Protein AF-0000000074036587 (afdb_homodimer)

Secondary structure (DSSP, 8-state):
-EEEEETTTSHHHHHHHHHHHT-TT--EEEEE-STTTTSBHHHH-TTS-HHHHTSTTB-SBPBPHHHHHHS--SEEEE-PPTTTHHHHHGGGBTTBEEEE-SSTT--S-HHHHHHHHSSPPTTHHHHTTEEE--TTT-HHHHTT-SEEEPPPHHHHHHHHHHGGGTTTB-TTS-EEEEEEE-GGGG-S---GGGSHHHHTT--EE-STBTTSTHHHHHHHHHT-S-EEEEEEE-S-SS-EEEEEEEEBS-HHHHHHHHHHHHTT-TTEEEEETSPPBGGGTTTSS-EEEEEEEETTEEEEEEEE-TTIIIIIHHHHHHHHHHHT--TTTT-------/-EEEEETTTSHHHHHHHHHHHT-TT--EEEEE-STTTTSBHHHH-TTS-HHHHTSTTB-SBPBPHHHHHHS--SEEEE-PPTTTHHHHHGGGBTTBEEEE-SSTT--S-HHHHHHHHSSPPTTHHHHTTEEE--TTT-HHHHTT-SEEEPPPHHHHHHHHHHGGGTTTB-TTS-EEEEEEE-GGGG-S---GGGSHHHHTT--EE-STBTTSTHHHHHHHHHT-S-EEEEEEE-S-SS-EEEEEEEEBS-HHHHHHHHHHHHTT-TTEEEEETSPPBGGGTTTSS-EEEEEEEETTEEEEEEEE-TTIIIIIHHHHHHHHHHHT--TTTT--PPPP-

Organism: NCBI:txid159291

Radius of gyration: 27.46 Å; Cα contacts (8 Å, |Δi|>4): 1660; chains: 2; bounding box: 55×77×59 Å

Foldseek 3Di:
DEAEEAPLLKPLNVLLLVLLLQFPVQQAYAAAYAVQAFHFPCVSPVPDDPCSCPRNHYDRGHHYLVVCQVDRDQEYEYPDEPPVRCVSNVVCQPPHAYEYQYCQQLDCDQVLLCVLPVDGRPPNVCSNQEDAQLPLPCLPVLQAGRYYYDAALQLSQVCLLCVLQLVFFDQVAAKEKEKEWALSSVMDDDDPCSDCVNAPPDKDKPLWFCRHSSLSSNCRSSVHNRYTHIYMYHHHHKKMKMKIKTFTNDPVVSVVSSCVSCVPPPQEAEDEQDADDQQFAAPALHKYKYWDDDPRMIIIMMMHIRSAVRGSVSSVLSVCSNNVHDSCRSGPDGGDD/DEAEEAPLLKPLNVLLLVLLLPFPVQQAYAAAYAVQAFHFPCVSPVPDDPVSCPRNHYDRGHHYLVVCQVDRDQEYEYPDEPPVRCVSNVVCQPPHAYEYQYCQQLDCDQVLLCVLPVDGRPPNVCSNQEDAQLPLPCLPVLQAGRYYYDAALQLSQVCLLCVLQLVFFDQVAAKEKEKEWALSSVMDDDDPCSDCVNAPPDKDKPLWFCRHSSLSSNCRSSVHNRYTHIYMYHHHHKKMKMKIKTFTNDPVVSVVSSCVSCVPPPQEAEDEQDADDQQFAASALHKYKYWDDDPRMIIIMMMHIRSAVRGSVSSVLSVCSNVVHDSCRSGPDGGDD

Solvent-accessible surface area (backbone atoms only — not comparable to full-atom values): 33532 Å² total; per-residue (Å²): 79,32,36,23,31,36,27,27,73,34,61,49,20,43,50,33,49,56,38,47,74,64,18,88,64,49,58,33,37,44,38,13,22,79,91,49,42,76,34,51,42,57,74,70,38,72,82,61,50,68,72,60,60,66,33,88,29,45,51,57,47,20,29,33,58,71,63,43,62,75,63,34,56,60,30,32,37,31,48,35,59,64,85,46,38,50,67,71,44,52,89,42,63,84,74,36,36,34,42,31,58,27,61,49,36,55,44,77,48,54,70,55,37,23,71,43,68,75,43,74,52,55,66,56,82,51,21,72,53,33,34,57,38,49,53,94,79,32,51,79,61,37,45,73,44,44,25,32,12,28,50,51,33,67,38,46,52,54,42,67,70,42,60,60,26,56,89,33,48,40,80,89,49,58,34,39,36,42,32,40,32,16,51,55,80,73,48,80,64,97,44,76,78,67,33,65,79,60,30,56,55,22,43,32,54,47,52,52,40,74,62,35,54,58,47,45,58,43,23,61,78,69,69,44,84,47,56,37,35,34,40,27,46,37,60,23,62,60,14,21,40,32,40,34,40,36,41,32,76,42,50,67,60,32,52,50,35,41,48,65,72,38,70,80,41,91,44,46,42,78,45,46,77,49,61,41,41,14,40,71,14,26,77,10,46,31,33,31,38,13,42,44,79,56,78,44,34,39,36,39,34,23,17,26,5,44,50,21,38,16,38,28,36,34,46,50,31,39,49,21,45,34,74,69,44,62,56,56,69,56,52,79,55,67,40,60,125,79,33,35,24,31,38,27,27,72,34,62,48,19,41,50,35,51,57,39,48,75,65,20,88,65,48,56,31,38,44,38,13,24,78,92,48,42,77,35,52,41,58,74,71,38,70,81,63,49,68,72,60,60,66,34,88,29,45,51,57,49,20,28,34,56,71,63,43,63,76,65,34,56,60,33,31,36,32,47,34,59,65,84,46,38,50,67,70,44,52,89,44,63,85,74,34,36,34,41,31,58,27,60,49,35,57,44,75,46,55,70,54,37,23,73,44,67,75,42,74,52,54,65,55,83,52,22,74,55,31,34,59,38,49,53,94,78,33,51,78,58,37,46,73,43,45,27,31,11,28,48,50,33,68,39,45,51,54,43,67,71,43,60,58,25,56,90,31,49,40,80,89,49,58,34,40,35,43,31,40,32,17,52,55,79,73,47,81,63,96,45,76,77,69,32,65,80,59,28,56,54,22,44,33,53,47,53,52,41,75,61,35,52,57,46,45,59,44,22,60,78,69,70,43,84,48,55,36,35,34,40,28,46,37,59,24,63,59,15,24,42,32,40,35,39,36,44,32,77,43,49,68,59,32,51,50,35,42,49,65,72,38,68,80,42,92,44,47,44,78,45,46,77,50,59,40,42,14,39,72,16,26,77,11,46,31,33,31,36,14,42,43,78,55,79,45,34,39,36,38,33,22,17,27,6,42,49,21,38,16,37,28,37,35,46,50,32,39,48,22,44,35,74,70,46,62,55,55,68,55,52,77,54,66,39,61,125

pLDDT: mean 96.22, std 2.89, range [82.88, 98.94]

Structure (mmCIF, N/CA/C/O backbone):
data_AF-0000000074036587-model_v1
#
loop_
_entity.id
_entity.type
_entity.pdbx_description
1 polymer 'N-acetyl-gamma-glutamyl-phosphate reductase'
#
loop_
_atom_site.group_PDB
_atom_site.id
_atom_site.type_symbol
_atom_site.label_atom_id
_atom_site.label_alt_id
_atom_site.label_comp_id
_atom_site.label_asym_id
_atom_site.label_entity_id
_atom_site.label_seq_id
_atom_site.pdbx_PDB_ins_code
_atom_site.Cartn_x
_atom_site.Cartn_y
_atom_site.Cartn_z
_atom_site.occupancy
_atom_site.B_iso_or_equiv
_atom_site.auth_seq_id
_atom_site.auth_comp_id
_atom_site.auth_asym_id
_atom_site.auth_atom_id
_atom_site.pdbx_PDB_model_num
ATOM 1 N N . MET A 1 1 ? 6.379 39.562 8.406 1 96.06 1 MET A N 1
ATOM 2 C CA . MET A 1 1 ? 5.895 38.844 9.586 1 96.06 1 MET A CA 1
ATOM 3 C C . MET A 1 1 ? 6.984 37.938 10.164 1 96.06 1 MET A C 1
ATOM 5 O O . MET A 1 1 ? 7.836 37.438 9.43 1 96.06 1 MET A O 1
ATOM 9 N N . LYS A 1 2 ? 6.984 37.812 11.492 1 97.94 2 LYS A N 1
ATOM 10 C CA . LYS A 1 2 ? 7.961 36.969 12.172 1 97.94 2 LYS A CA 1
ATOM 11 C C . LYS A 1 2 ? 7.332 35.656 12.609 1 97.94 2 LYS A C 1
ATOM 13 O O . LYS A 1 2 ? 6.223 35.625 13.148 1 97.94 2 LYS A O 1
ATOM 18 N N . ALA A 1 3 ? 8.109 34.562 12.352 1 98.44 3 ALA A N 1
ATOM 19 C CA . ALA A 1 3 ? 7.602 33.219 12.664 1 98.44 3 ALA A CA 1
ATOM 20 C C . ALA A 1 3 ? 8.586 32.469 13.555 1 98.44 3 ALA A C 1
ATOM 22 O O . ALA A 1 3 ? 9.797 32.625 13.414 1 98.44 3 ALA A O 1
ATOM 23 N N . THR A 1 4 ? 8.047 31.672 14.43 1 98.69 4 THR A N 1
ATOM 24 C CA . THR A 1 4 ? 8.812 30.734 15.242 1 98.69 4 THR A CA 1
ATOM 25 C C . THR A 1 4 ? 8.367 29.297 14.969 1 98.69 4 THR A C 1
ATOM 27 O O . THR A 1 4 ? 7.172 29.031 14.828 1 98.69 4 THR A O 1
ATOM 30 N N . ILE A 1 5 ? 9.344 28.375 14.914 1 98.75 5 ILE A N 1
ATOM 31 C CA . ILE A 1 5 ? 9.055 26.953 14.734 1 98.75 5 ILE A CA 1
ATOM 32 C C . ILE A 1 5 ? 9.602 26.172 15.922 1 98.75 5 ILE A C 1
ATOM 34 O O . ILE A 1 5 ? 10.82 26.109 16.125 1 98.75 5 ILE A O 1
ATOM 38 N N . LEU A 1 6 ? 8.695 25.609 16.719 1 98.69 6 LEU A N 1
ATOM 39 C CA . LEU A 1 6 ? 9.109 24.609 17.688 1 98.69 6 LEU A CA 1
ATOM 40 C C . LEU A 1 6 ? 9.234 23.234 17.047 1 98.69 6 LEU A C 1
ATOM 42 O O . LEU A 1 6 ? 8.336 22.812 16.312 1 98.69 6 LEU A O 1
ATOM 46 N N . GLY A 1 7 ? 10.328 22.5 17.359 1 97.88 7 GLY A N 1
ATOM 47 C CA . GLY A 1 7 ? 10.57 21.219 16.688 1 97.88 7 GLY A CA 1
ATOM 48 C C . GLY A 1 7 ? 11.07 21.375 15.266 1 97.88 7 GLY A C 1
ATOM 49 O O . GLY A 1 7 ? 10.672 20.625 14.375 1 97.88 7 GLY A O 1
ATOM 50 N N . ALA A 1 8 ? 11.961 22.297 15.023 1 97.75 8 ALA A N 1
ATOM 51 C CA . ALA A 1 8 ? 12.398 22.688 13.688 1 97.75 8 ALA A CA 1
ATOM 52 C C . ALA A 1 8 ? 13.344 21.656 13.086 1 97.75 8 ALA A C 1
ATOM 54 O O . ALA A 1 8 ? 13.602 21.672 11.875 1 97.75 8 ALA A O 1
ATOM 55 N N . THR A 1 9 ? 13.805 20.703 13.875 1 96.06 9 THR A N 1
ATOM 56 C CA . THR A 1 9 ? 14.836 19.797 13.391 1 96.06 9 THR A CA 1
ATOM 57 C C . THR A 1 9 ? 14.25 18.438 13.062 1 96.06 9 THR A C 1
ATOM 59 O O . THR A 1 9 ? 14.961 17.547 12.578 1 96.06 9 THR A O 1
ATOM 62 N N . GLY A 1 10 ? 12.969 18.234 13.344 1 96.38 10 GLY A N 1
ATOM 63 C CA . GLY A 1 10 ? 12.273 17.078 12.805 1 96.38 10 GLY A CA 1
ATOM 64 C C . GLY A 1 10 ? 11.922 17.219 11.336 1 96.38 10 GLY A C 1
ATOM 65 O O . GLY A 1 10 ? 12.086 18.281 10.75 1 96.38 10 GLY A O 1
ATOM 66 N N . TYR A 1 11 ? 11.43 16.172 10.719 1 97.38 11 TYR A N 1
ATOM 67 C CA . TYR A 1 11 ? 11.148 16.188 9.289 1 97.38 11 TYR A CA 1
ATOM 68 C C . TYR A 1 11 ? 10.133 17.266 8.945 1 97.38 11 TYR A C 1
ATOM 70 O O . TYR A 1 11 ? 10.344 18.062 8.023 1 97.38 11 TYR A O 1
ATOM 78 N N . THR A 1 12 ? 9 17.297 9.672 1 97.75 12 THR A N 1
ATOM 79 C CA . THR A 1 12 ? 7.973 18.297 9.414 1 97.75 12 THR A CA 1
ATOM 80 C C . THR A 1 12 ? 8.523 19.703 9.641 1 97.75 12 THR A C 1
ATOM 82 O O . THR A 1 12 ? 8.281 20.609 8.836 1 97.75 12 THR A O 1
ATOM 85 N N . GLY A 1 13 ? 9.242 19.891 10.742 1 97.81 13 GLY A N 1
ATOM 86 C CA . GLY A 1 13 ? 9.844 21.188 11.031 1 97.81 13 GLY A CA 1
ATOM 87 C C . GLY A 1 13 ? 10.805 21.656 9.953 1 97.81 13 GLY A C 1
ATOM 88 O O . GLY A 1 13 ? 10.82 22.828 9.594 1 97.81 13 GLY A O 1
ATOM 89 N N . MET A 1 14 ? 11.57 20.766 9.43 1 97.06 14 MET A N 1
ATOM 90 C CA . MET A 1 14 ? 12.547 21.109 8.391 1 97.06 14 MET A CA 1
ATOM 91 C C . MET A 1 14 ? 11.844 21.547 7.113 1 97.06 14 MET A C 1
ATOM 93 O O . MET A 1 14 ? 12.25 22.531 6.488 1 97.06 14 MET A O 1
ATOM 97 N N . VAL A 1 15 ? 10.812 20.828 6.719 1 97.81 15 VAL A N 1
ATOM 98 C CA . VAL A 1 15 ? 10.055 21.219 5.531 1 97.81 15 VAL A CA 1
ATOM 99 C C . VAL A 1 15 ? 9.383 22.562 5.75 1 97.81 15 VAL A C 1
ATOM 101 O O . VAL A 1 15 ? 9.43 23.438 4.879 1 97.81 15 VAL A O 1
ATOM 104 N N . LEU A 1 16 ? 8.844 22.75 6.918 1 98.31 16 LEU A N 1
ATOM 105 C CA . LEU A 1 16 ? 8.195 24 7.273 1 98.31 16 LEU A CA 1
ATOM 106 C C . LEU A 1 16 ? 9.188 25.156 7.203 1 98.31 16 LEU A C 1
ATOM 108 O O . LEU A 1 16 ? 8.875 26.203 6.633 1 98.31 16 LEU A O 1
ATOM 112 N N . LEU A 1 17 ? 10.344 24.953 7.773 1 97.69 17 LEU A N 1
ATOM 113 C CA . LEU A 1 17 ? 11.383 25.984 7.758 1 97.69 17 LEU A CA 1
ATOM 114 C C . LEU A 1 17 ? 11.734 26.375 6.328 1 97.69 17 LEU A C 1
ATOM 116 O O . LEU A 1 17 ? 11.836 27.562 6.02 1 97.69 17 LEU A O 1
ATOM 120 N N . ARG A 1 18 ? 11.836 25.453 5.492 1 96.5 18 ARG A N 1
ATOM 121 C CA . ARG A 1 18 ? 12.219 25.703 4.109 1 96.5 18 ARG A CA 1
ATOM 122 C C . ARG A 1 18 ? 11.125 26.453 3.361 1 96.5 18 ARG A C 1
ATOM 124 O O . ARG A 1 18 ? 11.406 27.344 2.557 1 96.5 18 ARG A O 1
ATOM 131 N N . ILE A 1 19 ? 9.859 26.109 3.596 1 97.88 19 ILE A N 1
ATOM 132 C CA . ILE A 1 19 ? 8.75 26.812 2.967 1 97.88 19 ILE A CA 1
ATOM 133 C C . ILE A 1 19 ? 8.734 28.266 3.434 1 97.88 19 ILE A C 1
ATOM 135 O O . ILE A 1 19 ? 8.664 29.188 2.617 1 97.88 19 ILE A O 1
ATOM 139 N N . LEU A 1 20 ? 8.875 28.484 4.707 1 98 20 LEU A N 1
ATOM 140 C CA . LEU A 1 20 ? 8.797 29.828 5.285 1 98 20 LEU A CA 1
ATOM 141 C C . LEU A 1 20 ? 9.977 30.688 4.836 1 98 20 LEU A C 1
ATOM 143 O O . LEU A 1 20 ? 9.82 31.891 4.602 1 98 20 LEU A O 1
ATOM 147 N N . ALA A 1 21 ? 11.125 30.062 4.762 1 96.5 21 ALA A N 1
ATOM 148 C CA . ALA A 1 21 ? 12.328 30.797 4.363 1 96.5 21 ALA A CA 1
ATOM 149 C C . ALA A 1 21 ? 12.172 31.406 2.969 1 96.5 21 ALA A C 1
ATOM 151 O O . ALA A 1 21 ? 12.797 32.406 2.646 1 96.5 21 ALA A O 1
ATOM 152 N N . GLN A 1 22 ? 11.273 30.828 2.209 1 95.12 22 GLN A N 1
ATOM 153 C CA . GLN A 1 22 ? 11.07 31.297 0.842 1 95.12 22 GLN A CA 1
ATOM 154 C C . GLN A 1 22 ? 9.773 32.094 0.718 1 95.12 22 GLN A C 1
ATOM 156 O O . GLN A 1 22 ? 9.445 32.594 -0.359 1 95.12 22 GLN A O 1
ATOM 161 N N . HIS A 1 23 ? 9.031 32.219 1.727 1 97.31 23 HIS A N 1
ATOM 162 C CA . HIS A 1 23 ? 7.742 32.906 1.703 1 97.31 23 HIS A CA 1
ATOM 163 C C . HIS A 1 23 ? 7.918 34.438 1.657 1 97.31 23 HIS A C 1
ATOM 165 O O . HIS A 1 23 ? 8.648 35 2.469 1 97.31 23 HIS A O 1
ATOM 171 N N . PRO A 1 24 ? 7.199 35.094 0.827 1 96.69 24 PRO A N 1
ATOM 172 C CA . PRO A 1 24 ? 7.445 36.531 0.606 1 96.69 24 PRO A CA 1
ATOM 173 C C . PRO A 1 24 ? 7.004 37.406 1.785 1 96.69 24 PRO A C 1
ATOM 175 O O . PRO A 1 24 ? 7.449 38.531 1.916 1 96.69 24 PRO A O 1
ATOM 178 N N . ARG A 1 25 ? 6.18 36.844 2.648 1 97.38 25 ARG A N 1
ATOM 179 C CA . ARG A 1 25 ? 5.629 37.656 3.734 1 97.38 25 ARG A CA 1
ATOM 180 C C . ARG A 1 25 ? 6.434 37.469 5.016 1 97.38 25 ARG A C 1
ATOM 182 O O . ARG A 1 25 ? 6.234 38.188 5.996 1 97.38 25 ARG A O 1
ATOM 189 N N . ILE A 1 26 ? 7.398 36.531 5.023 1 97.62 26 ILE A N 1
ATOM 190 C CA . ILE A 1 26 ? 8.141 36.219 6.234 1 97.62 26 ILE A CA 1
ATOM 191 C C . ILE A 1 26 ? 9.453 37 6.266 1 97.62 26 ILE A C 1
ATOM 193 O O . ILE A 1 26 ? 10.25 36.938 5.328 1 97.62 26 ILE A O 1
ATOM 197 N N . THR A 1 27 ? 9.664 37.719 7.367 1 97 27 THR A N 1
ATOM 198 C CA . THR A 1 27 ? 10.844 38.594 7.473 1 97 27 THR A CA 1
ATOM 199 C C . THR A 1 27 ? 11.766 38.094 8.586 1 97 27 THR A C 1
ATOM 201 O O . THR A 1 27 ? 12.875 38.594 8.734 1 97 27 THR A O 1
ATOM 204 N N . GLY A 1 28 ? 11.352 37.156 9.359 1 97.56 28 GLY A N 1
ATOM 205 C CA . GLY A 1 28 ? 12.141 36.594 10.438 1 97.56 28 GLY A CA 1
ATOM 206 C C . GLY A 1 28 ? 11.672 35.188 10.844 1 97.56 28 GLY A C 1
ATOM 207 O O . GLY A 1 28 ? 10.469 34.938 10.938 1 97.56 28 GLY A O 1
ATOM 208 N N . ILE A 1 29 ? 12.641 34.312 11.031 1 98.12 29 ILE A N 1
ATOM 209 C CA . ILE A 1 29 ? 12.328 32.938 11.445 1 98.12 29 ILE A CA 1
ATOM 210 C C . ILE A 1 29 ? 13.227 32.531 12.609 1 98.12 29 ILE A C 1
ATOM 212 O O . ILE A 1 29 ? 14.453 32.656 12.523 1 98.12 29 ILE A O 1
ATOM 216 N N . THR A 1 30 ? 12.633 32.125 13.656 1 97.94 30 THR A N 1
ATOM 217 C CA . THR A 1 30 ? 13.344 31.5 14.766 1 97.94 30 THR A CA 1
ATOM 218 C C . THR A 1 30 ? 13.102 30 14.773 1 97.94 30 THR A C 1
ATOM 220 O O . THR A 1 30 ? 11.953 29.547 14.891 1 97.94 30 THR A O 1
ATOM 223 N N . ALA A 1 31 ? 14.156 29.219 14.625 1 98.06 31 ALA A N 1
ATOM 224 C CA . ALA A 1 31 ? 14.094 27.766 14.719 1 98.06 31 ALA A CA 1
ATOM 225 C C . ALA A 1 31 ? 14.453 27.297 16.125 1 98.06 31 ALA A C 1
ATOM 227 O O . ALA A 1 31 ? 15.43 27.766 16.719 1 98.06 31 ALA A O 1
ATOM 228 N N . SER A 1 32 ? 13.633 26.375 16.594 1 98.25 32 SER A N 1
ATOM 229 C CA . SER A 1 32 ? 13.883 25.891 17.953 1 98.25 32 SER A CA 1
ATOM 230 C C . SER A 1 32 ? 13.883 24.375 18 1 98.25 32 SER A C 1
ATOM 232 O O . SER A 1 32 ? 13.188 23.719 17.234 1 98.25 32 SER A O 1
ATOM 234 N N . SER A 1 33 ? 14.633 23.828 18.844 1 96.94 33 SER A N 1
ATOM 235 C CA . SER A 1 33 ? 14.758 22.406 19.156 1 96.94 33 SER A CA 1
ATOM 236 C C . SER A 1 33 ? 15.352 22.188 20.547 1 96.94 33 SER A C 1
ATOM 238 O O . SER A 1 33 ? 16.219 22.953 20.984 1 96.94 33 SER A O 1
ATOM 240 N N . ARG A 1 34 ? 14.883 21.172 21.203 1 95 34 ARG A N 1
ATOM 241 C CA . ARG A 1 34 ? 15.445 20.859 22.516 1 95 34 ARG A CA 1
ATOM 242 C C . ARG A 1 34 ? 16.844 20.25 22.391 1 95 34 ARG A C 1
ATOM 244 O O . ARG A 1 34 ? 17.766 20.656 23.094 1 95 34 ARG A O 1
ATOM 251 N N . THR A 1 35 ? 17 19.359 21.469 1 93.62 35 THR A N 1
ATOM 252 C CA . THR A 1 35 ? 18.203 18.531 21.406 1 93.62 35 THR A CA 1
ATOM 253 C C . THR A 1 35 ? 19.328 19.297 20.703 1 93.62 35 THR A C 1
ATOM 255 O O . THR A 1 35 ? 20.5 19.016 20.938 1 93.62 35 THR A O 1
ATOM 258 N N . MET A 1 36 ? 19 20.344 19.922 1 96.06 36 MET A N 1
ATOM 259 C CA . MET A 1 36 ? 20.047 21 19.125 1 96.06 36 MET A CA 1
ATOM 260 C C . MET A 1 36 ? 20.203 22.453 19.531 1 96.06 36 MET A C 1
ATOM 262 O O . MET A 1 36 ? 20.828 23.234 18.812 1 96.06 36 MET A O 1
ATOM 266 N N . ALA A 1 37 ? 19.625 22.812 20.641 1 97.31 37 ALA A N 1
ATOM 267 C CA . ALA A 1 37 ? 19.703 24.203 21.109 1 97.31 37 ALA A CA 1
ATOM 268 C C . ALA A 1 37 ? 21.156 24.672 21.188 1 97.31 37 ALA A C 1
ATOM 270 O O . ALA A 1 37 ? 22.016 23.953 21.688 1 97.31 37 ALA A O 1
ATOM 271 N N . GLY A 1 38 ? 21.328 25.828 20.672 1 97.62 38 GLY A N 1
ATOM 272 C CA . GLY A 1 38 ? 22.641 26.453 20.75 1 97.62 38 GLY A CA 1
ATOM 273 C C . GLY A 1 38 ? 23.531 26.078 19.578 1 97.62 38 GLY A C 1
ATOM 274 O O . GLY A 1 38 ? 24.594 26.672 19.391 1 97.62 38 GLY A O 1
ATOM 275 N N . ARG A 1 39 ? 23.141 25.156 18.719 1 97.56 39 ARG A N 1
ATOM 276 C CA . ARG A 1 39 ? 23.953 24.719 17.594 1 97.56 39 ARG A CA 1
ATOM 277 C C . ARG A 1 39 ? 23.547 25.438 16.312 1 97.56 39 ARG A C 1
ATOM 279 O O . ARG A 1 39 ? 22.422 25.922 16.188 1 97.56 39 ARG A O 1
ATOM 286 N N . PRO A 1 40 ? 24.5 25.484 15.359 1 96.5 40 PRO A N 1
ATOM 287 C CA . PRO A 1 40 ? 24.141 26.109 14.078 1 96.5 40 PRO A CA 1
ATOM 288 C C . PRO A 1 40 ? 23.047 25.344 13.336 1 96.5 40 PRO A C 1
ATOM 290 O O . PRO A 1 40 ? 23.047 24.109 13.312 1 96.5 40 PRO A O 1
ATOM 293 N N . LEU A 1 41 ? 22.156 26.125 12.758 1 95.69 41 LEU A N 1
ATOM 294 C CA . LEU A 1 41 ? 21.078 25.547 11.961 1 95.69 41 LEU A CA 1
ATOM 295 C C . LEU A 1 41 ? 21.641 24.703 10.82 1 95.69 41 LEU A C 1
ATOM 297 O O . LEU A 1 41 ? 21.062 23.688 10.453 1 95.69 41 LEU A O 1
ATOM 301 N N . ALA A 1 42 ? 22.734 25.031 10.227 1 94.75 42 ALA A N 1
ATOM 302 C CA . ALA A 1 42 ? 23.391 24.312 9.125 1 94.75 42 ALA A CA 1
ATOM 303 C C . ALA A 1 42 ? 23.812 22.922 9.555 1 94.75 42 ALA A C 1
ATOM 305 O O . ALA A 1 42 ? 23.859 22 8.734 1 94.75 42 ALA A O 1
ATOM 306 N N . GLU A 1 43 ? 24.125 22.781 10.812 1 95.62 43 GLU A N 1
ATOM 307 C CA . GLU A 1 43 ? 24.469 21.469 11.344 1 95.62 43 GLU A CA 1
ATOM 308 C C . GLU A 1 43 ? 23.219 20.578 11.469 1 95.62 43 GLU A C 1
ATOM 310 O O . GLU A 1 43 ? 23.281 19.375 11.195 1 95.62 43 GLU A O 1
ATOM 315 N N . ALA A 1 44 ? 22.172 21.219 11.883 1 92.06 44 ALA A N 1
ATOM 316 C CA . ALA A 1 44 ? 20.922 20.5 12.047 1 92.06 44 ALA A CA 1
ATOM 317 C C . ALA A 1 44 ? 20.359 20.062 10.695 1 92.06 44 ALA A C 1
ATOM 319 O O . ALA A 1 44 ? 19.75 18.984 10.586 1 92.06 44 ALA A O 1
ATOM 320 N N . ASP A 1 45 ? 20.594 20.828 9.664 1 93.88 45 ASP A N 1
ATOM 321 C CA . ASP A 1 45 ? 20.125 20.531 8.305 1 93.88 45 ASP A CA 1
ATOM 322 C C . ASP A 1 45 ? 21.188 20.938 7.277 1 93.88 45 ASP A C 1
ATOM 324 O O . ASP A 1 45 ? 21.109 22.031 6.699 1 93.88 45 ASP A O 1
ATOM 328 N N . PRO A 1 46 ? 22.078 20 6.992 1 93.62 46 PRO A N 1
ATOM 329 C CA . PRO A 1 46 ? 23.156 20.297 6.035 1 93.62 46 PRO A CA 1
ATOM 330 C C . PRO A 1 46 ? 22.625 20.547 4.621 1 93.62 46 PRO A C 1
ATOM 332 O O . PRO A 1 46 ? 23.359 21.047 3.762 1 93.62 46 PRO A O 1
ATOM 335 N N . GLY A 1 47 ? 21.375 20.25 4.398 1 93 47 GLY A N 1
ATOM 336 C CA . GLY A 1 47 ? 20.781 20.406 3.078 1 93 47 GLY A CA 1
ATOM 337 C C . GLY A 1 47 ? 20.328 21.828 2.801 1 93 47 GLY A C 1
ATOM 338 O O . GLY A 1 47 ? 19.922 22.141 1.68 1 93 47 GLY A O 1
ATOM 339 N N . LEU A 1 48 ? 20.344 22.703 3.771 1 93.5 48 LEU A N 1
ATOM 340 C CA . LEU A 1 48 ? 20.031 24.109 3.555 1 93.5 48 LEU A CA 1
ATOM 341 C C . LEU A 1 48 ? 21.109 24.797 2.744 1 93.5 48 LEU A C 1
ATOM 343 O O . LEU A 1 48 ? 22.297 24.688 3.061 1 93.5 48 LEU A O 1
ATOM 347 N N . SER A 1 49 ? 20.688 25.484 1.766 1 92.44 49 SER A N 1
ATOM 348 C CA . SER A 1 49 ? 21.656 26.188 0.916 1 92.44 49 SER A CA 1
ATOM 349 C C . SER A 1 49 ? 22.234 27.406 1.621 1 92.44 49 SER A C 1
ATOM 351 O O . SER A 1 49 ? 21.625 27.938 2.553 1 92.44 49 SER A O 1
ATOM 353 N N . ARG A 1 50 ? 23.359 27.859 1.088 1 90.69 50 ARG A N 1
ATOM 354 C CA . ARG A 1 50 ? 23.984 29.078 1.592 1 90.69 50 ARG A CA 1
ATOM 355 C C . ARG A 1 50 ? 23.062 30.281 1.394 1 90.69 50 ARG A C 1
ATOM 357 O O . ARG A 1 50 ? 22.984 31.156 2.262 1 90.69 50 ARG A O 1
ATOM 364 N N . SER A 1 51 ? 22.438 30.281 0.283 1 91.5 51 SER A N 1
ATOM 365 C CA . SER A 1 51 ? 21.547 31.391 -0.029 1 91.5 51 SER A CA 1
ATOM 366 C C . SER A 1 51 ? 20.391 31.453 0.962 1 91.5 51 SER A C 1
ATOM 368 O O . SER A 1 51 ? 19.953 32.562 1.349 1 91.5 51 SER A O 1
ATOM 370 N N . THR A 1 52 ? 19.906 30.297 1.451 1 90.88 52 THR A N 1
ATOM 371 C CA . THR A 1 52 ? 18.828 30.25 2.438 1 90.88 52 THR A CA 1
ATOM 372 C C . THR A 1 52 ? 19.344 30.688 3.811 1 90.88 52 THR A C 1
ATOM 374 O O . THR A 1 52 ? 18.703 31.484 4.488 1 90.88 52 THR A O 1
ATOM 377 N N . LEU A 1 53 ? 20.5 30.203 4.125 1 90.69 53 LEU A N 1
ATOM 378 C CA . LEU A 1 53 ? 21.078 30.469 5.441 1 90.69 53 LEU A CA 1
ATOM 379 C C . LEU A 1 53 ? 21.453 31.938 5.582 1 90.69 53 LEU A C 1
ATOM 381 O O . LEU A 1 53 ? 21.391 32.5 6.68 1 90.69 53 LEU A O 1
ATOM 385 N N . GLU A 1 54 ? 21.781 32.5 4.477 1 88.12 54 GLU A N 1
ATOM 386 C CA . GLU A 1 54 ? 22.266 33.875 4.512 1 88.12 54 GLU A CA 1
ATOM 387 C C . GLU A 1 54 ? 21.141 34.875 4.258 1 88.12 54 GLU A C 1
ATOM 389 O O . GLU A 1 54 ? 21.359 36.062 4.203 1 88.12 54 GLU A O 1
ATOM 394 N N . LYS A 1 55 ? 20.016 34.219 4.117 1 85.5 55 LYS A N 1
ATOM 395 C CA . LYS A 1 55 ? 18.859 35.094 3.994 1 85.5 55 LYS A CA 1
ATOM 396 C C . LYS A 1 55 ? 18.609 35.875 5.289 1 85.5 55 LYS A C 1
ATOM 398 O O . LYS A 1 55 ? 18.688 35.312 6.379 1 85.5 55 LYS A O 1
ATOM 403 N N . GLY A 1 56 ? 18.625 37.062 5.395 1 83.56 56 GLY A N 1
ATOM 404 C CA . GLY A 1 56 ? 18.516 37.938 6.551 1 83.56 56 GLY A CA 1
ATOM 405 C C . GLY A 1 56 ? 17.344 37.594 7.445 1 83.56 56 GLY A C 1
ATOM 406 O O . GLY A 1 56 ? 17.266 38.062 8.586 1 83.56 56 GLY A O 1
ATOM 407 N N . CYS A 1 57 ? 16.516 36.625 7.051 1 89.94 57 CYS A N 1
ATOM 408 C CA . CYS A 1 57 ? 15.305 36.406 7.84 1 89.94 57 CYS A CA 1
ATOM 409 C C . CYS A 1 57 ? 15.461 35.219 8.758 1 89.94 57 CYS A C 1
ATOM 411 O O . CYS A 1 57 ? 14.602 34.938 9.594 1 89.94 57 CYS A O 1
ATOM 413 N N . LEU A 1 58 ? 16.578 34.469 8.719 1 93.62 58 LEU A N 1
ATOM 414 C CA . LEU A 1 58 ? 16.734 33.25 9.492 1 93.62 58 LEU A CA 1
ATOM 415 C C . LEU A 1 58 ? 17.719 33.438 10.633 1 93.62 58 LEU A C 1
ATOM 417 O O . LEU A 1 58 ? 18.844 33.906 10.414 1 93.62 58 LEU A O 1
ATOM 421 N N . ASP A 1 59 ? 17.312 33.094 11.781 1 92.19 59 ASP A N 1
ATOM 422 C CA . ASP A 1 59 ? 18.266 32.938 12.875 1 92.19 59 ASP A CA 1
ATOM 423 C C . ASP A 1 59 ? 19.219 31.766 12.625 1 92.19 59 ASP A C 1
ATOM 425 O O . ASP A 1 59 ? 18.781 30.625 12.492 1 92.19 59 ASP A O 1
ATOM 429 N N . PRO A 1 60 ? 20.5 31.984 12.617 1 93.5 60 PRO A N 1
ATOM 430 C CA . PRO A 1 60 ? 21.438 30.922 12.273 1 93.5 60 PRO A CA 1
ATOM 431 C C . PRO A 1 60 ? 21.641 29.922 13.398 1 93.5 60 PRO A C 1
ATOM 433 O O . PRO A 1 60 ? 22.219 28.859 13.188 1 93.5 60 PRO A O 1
ATOM 436 N N . ILE A 1 61 ? 21.188 30.312 14.562 1 96.06 61 ILE A N 1
ATOM 437 C CA . ILE A 1 61 ? 21.375 29.438 15.719 1 96.06 61 ILE A CA 1
ATOM 438 C C . ILE A 1 61 ? 20.031 28.875 16.156 1 96.06 61 ILE A C 1
ATOM 440 O O . ILE A 1 61 ? 19.047 29.594 16.25 1 96.06 61 ILE A O 1
ATOM 444 N N . VAL A 1 62 ? 20.016 27.531 16.391 1 98 62 VAL A N 1
ATOM 445 C CA . VAL A 1 62 ? 18.812 26.875 16.906 1 98 62 VAL A CA 1
ATOM 446 C C . VAL A 1 62 ? 18.578 27.281 18.359 1 98 62 VAL A C 1
ATOM 448 O O . VAL A 1 62 ? 19.484 27.188 19.203 1 98 62 VAL A O 1
ATOM 451 N N . ARG A 1 63 ? 17.422 27.766 18.609 1 98.25 63 ARG A N 1
ATOM 452 C CA . ARG A 1 63 ? 17.094 28.219 19.969 1 98.25 63 ARG A CA 1
ATOM 453 C C . ARG A 1 63 ? 16.438 27.109 20.766 1 98.25 63 ARG A C 1
ATOM 455 O O . ARG A 1 63 ? 15.914 26.141 20.203 1 98.25 63 ARG A O 1
ATOM 462 N N . SER A 1 64 ? 16.547 27.219 22.141 1 97.94 64 SER A N 1
ATOM 463 C CA . SER A 1 64 ? 15.719 26.375 22.969 1 97.94 64 SER A CA 1
ATOM 464 C C . SER A 1 64 ? 14.25 26.781 22.906 1 97.94 64 SER A C 1
ATOM 466 O O . SER A 1 64 ? 13.945 27.938 22.578 1 97.94 64 SER A O 1
ATOM 468 N N . PRO A 1 65 ? 13.336 25.859 23.219 1 97.62 65 PRO A N 1
ATOM 469 C CA . PRO A 1 65 ? 11.93 26.25 23.234 1 97.62 65 PRO A CA 1
ATOM 470 C C . PRO A 1 65 ? 11.656 27.438 24.172 1 97.62 65 PRO A C 1
ATOM 472 O O . PRO A 1 65 ? 10.906 28.344 23.828 1 97.62 65 PRO A O 1
ATOM 475 N N . ALA A 1 66 ? 12.32 27.469 25.281 1 96.75 66 ALA A N 1
ATOM 476 C CA . ALA A 1 66 ? 12.141 28.547 26.234 1 96.75 66 ALA A CA 1
ATOM 477 C C . ALA A 1 66 ? 12.57 29.891 25.656 1 96.75 66 ALA A C 1
ATOM 479 O O . ALA A 1 66 ? 11.859 30.891 25.797 1 96.75 66 ALA A O 1
ATOM 480 N N . GLU A 1 67 ? 13.672 29.906 25.031 1 97 67 GLU A N 1
ATOM 481 C CA . GLU A 1 67 ? 14.18 31.125 24.406 1 97 67 GLU A CA 1
ATOM 482 C C . GLU A 1 67 ? 13.258 31.594 23.297 1 97 67 GLU A C 1
ATOM 484 O O . GLU A 1 67 ? 12.969 32.781 23.172 1 97 67 GLU A O 1
ATOM 489 N N . ALA A 1 68 ? 12.82 30.656 22.484 1 97.5 68 ALA A N 1
ATOM 490 C CA . ALA A 1 68 ? 11.969 30.969 21.344 1 97.5 68 ALA A CA 1
ATOM 491 C C . ALA A 1 68 ? 10.633 31.562 21.797 1 97.5 68 ALA A C 1
ATOM 493 O O . ALA A 1 68 ? 10.07 32.438 21.125 1 97.5 68 ALA A O 1
ATOM 494 N N . LEU A 1 69 ? 10.172 31.125 22.938 1 97.69 69 LEU A N 1
ATOM 495 C CA . LEU A 1 69 ? 8.859 31.531 23.438 1 97.69 69 LEU A CA 1
ATOM 496 C C . LEU A 1 69 ? 8.914 32.938 24.062 1 97.69 69 LEU A C 1
ATOM 498 O O . LEU A 1 69 ? 7.879 33.562 24.297 1 97.69 69 LEU A O 1
ATOM 502 N N . GLU A 1 70 ? 10.078 33.469 24.359 1 96.5 70 GLU A N 1
ATOM 503 C CA . GLU A 1 70 ? 10.227 34.812 24.875 1 96.5 70 GLU A CA 1
ATOM 504 C C . GLU A 1 70 ? 9.805 35.844 23.844 1 96.5 70 GLU A C 1
ATOM 506 O O . GLU A 1 70 ? 9.266 36.906 24.203 1 96.5 70 GLU A O 1
ATOM 511 N N . SER A 1 71 ? 10.039 35.562 22.641 1 94.31 71 SER A N 1
ATOM 512 C CA . SER A 1 71 ? 9.633 36.375 21.516 1 94.31 71 SER A CA 1
ATOM 513 C C . SER A 1 71 ? 9.125 35.531 20.359 1 94.31 71 SER A C 1
ATOM 515 O O . SER A 1 71 ? 9.789 35.438 19.328 1 94.31 71 SER A O 1
ATOM 517 N N . PRO A 1 72 ? 7.961 35.094 20.469 1 94.38 72 PRO A N 1
ATOM 518 C CA . PRO A 1 72 ? 7.465 34.094 19.516 1 94.38 72 PRO A CA 1
ATOM 519 C C . PRO A 1 72 ? 7.117 34.688 18.156 1 94.38 72 PRO A C 1
ATOM 521 O O . PRO A 1 72 ? 6.926 33.969 17.188 1 94.38 72 PRO A O 1
ATOM 524 N N . GLY A 1 73 ? 7.082 36.031 18.047 1 96.19 73 GLY A N 1
ATOM 525 C CA . GLY A 1 73 ? 6.719 36.656 16.781 1 96.19 73 GLY A CA 1
ATOM 526 C C . GLY A 1 73 ? 5.223 36.656 16.531 1 96.19 73 GLY A C 1
ATOM 527 O O . GLY A 1 73 ? 4.43 36.719 17.469 1 96.19 73 GLY A O 1
ATOM 528 N N . ASP A 1 74 ? 4.801 36.781 15.234 1 97.88 74 ASP A N 1
ATOM 529 C CA . ASP A 1 74 ? 3.402 36.906 14.844 1 97.88 74 ASP A CA 1
ATOM 530 C C . ASP A 1 74 ? 2.703 35.562 14.781 1 97.88 74 ASP A C 1
ATOM 532 O O . ASP A 1 74 ? 1.482 35.469 14.93 1 97.88 74 ASP A O 1
ATOM 536 N N . VAL A 1 75 ? 3.471 34.531 14.492 1 98.69 75 VAL A N 1
ATOM 537 C CA . VAL A 1 75 ? 2.914 33.188 14.391 1 98.69 75 VAL A CA 1
ATOM 538 C C . VAL A 1 75 ? 3.914 32.156 14.945 1 98.69 75 VAL A C 1
ATOM 540 O O . VAL A 1 75 ? 5.121 32.281 14.719 1 98.69 75 VAL A O 1
ATOM 543 N N . LEU A 1 76 ? 3.424 31.25 15.758 1 98.81 76 LEU A N 1
ATOM 544 C CA . LEU A 1 76 ? 4.199 30.141 16.281 1 98.81 76 LEU A CA 1
ATOM 545 C C . LEU A 1 76 ? 3.691 28.812 15.734 1 98.81 76 LEU A C 1
ATOM 547 O O . LEU A 1 76 ? 2.512 28.484 15.891 1 98.81 76 LEU A O 1
ATOM 551 N N . PHE A 1 77 ? 4.574 28.078 15.016 1 98.88 77 PHE A N 1
ATOM 552 C CA . PHE A 1 77 ? 4.285 26.719 14.594 1 98.88 77 PHE A CA 1
ATOM 553 C C . PHE A 1 77 ? 4.836 25.703 15.594 1 98.88 77 PHE A C 1
ATOM 555 O O . PHE A 1 77 ? 6.02 25.75 15.938 1 98.88 77 PHE A O 1
ATOM 562 N N . SER A 1 78 ? 3.988 24.828 16.031 1 98.75 78 SER A N 1
ATOM 563 C CA . SER A 1 78 ? 4.465 23.766 16.906 1 98.75 78 SER A CA 1
ATOM 564 C C . SER A 1 78 ? 4.52 22.438 16.172 1 98.75 78 SER A C 1
ATOM 566 O O . SER A 1 78 ? 3.484 21.797 15.961 1 98.75 78 SER A O 1
ATOM 568 N N . ALA A 1 79 ? 5.652 21.969 15.859 1 98.12 79 ALA A N 1
ATOM 569 C CA . ALA A 1 79 ? 5.891 20.656 15.266 1 98.12 79 ALA A CA 1
ATOM 570 C C . ALA A 1 79 ? 6.445 19.688 16.297 1 98.12 79 ALA A C 1
ATOM 572 O O . ALA A 1 79 ? 7.402 18.953 16.031 1 98.12 79 ALA A O 1
ATOM 573 N N . LEU A 1 80 ? 5.938 19.781 17.5 1 97 80 LEU A N 1
ATOM 574 C CA . LEU A 1 80 ? 6.332 18.938 18.609 1 97 80 LEU A CA 1
ATOM 575 C C . LEU A 1 80 ? 5.457 17.688 18.672 1 97 80 LEU A C 1
ATOM 577 O O . LEU A 1 80 ? 4.379 17.641 18.078 1 97 80 LEU A O 1
ATOM 581 N N . PRO A 1 81 ? 5.883 16.641 19.391 1 92.88 81 PRO A N 1
ATOM 582 C CA . PRO A 1 81 ? 5.059 15.43 19.531 1 92.88 81 PRO A CA 1
ATOM 583 C C . PRO A 1 81 ? 3.75 15.703 20.281 1 92.88 81 PRO A C 1
ATOM 585 O O . PRO A 1 81 ? 3.67 16.656 21.062 1 92.88 81 PRO A O 1
ATOM 588 N N . HIS A 1 82 ? 2.793 14.844 19.953 1 91.12 82 HIS A N 1
ATOM 589 C CA . HIS A 1 82 ? 1.53 14.93 20.672 1 91.12 82 HIS A CA 1
ATOM 590 C C . HIS A 1 82 ? 1.744 14.797 22.172 1 91.12 82 HIS A C 1
ATOM 592 O O . HIS A 1 82 ? 2.576 14 22.609 1 91.12 82 HIS A O 1
ATOM 598 N N . GLY A 1 83 ? 0.979 15.555 22.906 1 91 83 GLY A N 1
ATOM 599 C CA . GLY A 1 83 ? 1.092 15.539 24.344 1 91 83 GLY A CA 1
ATOM 600 C C . GLY A 1 83 ? 2.102 16.531 24.875 1 91 83 GLY A C 1
ATOM 601 O O . GLY A 1 83 ? 2.057 16.906 26.062 1 91 83 GLY A O 1
ATOM 602 N N . ALA A 1 84 ? 2.934 17.016 24.031 1 93.25 84 ALA A N 1
ATOM 603 C CA . ALA A 1 84 ? 3.975 17.953 24.453 1 93.25 84 ALA A CA 1
ATOM 604 C C . ALA A 1 84 ? 3.686 19.359 23.938 1 93.25 84 ALA A C 1
ATOM 606 O O . ALA A 1 84 ? 4.047 20.344 24.578 1 93.25 84 ALA A O 1
ATOM 607 N N . SER A 1 85 ? 3.012 19.5 22.891 1 96.31 85 SER A N 1
ATOM 608 C CA . SER A 1 85 ? 2.846 20.766 22.172 1 96.31 85 SER A CA 1
ATOM 609 C C . SER A 1 85 ? 2.037 21.766 23 1 96.31 85 SER A C 1
ATOM 611 O O . SER A 1 85 ? 2.486 22.875 23.234 1 96.31 85 SER A O 1
ATOM 613 N N . ALA A 1 86 ? 0.902 21.375 23.484 1 96.06 86 ALA A N 1
ATOM 614 C CA . ALA A 1 86 ? 0.004 22.266 24.203 1 96.06 86 ALA A CA 1
ATOM 615 C C . ALA A 1 86 ? 0.686 22.844 25.438 1 96.06 86 ALA A C 1
ATOM 617 O O . ALA A 1 86 ? 0.642 24.047 25.672 1 96.06 86 ALA A O 1
ATOM 618 N N . ASP A 1 87 ? 1.337 22 26.141 1 95.56 87 ASP A N 1
ATOM 619 C CA . ASP A 1 87 ? 1.992 22.422 27.375 1 95.56 87 ASP A CA 1
ATOM 620 C C . ASP A 1 87 ? 3.166 23.359 27.078 1 95.56 87 ASP A C 1
ATOM 622 O O . ASP A 1 87 ? 3.365 24.359 27.766 1 95.56 87 ASP A O 1
ATOM 626 N N . THR A 1 88 ? 3.908 23 26.109 1 97 88 THR A N 1
ATOM 627 C CA . THR A 1 88 ? 5.051 23.828 25.734 1 97 88 THR A CA 1
ATOM 628 C C . THR A 1 88 ? 4.59 25.203 25.266 1 97 88 THR A C 1
ATOM 630 O O . THR A 1 88 ? 5.227 26.219 25.578 1 97 88 THR A O 1
ATOM 633 N N . CYS A 1 89 ? 3.494 25.297 24.578 1 97.19 89 CYS A N 1
ATOM 634 C CA . CYS A 1 89 ? 2.992 26.531 24 1 97.19 89 CYS A CA 1
ATOM 635 C C . CYS A 1 89 ? 2.172 27.312 25.016 1 97.19 89 CYS A C 1
ATOM 637 O O . CYS A 1 89 ? 1.737 28.438 24.734 1 97.19 89 CYS A O 1
ATOM 639 N N . SER A 1 90 ? 1.887 26.844 26.188 1 95.69 90 SER A N 1
ATOM 640 C CA . SER A 1 90 ? 0.937 27.375 27.156 1 95.69 90 SER A CA 1
ATOM 641 C C . SER A 1 90 ? 1.214 28.859 27.453 1 95.69 90 SER A C 1
ATOM 643 O O . SER A 1 90 ? 0.284 29.641 27.609 1 95.69 90 SER A O 1
ATOM 645 N N . PRO A 1 91 ? 2.508 29.297 27.469 1 95.06 91 PRO A N 1
ATOM 646 C CA . PRO A 1 91 ? 2.775 30.703 27.812 1 95.06 91 PRO A CA 1
ATOM 647 C C . PRO A 1 91 ? 2.303 31.672 26.734 1 95.06 91 PRO A C 1
ATOM 649 O O . PRO A 1 91 ? 2.143 32.875 27 1 95.06 91 PRO A O 1
ATOM 652 N N . VAL A 1 92 ? 2.057 31.188 25.547 1 96.44 92 VAL A N 1
ATOM 653 C CA . VAL A 1 92 ? 1.783 32.125 24.469 1 96.44 92 VAL A CA 1
ATOM 654 C C . VAL A 1 92 ? 0.375 31.906 23.922 1 96.44 92 VAL A C 1
ATOM 656 O O . VAL A 1 92 ? -0.081 32.625 23.031 1 96.44 92 VAL A O 1
ATOM 659 N N . LEU A 1 93 ? -0.316 30.891 24.438 1 95.62 93 LEU A N 1
ATOM 660 C CA . LEU A 1 93 ? -1.68 30.609 23.984 1 95.62 93 LEU A CA 1
ATOM 661 C C . LEU A 1 93 ? -2.592 31.797 24.281 1 95.62 93 LEU A C 1
ATOM 663 O O . LEU A 1 93 ? -2.596 32.344 25.391 1 95.62 93 LEU A O 1
ATOM 667 N N . GLY A 1 94 ? -3.275 32.281 23.266 1 91.69 94 GLY A N 1
ATOM 668 C CA . GLY A 1 94 ? -4.176 33.406 23.406 1 91.69 94 GLY A CA 1
ATOM 669 C C . GLY A 1 94 ? -3.494 34.75 23.188 1 91.69 94 GLY A C 1
ATOM 670 O O . GLY A 1 94 ? -4.156 35.781 23.109 1 91.69 94 GLY A O 1
ATOM 671 N N . LYS A 1 95 ? -2.189 34.719 22.969 1 94.5 95 LYS A N 1
ATOM 672 C CA . LYS A 1 95 ? -1.438 35.938 22.781 1 94.5 95 LYS A CA 1
ATOM 673 C C . LYS A 1 95 ? -0.916 36.062 21.359 1 94.5 95 LYS A C 1
ATOM 675 O O . LYS A 1 95 ? -0.892 37.156 20.781 1 94.5 95 LYS A O 1
ATOM 680 N N . THR A 1 96 ? -0.46 35.031 20.891 1 95.62 96 THR A N 1
ATOM 681 C CA . THR A 1 96 ? 0.012 34.906 19.516 1 95.62 96 THR A CA 1
ATOM 682 C C . THR A 1 96 ? -0.655 33.75 18.797 1 95.62 96 THR A C 1
ATOM 684 O O . THR A 1 96 ? -1.087 32.781 19.453 1 95.62 96 THR A O 1
ATOM 687 N N . LEU A 1 97 ? -0.806 33.875 17.469 1 98.25 97 LEU A N 1
ATOM 688 C CA . LEU A 1 97 ? -1.356 32.75 16.703 1 98.25 97 LEU A CA 1
ATOM 689 C C . LEU A 1 97 ? -0.476 31.5 16.844 1 98.25 97 LEU A C 1
ATOM 691 O O . LEU A 1 97 ? 0.73 31.562 16.594 1 98.25 97 LEU A O 1
ATOM 695 N N . VAL A 1 98 ? -1.124 30.406 17.297 1 98.69 98 VAL A N 1
ATOM 696 C CA . VAL A 1 98 ? -0.446 29.125 17.344 1 98.69 98 VAL A CA 1
ATOM 697 C C . VAL A 1 98 ? -1.044 28.172 16.312 1 98.69 98 VAL A C 1
ATOM 699 O O . VAL A 1 98 ? -2.26 27.969 16.281 1 98.69 98 VAL A O 1
ATOM 702 N N . ILE A 1 99 ? -0.25 27.688 15.414 1 98.88 99 ILE A N 1
ATOM 703 C CA . ILE A 1 99 ? -0.614 26.594 14.516 1 98.88 99 ILE A CA 1
ATOM 704 C C . ILE A 1 99 ? 0.052 25.297 14.969 1 98.88 99 ILE A C 1
ATOM 706 O O . ILE A 1 99 ? 1.264 25.141 14.812 1 98.88 99 ILE A O 1
ATOM 710 N N . ASP A 1 100 ? -0.722 24.453 15.531 1 98.75 100 ASP A N 1
ATOM 711 C CA . ASP A 1 100 ? -0.222 23.234 16.156 1 98.75 100 ASP A CA 1
ATOM 712 C C . ASP A 1 100 ? -0.326 22.047 15.188 1 98.75 100 ASP A C 1
ATOM 714 O O . ASP A 1 100 ? -1.415 21.734 14.711 1 98.75 100 ASP A O 1
ATOM 718 N N . LEU A 1 101 ? 0.798 21.406 14.938 1 98.5 101 LEU A N 1
ATOM 719 C CA . LEU A 1 101 ? 0.824 20.281 14 1 98.5 101 LEU A CA 1
ATOM 720 C C . LEU A 1 101 ? 0.707 18.953 14.742 1 98.5 101 LEU A C 1
ATOM 722 O O . LEU A 1 101 ? 0.718 17.891 14.117 1 98.5 101 LEU A O 1
ATOM 726 N N . SER A 1 102 ? 0.628 18.984 16.094 1 96.94 102 SER A N 1
ATOM 727 C CA . SER A 1 102 ? 0.348 17.781 16.859 1 96.94 102 SER A CA 1
ATOM 728 C C . SER A 1 102 ? -1.152 17.531 16.969 1 96.94 102 SER A C 1
ATOM 730 O O . SER A 1 102 ? -1.949 18.203 16.312 1 96.94 102 SER A O 1
ATOM 732 N N . ALA A 1 103 ? -1.527 16.578 17.781 1 96.25 103 ALA A N 1
ATOM 733 C CA . ALA A 1 103 ? -2.936 16.219 17.906 1 96.25 103 ALA A CA 1
ATOM 734 C C . ALA A 1 103 ? -3.594 16.969 19.062 1 96.25 103 ALA A C 1
ATOM 736 O O . ALA A 1 103 ? -4.797 16.844 19.297 1 96.25 103 ALA A O 1
ATOM 737 N N . ASP A 1 104 ? -2.924 17.812 19.719 1 96.69 104 ASP A N 1
ATOM 738 C CA . ASP A 1 104 ? -3.311 18.297 21.047 1 96.69 104 ASP A CA 1
ATOM 739 C C . ASP A 1 104 ? -4.594 19.109 20.969 1 96.69 104 ASP A C 1
ATOM 741 O O . ASP A 1 104 ? -5.363 19.156 21.938 1 96.69 104 ASP A O 1
ATOM 745 N N . PHE A 1 105 ? -4.816 19.703 19.844 1 97.06 105 PHE A N 1
ATOM 746 C CA . PHE A 1 105 ? -5.949 20.625 19.781 1 97.06 105 PHE A CA 1
ATOM 747 C C . PHE A 1 105 ? -6.938 20.203 18.703 1 97.06 105 PHE A C 1
ATOM 749 O O . PHE A 1 105 ? -7.824 20.969 18.328 1 97.06 105 PHE A O 1
ATOM 756 N N . ARG A 1 106 ? -6.891 19.016 18.156 1 97 106 ARG A N 1
ATOM 757 C CA . ARG A 1 106 ? -7.602 18.641 16.953 1 97 106 ARG A CA 1
ATOM 758 C C . ARG A 1 106 ? -9.039 18.219 17.266 1 97 106 ARG A C 1
ATOM 760 O O . ARG A 1 106 ? -9.875 18.141 16.359 1 97 106 ARG A O 1
ATOM 767 N N . PHE A 1 107 ? -9.312 17.938 18.531 1 95.19 107 PHE A N 1
ATOM 768 C CA . PHE A 1 107 ? -10.625 17.422 18.891 1 95.19 107 PHE A CA 1
ATOM 769 C C . PHE A 1 107 ? -11.469 18.484 19.578 1 95.19 107 PHE A C 1
ATOM 771 O O . PHE A 1 107 ? -10.969 19.234 20.422 1 95.19 107 PHE A O 1
ATOM 778 N N . SER A 1 108 ? -12.688 18.594 19.219 1 92.06 108 SER A N 1
ATOM 779 C CA . SER A 1 108 ? -13.617 19.484 19.906 1 92.06 108 SER A CA 1
ATOM 780 C C . SER A 1 108 ? -14.211 18.828 21.141 1 92.06 108 SER A C 1
ATOM 782 O O . SER A 1 108 ? -14.461 19.484 22.156 1 92.06 108 SER A O 1
ATOM 784 N N . ASP A 1 109 ? -14.422 17.531 21.016 1 91.38 109 ASP A N 1
ATOM 785 C CA . ASP A 1 109 ? -14.969 16.75 22.125 1 91.38 109 ASP A CA 1
ATOM 786 C C . ASP A 1 109 ? -13.852 16.141 22.953 1 91.38 109 ASP A C 1
ATOM 788 O O . ASP A 1 109 ? -13.141 15.242 22.5 1 91.38 109 ASP A O 1
ATOM 792 N N . PRO A 1 110 ? -13.773 16.562 24.188 1 91.88 110 PRO A N 1
ATOM 793 C CA . PRO A 1 110 ? -12.719 16 25.047 1 91.88 110 PRO A CA 1
ATOM 794 C C . PRO A 1 110 ? -12.828 14.492 25.203 1 91.88 110 PRO A C 1
ATOM 796 O O . PRO A 1 110 ? -11.82 13.82 25.422 1 91.88 110 PRO A O 1
ATOM 799 N N . ARG A 1 111 ? -14.117 14.039 25.281 1 91.94 111 ARG A N 1
ATOM 800 C CA . ARG A 1 111 ? -14.312 12.602 25.422 1 91.94 111 ARG A CA 1
ATOM 801 C C . ARG A 1 111 ? -13.703 11.844 24.25 1 91.94 111 ARG A C 1
ATOM 803 O O . ARG A 1 111 ? -13.125 10.773 24.422 1 91.94 111 ARG A O 1
ATOM 810 N N . SER A 1 112 ? -13.758 12.375 22.953 1 92.06 112 SER A N 1
ATOM 811 C CA . SER A 1 112 ? -13.172 11.773 21.766 1 92.06 112 SER A CA 1
ATOM 812 C C . SER A 1 112 ? -11.648 11.781 21.844 1 92.06 112 SER A C 1
ATOM 814 O O . SER A 1 112 ? -11 10.805 21.438 1 92.06 112 SER A O 1
ATOM 816 N N . PHE A 1 113 ? -11.109 12.875 22.344 1 93.56 113 PHE A N 1
ATOM 817 C CA . PHE A 1 113 ? -9.664 12.953 22.516 1 93.56 113 PHE A CA 1
ATOM 818 C C . PHE A 1 113 ? -9.18 11.859 23.469 1 93.56 113 PHE A C 1
ATOM 820 O O . PHE A 1 113 ? -8.242 11.125 23.141 1 93.56 113 PHE A O 1
ATOM 827 N N . ALA A 1 114 ? -9.805 11.758 24.578 1 92.62 114 ALA A N 1
ATOM 828 C CA . ALA A 1 114 ? -9.406 10.781 25.594 1 92.62 114 ALA A CA 1
ATOM 829 C C . ALA A 1 114 ? -9.508 9.359 25.062 1 92.62 114 ALA A C 1
ATOM 831 O O . ALA A 1 114 ? -8.664 8.508 25.375 1 92.62 114 ALA A O 1
ATOM 832 N N . ALA A 1 115 ? -10.484 9.086 24.297 1 91.75 115 ALA A N 1
ATOM 833 C CA . ALA A 1 115 ? -10.672 7.762 23.719 1 91.75 115 ALA A CA 1
ATOM 834 C C . ALA A 1 115 ? -9.539 7.426 22.75 1 91.75 115 ALA A C 1
ATOM 836 O O . ALA A 1 115 ? -9.109 6.273 22.656 1 91.75 115 ALA A O 1
ATOM 837 N N . SER A 1 116 ? -9.031 8.391 22.094 1 92.06 116 SER A N 1
ATOM 838 C CA . SER A 1 116 ? -8.023 8.18 21.062 1 92.06 116 SER A CA 1
ATOM 839 C C . SER A 1 116 ? -6.617 8.172 21.656 1 92.06 116 SER A C 1
ATOM 841 O O . SER A 1 116 ? -5.738 7.457 21.156 1 92.06 116 SER A O 1
ATOM 843 N N . TYR A 1 117 ? -6.449 8.969 22.719 1 92.19 117 TYR A N 1
ATOM 844 C CA . TYR A 1 117 ? -5.078 9.195 23.141 1 92.19 117 TYR A CA 1
ATOM 845 C C . TYR A 1 117 ? -4.863 8.695 24.562 1 92.19 117 TYR A C 1
ATOM 847 O O . TYR A 1 117 ? -3.734 8.672 25.062 1 92.19 117 TYR A O 1
ATOM 855 N N . GLY A 1 118 ? -5.875 8.312 25.234 1 90.69 118 GLY A N 1
ATOM 856 C CA . GLY A 1 118 ? -5.77 7.656 26.531 1 90.69 118 GLY A CA 1
ATOM 857 C C . GLY A 1 118 ? -5.641 8.633 27.688 1 90.69 118 GLY A C 1
ATOM 858 O O . GLY A 1 118 ? -5.566 8.219 28.844 1 90.69 118 GLY A O 1
ATOM 859 N N . THR A 1 119 ? -5.527 9.914 27.469 1 90.94 119 THR A N 1
ATOM 860 C CA . THR A 1 119 ? -5.449 10.984 28.469 1 90.94 119 THR A CA 1
ATOM 861 C C . THR A 1 119 ? -6.406 12.125 28.109 1 90.94 119 THR A C 1
ATOM 863 O O . THR A 1 119 ? -6.832 12.242 26.969 1 90.94 119 THR A O 1
ATOM 866 N N . PRO A 1 120 ? -6.758 12.859 29.125 1 91.5 120 PRO A N 1
ATOM 867 C CA . PRO A 1 120 ? -7.543 14.047 28.781 1 91.5 120 PRO A CA 1
ATOM 868 C C . PRO A 1 120 ? -6.773 15.031 27.906 1 91.5 120 PRO A C 1
ATOM 870 O O . PRO A 1 120 ? -5.543 15.008 27.875 1 91.5 120 PRO A O 1
ATOM 873 N N . PRO A 1 121 ? -7.535 15.844 27.203 1 91.94 121 PRO A N 1
ATOM 874 C CA . PRO A 1 121 ? -6.836 16.828 26.375 1 91.94 121 PRO A CA 1
ATOM 875 C C . PRO A 1 121 ? -6.023 17.828 27.219 1 91.94 121 PRO A C 1
ATOM 877 O O . PRO A 1 121 ? -6.469 18.234 28.297 1 91.94 121 PRO A O 1
ATOM 880 N N . PRO A 1 122 ? -4.867 18.094 26.719 1 91.44 122 PRO A N 1
ATOM 881 C CA . PRO A 1 122 ? -4.086 19.125 27.406 1 91.44 122 PRO A CA 1
ATOM 882 C C . PRO A 1 122 ? -4.637 20.531 27.188 1 91.44 122 PRO A C 1
ATOM 884 O O . PRO A 1 122 ? -5.238 20.812 26.141 1 91.44 122 PRO A O 1
ATOM 887 N N . GLN A 1 123 ? -4.461 21.453 28.266 1 91.56 123 GLN A N 1
ATOM 888 C CA . GLN A 1 123 ? -4.906 22.844 28.156 1 91.56 123 GLN A CA 1
ATOM 889 C C . GLN A 1 123 ? -6.355 22.906 27.672 1 91.56 123 GLN A C 1
ATOM 891 O O . GLN A 1 123 ? -6.66 23.609 26.703 1 91.56 123 GLN A O 1
ATOM 896 N N . ALA A 1 124 ? -7.211 22.25 28.344 1 88.69 124 ALA A N 1
ATOM 897 C CA . ALA A 1 124 ? -8.602 22 27.984 1 88.69 124 ALA A CA 1
ATOM 898 C C . ALA A 1 124 ? -9.328 23.297 27.641 1 88.69 124 ALA A C 1
ATOM 900 O O . ALA A 1 124 ? -10.18 23.328 26.75 1 88.69 124 ALA A O 1
ATOM 901 N N . GLU A 1 125 ? -9 24.312 28.312 1 89.19 125 GLU A N 1
ATOM 902 C CA . GLU A 1 125 ? -9.664 25.594 28.078 1 89.19 125 GLU A CA 1
ATOM 903 C C . GLU A 1 125 ? -9.422 26.094 26.656 1 89.19 125 GLU A C 1
ATOM 905 O O . GLU A 1 125 ? -10.281 26.766 26.078 1 89.19 125 GLU A O 1
ATOM 910 N N . PHE A 1 126 ? -8.336 25.734 26.094 1 91.75 126 PHE A N 1
ATOM 911 C CA . PHE A 1 126 ? -7.98 26.219 24.766 1 91.75 126 PHE A CA 1
ATOM 912 C C . PHE A 1 126 ? -8.43 25.234 23.688 1 91.75 126 PHE A C 1
ATOM 914 O O . PHE A 1 126 ? -8.445 25.578 22.5 1 91.75 126 PHE A O 1
ATOM 921 N N . GLN A 1 127 ? -8.836 24.094 24.109 1 88 127 GLN A N 1
ATOM 922 C CA . GLN A 1 127 ? -9.312 23.109 23.141 1 88 127 GLN A CA 1
ATOM 923 C C . GLN A 1 127 ? -10.555 23.625 22.422 1 88 127 GLN A C 1
ATOM 925 O O . GLN A 1 127 ? -10.68 23.453 21.203 1 88 127 GLN A O 1
ATOM 930 N N . SER A 1 128 ? -11.375 24.219 23.1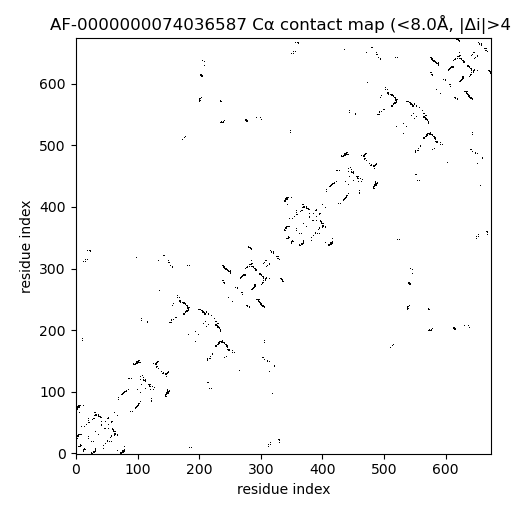25 1 87.38 128 SER A N 1
ATOM 931 C CA . SER A 1 128 ? -12.625 24.703 22.562 1 87.38 128 SER A CA 1
ATOM 932 C C . SER A 1 128 ? -12.398 25.953 21.719 1 87.38 128 SER A C 1
ATOM 934 O O . SER A 1 128 ? -13.273 26.344 20.938 1 87.38 128 SER A O 1
ATOM 936 N N . ARG A 1 129 ? -11.203 26.516 21.828 1 92.69 129 ARG A N 1
ATOM 937 C CA . ARG A 1 129 ? -10.898 27.766 21.125 1 92.69 129 ARG A CA 1
ATOM 938 C C . ARG A 1 129 ? -10.078 27.484 19.859 1 92.69 129 ARG A C 1
ATOM 940 O O . ARG A 1 129 ? -9.656 28.406 19.172 1 92.69 129 ARG A O 1
ATOM 947 N N . SER A 1 130 ? -9.906 26.234 19.625 1 96.81 130 SER A N 1
ATOM 948 C CA . SER A 1 130 ? -9.102 25.859 18.469 1 96.81 130 SER A CA 1
ATOM 949 C C . SER A 1 130 ? -9.977 25.641 17.234 1 96.81 130 SER A C 1
ATOM 951 O O . SER A 1 130 ? -11.141 25.25 17.359 1 96.81 130 SER A O 1
ATOM 953 N N . VAL A 1 131 ? -9.469 26.047 16.109 1 97.94 131 VAL A N 1
ATOM 954 C CA . VAL A 1 131 ? -10.125 25.781 14.828 1 97.94 131 VAL A CA 1
ATOM 955 C C . VAL A 1 131 ? -9.414 24.641 14.102 1 97.94 131 VAL A C 1
ATOM 957 O O . VAL A 1 131 ? -8.188 24.672 13.961 1 97.94 131 VAL A O 1
ATOM 960 N N . TYR A 1 132 ? -10.156 23.625 13.727 1 98.44 132 TYR A N 1
ATOM 961 C CA . TYR A 1 132 ? -9.609 22.531 12.914 1 98.44 132 TYR A CA 1
ATOM 962 C C . TYR A 1 132 ? -9.211 23.047 11.531 1 98.44 132 TYR A C 1
ATOM 964 O O . TYR A 1 132 ? -10.07 23.438 10.734 1 98.44 132 TYR A O 1
ATOM 972 N N . GLY A 1 133 ? -7.875 22.922 11.227 1 98.69 133 GLY A N 1
ATOM 973 C CA . GLY A 1 133 ? -7.32 23.656 10.094 1 98.69 133 GLY A CA 1
ATOM 974 C C . GLY A 1 133 ? -7.301 22.844 8.812 1 98.69 133 GLY A C 1
ATOM 975 O O . GLY A 1 133 ? -6.27 22.75 8.141 1 98.69 133 GLY A O 1
ATOM 976 N N . LEU A 1 134 ? -8.391 22.141 8.508 1 98.75 134 LEU A N 1
ATOM 977 C CA . LEU A 1 134 ? -8.57 21.672 7.137 1 98.75 134 LEU A CA 1
ATOM 978 C C . LEU A 1 134 ? -8.945 22.828 6.215 1 98.75 134 LEU A C 1
ATOM 980 O O . LEU A 1 134 ? -10.117 23.188 6.125 1 98.75 134 LEU A O 1
ATOM 984 N N . SER A 1 135 ? -7.984 23.297 5.465 1 98.62 135 SER A N 1
ATOM 985 C CA . SER A 1 135 ? -8 24.625 4.844 1 98.62 135 SER A CA 1
ATOM 986 C C . SER A 1 135 ? -9.227 24.797 3.955 1 98.62 135 SER A C 1
ATOM 988 O O . SER A 1 135 ? -9.984 25.766 4.117 1 98.62 135 SER A O 1
ATOM 990 N N . GLU A 1 136 ? -9.492 23.844 3.096 1 97.94 136 GLU A N 1
ATOM 991 C CA . GLU A 1 136 ? -10.562 23.953 2.104 1 97.94 136 GLU A CA 1
ATOM 992 C C . GLU A 1 136 ? -11.938 23.953 2.77 1 97.94 136 GLU A C 1
ATOM 994 O O . GLU A 1 136 ? -12.914 24.422 2.184 1 97.94 136 GLU A O 1
ATOM 999 N N . TRP A 1 137 ? -12.039 23.578 3.998 1 96.69 137 TRP A N 1
ATOM 1000 C CA . TRP A 1 137 ? -13.344 23.344 4.613 1 96.69 137 TRP A CA 1
ATOM 1001 C C . TRP A 1 137 ? -13.625 24.391 5.691 1 96.69 137 TRP A C 1
ATOM 1003 O O . TRP A 1 137 ? -14.781 24.719 5.961 1 96.69 137 TRP A O 1
ATOM 1013 N N . ASN A 1 138 ? -12.555 24.922 6.289 1 97.38 138 ASN A N 1
ATOM 1014 C CA . ASN A 1 138 ? -12.773 25.797 7.434 1 97.38 138 ASN A CA 1
ATOM 1015 C C . ASN A 1 138 ? -12.141 27.172 7.215 1 97.38 138 ASN A C 1
ATOM 1017 O O . ASN A 1 138 ? -11.656 27.797 8.156 1 97.38 138 ASN A O 1
ATOM 1021 N N . ARG A 1 139 ? -12.203 27.641 6.016 1 97.25 139 ARG A N 1
ATOM 1022 C CA . ARG A 1 139 ? -11.578 28.906 5.625 1 97.25 139 ARG A CA 1
ATOM 1023 C C . ARG A 1 139 ? -12.094 30.062 6.48 1 97.25 139 ARG A C 1
ATOM 1025 O O . ARG A 1 139 ? -11.305 30.828 7.035 1 97.25 139 ARG A O 1
ATOM 1032 N N . ASP A 1 140 ? -13.344 30.141 6.605 1 97.94 140 ASP A N 1
ATOM 1033 C CA . ASP A 1 140 ? -13.945 31.281 7.281 1 97.94 140 ASP A CA 1
ATOM 1034 C C . ASP A 1 140 ? -13.594 31.297 8.766 1 97.94 140 ASP A C 1
ATOM 1036 O O . ASP A 1 140 ? -13.328 32.344 9.344 1 97.94 140 ASP A O 1
ATOM 1040 N N . LEU A 1 141 ? -13.523 30.125 9.344 1 97.88 141 LEU A N 1
ATOM 1041 C CA . LEU A 1 141 ? -13.188 30.031 10.766 1 97.88 141 LEU A CA 1
ATOM 1042 C C . LEU A 1 141 ? -11.719 30.344 10.992 1 97.88 141 LEU A C 1
ATOM 1044 O O . LEU A 1 141 ? -11.344 30.859 12.047 1 97.88 141 LEU A O 1
ATOM 1048 N N . LEU A 1 142 ? -10.914 30.062 10.023 1 98.5 142 LEU A N 1
ATOM 1049 C CA . LEU A 1 142 ? -9.469 30.219 10.141 1 98.5 142 LEU A CA 1
ATOM 1050 C C . LEU A 1 142 ? -9.086 31.688 10.18 1 98.5 142 LEU A C 1
ATOM 1052 O O . LEU A 1 142 ? -8.07 32.062 10.773 1 98.5 142 LEU A O 1
ATOM 1056 N N . LYS A 1 143 ? -9.859 32.562 9.625 1 98.12 143 LYS A N 1
ATOM 1057 C CA . LYS A 1 143 ? -9.539 33.969 9.453 1 98.12 143 LYS A CA 1
ATOM 1058 C C . LYS A 1 143 ? -9.359 34.656 10.805 1 98.12 143 LYS A C 1
ATOM 1060 O O . LYS A 1 143 ? -8.648 35.656 10.906 1 98.12 143 LYS A O 1
ATOM 1065 N N . ASN A 1 144 ? -9.984 34.094 11.82 1 96.44 144 ASN A N 1
ATOM 1066 C CA . ASN A 1 144 ? -9.914 34.75 13.125 1 96.44 144 ASN A CA 1
ATOM 1067 C C . ASN A 1 144 ? -9.414 33.781 14.203 1 96.44 144 ASN A C 1
ATOM 1069 O O . ASN A 1 144 ? -9.57 34.062 15.398 1 96.44 144 ASN A O 1
ATOM 1073 N N . ALA A 1 145 ? -8.836 32.75 13.797 1 97.56 145 ALA A N 1
ATOM 1074 C CA . ALA A 1 145 ? -8.445 31.703 14.734 1 97.56 145 ALA A CA 1
ATOM 1075 C C . ALA A 1 145 ? -7.293 32.156 15.617 1 97.56 145 ALA A C 1
ATOM 1077 O O . ALA A 1 145 ? -6.371 32.844 15.148 1 97.56 145 ALA A O 1
ATOM 1078 N N . GLU A 1 146 ? -7.371 31.797 16.875 1 96.44 146 GLU A N 1
ATOM 1079 C CA . GLU A 1 146 ? -6.266 32 17.812 1 96.44 146 GLU A CA 1
ATOM 1080 C C . GLU A 1 146 ? -5.332 30.781 17.828 1 96.44 146 GLU A C 1
ATOM 1082 O O . GLU A 1 146 ? -4.117 30.938 18 1 96.44 146 GLU A O 1
ATOM 1087 N N . ILE A 1 147 ? -5.953 29.672 17.734 1 98.25 147 ILE A N 1
ATOM 1088 C CA . ILE A 1 147 ? -5.258 28.406 17.656 1 98.25 147 ILE A CA 1
ATOM 1089 C C . ILE A 1 147 ? -5.781 27.609 16.453 1 98.25 147 ILE A C 1
ATOM 1091 O O . ILE A 1 147 ? -6.992 27.484 16.266 1 98.25 147 ILE A O 1
ATOM 1095 N N . ILE A 1 148 ? -4.91 27.25 15.602 1 98.75 148 ILE A N 1
ATOM 1096 C CA . ILE A 1 148 ? -5.258 26.391 14.477 1 98.75 148 ILE A CA 1
ATOM 1097 C C . ILE A 1 148 ? -4.688 24.984 14.703 1 98.75 148 ILE A C 1
ATOM 1099 O O . ILE A 1 148 ? -3.482 24.828 14.906 1 98.75 148 ILE A O 1
ATOM 1103 N N . ALA A 1 149 ? -5.59 24 14.812 1 98.56 149 ALA A N 1
ATOM 1104 C CA . ALA A 1 149 ? -5.191 22.594 14.883 1 98.56 149 ALA A CA 1
ATOM 1105 C C . ALA A 1 149 ? -5.008 22.016 13.484 1 98.56 149 ALA A C 1
ATOM 1107 O O . ALA A 1 149 ? -5.988 21.656 12.82 1 98.56 149 ALA A O 1
ATOM 1108 N N . ASN A 1 150 ? -3.748 21.938 13.094 1 98.69 150 ASN A N 1
ATOM 1109 C CA . ASN A 1 150 ? -3.434 21.359 11.781 1 98.69 150 ASN A CA 1
ATOM 1110 C C . ASN A 1 150 ? -3.766 19.875 11.727 1 98.69 150 ASN A C 1
ATOM 1112 O O . ASN A 1 150 ? -3.322 19.109 12.578 1 98.69 150 ASN A O 1
ATOM 1116 N N . PRO A 1 151 ? -4.543 19.453 10.742 1 98.56 151 PRO A N 1
ATOM 1117 C CA . PRO A 1 151 ? -4.961 18.047 10.656 1 98.56 151 PRO A CA 1
ATOM 1118 C C . PRO A 1 151 ? -3.785 17.094 10.477 1 98.56 151 PRO A C 1
ATOM 1120 O O . PRO A 1 151 ? -2.719 17.5 10.008 1 98.56 151 PRO A O 1
ATOM 1123 N N . GLY A 1 152 ? -4.02 15.875 10.883 1 98.06 152 GLY A N 1
ATOM 1124 C CA . GLY A 1 152 ? -3.064 14.828 10.555 1 98.06 152 GLY A CA 1
ATOM 1125 C C . GLY A 1 152 ? -3.014 14.508 9.07 1 98.06 152 GLY A C 1
ATOM 1126 O O . GLY A 1 152 ? -3.951 14.812 8.336 1 98.06 152 GLY A O 1
ATOM 1127 N N . CYS A 1 153 ? -1.899 13.891 8.695 1 98.56 153 CYS A N 1
ATOM 1128 C CA . CYS A 1 153 ? -1.717 13.602 7.277 1 98.56 153 CYS A CA 1
ATOM 1129 C C . CYS A 1 153 ? -2.748 12.594 6.789 1 98.56 153 CYS A C 1
ATOM 1131 O O . CYS A 1 153 ? -3.373 12.797 5.746 1 98.56 153 CYS A O 1
ATOM 1133 N N . TYR A 1 154 ? -3.037 11.492 7.523 1 98.69 154 TYR A N 1
ATOM 1134 C CA . TYR A 1 154 ? -4.043 10.516 7.121 1 98.69 154 TYR A CA 1
ATOM 1135 C C . TYR A 1 154 ? -5.434 11.133 7.102 1 98.69 154 TYR A C 1
ATOM 1137 O O . TYR A 1 154 ? -6.168 10.992 6.121 1 98.69 154 TYR A O 1
ATOM 1145 N N . PRO A 1 155 ? -5.785 11.867 8.188 1 98.75 155 PRO A N 1
ATOM 1146 C CA . PRO A 1 155 ? -7.094 12.531 8.164 1 98.75 155 PRO A CA 1
ATOM 1147 C C . PRO A 1 155 ? -7.254 13.484 6.984 1 98.75 155 PRO A C 1
ATOM 1149 O O . PRO A 1 155 ? -8.32 13.531 6.367 1 98.75 155 PRO A O 1
ATOM 1152 N N . THR A 1 156 ? -6.199 14.219 6.645 1 98.81 156 THR A N 1
ATOM 1153 C CA . THR A 1 156 ? -6.273 15.148 5.523 1 98.81 156 THR A CA 1
ATOM 1154 C C . THR A 1 156 ? -6.617 14.406 4.234 1 98.81 156 THR A C 1
ATOM 1156 O O . THR A 1 156 ? -7.57 14.773 3.539 1 98.81 156 THR A O 1
ATOM 1159 N N . ALA A 1 157 ? -5.902 13.344 3.965 1 98.81 157 ALA A N 1
ATOM 1160 C CA . ALA A 1 157 ? -6.078 12.586 2.73 1 98.81 157 ALA A CA 1
ATOM 1161 C C . ALA A 1 157 ? -7.43 11.883 2.707 1 98.81 157 ALA A C 1
ATOM 1163 O O . ALA A 1 157 ? -8 11.656 1.639 1 98.81 157 ALA A O 1
ATOM 1164 N N . THR A 1 158 ? -7.988 11.531 3.826 1 98.81 158 THR A N 1
ATOM 1165 C CA . THR A 1 158 ? -9.227 10.766 3.943 1 98.81 158 THR A CA 1
ATOM 1166 C C . THR A 1 158 ? -10.438 11.695 3.926 1 98.81 158 THR A C 1
ATOM 1168 O O . THR A 1 158 ? -11.438 11.406 3.26 1 98.81 158 THR A O 1
ATOM 1171 N N . LEU A 1 159 ? -10.375 12.828 4.609 1 98.81 159 LEU A N 1
ATOM 1172 C CA . LEU A 1 159 ? -11.523 13.688 4.832 1 98.81 159 LEU A CA 1
ATOM 1173 C C . LEU A 1 159 ? -11.82 14.523 3.594 1 98.81 159 LEU A C 1
ATOM 1175 O O . LEU A 1 159 ? -12.984 14.805 3.291 1 98.81 159 LEU A O 1
ATOM 1179 N N . LEU A 1 160 ? -10.773 14.969 2.867 1 98.75 160 LEU A N 1
ATOM 1180 C CA . LEU A 1 160 ? -10.992 15.867 1.732 1 98.75 160 LEU A CA 1
ATOM 1181 C C . LEU A 1 160 ? -11.969 15.25 0.735 1 98.75 160 LEU A C 1
ATOM 1183 O O . LEU A 1 160 ? -12.945 15.891 0.343 1 98.75 160 LEU A O 1
ATOM 1187 N N . PRO A 1 161 ? -11.805 13.992 0.39 1 98.5 161 PRO A N 1
ATOM 1188 C CA . PRO A 1 161 ? -12.773 13.453 -0.562 1 98.5 161 PRO A CA 1
ATOM 1189 C C . PRO A 1 161 ? -14.102 13.078 0.096 1 98.5 161 PRO A C 1
ATOM 1191 O O . PRO A 1 161 ? -15.141 13.023 -0.577 1 98.5 161 PRO A O 1
ATOM 1194 N N . LEU A 1 162 ? -14.195 12.875 1.377 1 98.38 162 LEU A N 1
ATOM 1195 C CA . LEU A 1 162 ? -15.383 12.305 2.006 1 98.38 162 LEU A CA 1
ATOM 1196 C C . LEU A 1 162 ? -16.344 13.398 2.463 1 98.38 162 LEU A C 1
ATOM 1198 O O . LEU A 1 162 ? -17.562 13.211 2.434 1 98.38 162 LEU A O 1
ATOM 1202 N N . LEU A 1 163 ? -15.82 14.492 2.902 1 98.31 163 LEU A N 1
ATOM 1203 C CA . LEU A 1 163 ? -16.641 15.516 3.525 1 98.31 163 LEU A CA 1
ATOM 1204 C C . LEU A 1 163 ? -17.703 16.016 2.555 1 98.31 163 LEU A C 1
ATOM 1206 O O . LEU A 1 163 ? -18.875 16.188 2.93 1 98.31 163 LEU A O 1
ATOM 1210 N N . PRO A 1 164 ? -17.391 16.25 1.268 1 97.69 164 PRO A N 1
ATOM 1211 C CA . PRO A 1 164 ? -18.422 16.703 0.343 1 97.69 164 PRO A CA 1
ATOM 1212 C C . PRO A 1 164 ? -19.562 15.688 0.177 1 97.69 164 PRO A C 1
ATOM 1214 O O . PRO A 1 164 ? -20.656 16.047 -0.263 1 97.69 164 PRO A O 1
ATOM 1217 N N . LEU A 1 165 ? -19.281 14.422 0.483 1 96.69 165 LEU A N 1
ATOM 1218 C CA . LEU A 1 165 ? -20.25 13.367 0.21 1 96.69 165 LEU A CA 1
ATOM 1219 C C . LEU A 1 165 ? -20.906 12.891 1.497 1 96.69 165 LEU A C 1
ATOM 1221 O O . LEU A 1 165 ? -21.562 11.844 1.518 1 96.69 165 LEU A O 1
ATOM 1225 N N . ARG A 1 166 ? -20.781 13.594 2.541 1 94.81 166 ARG A N 1
ATOM 1226 C CA . ARG A 1 166 ? -21.203 13.18 3.879 1 94.81 166 ARG A CA 1
ATOM 1227 C C . ARG A 1 166 ? -22.672 12.766 3.895 1 94.81 166 ARG A C 1
ATOM 1229 O O . ARG A 1 166 ? -23.031 11.773 4.527 1 94.81 166 ARG A O 1
ATOM 1236 N N . ASP A 1 167 ? -23.531 13.477 3.113 1 93.81 167 ASP A N 1
ATOM 1237 C CA . ASP A 1 167 ? -24.969 13.227 3.127 1 93.81 167 ASP A CA 1
ATOM 1238 C C . ASP A 1 167 ? -25.312 12 2.287 1 93.81 167 ASP A C 1
ATOM 1240 O O . ASP A 1 167 ? -26.422 11.469 2.393 1 93.81 167 ASP A O 1
ATOM 1244 N N . GLN A 1 168 ? -24.344 11.602 1.452 1 95.69 168 GLN A N 1
ATOM 1245 C CA . GLN A 1 168 ? -24.594 10.477 0.56 1 95.69 168 GLN A CA 1
ATOM 1246 C C . GLN A 1 168 ? -24.078 9.172 1.157 1 95.69 168 GLN A C 1
ATOM 1248 O O . GLN A 1 168 ? -24.422 8.086 0.687 1 95.69 168 GLN A O 1
ATOM 1253 N N . ILE A 1 169 ? -23.266 9.242 2.154 1 96.62 169 ILE A N 1
ATOM 1254 C CA . ILE A 1 169 ? -22.641 8.062 2.732 1 96.62 169 ILE A CA 1
ATOM 1255 C C . ILE A 1 169 ? -23.672 7.25 3.502 1 96.62 169 ILE A C 1
ATOM 1257 O O . ILE A 1 169 ? -24.422 7.797 4.312 1 96.62 169 ILE A O 1
ATOM 1261 N N . ARG A 1 170 ? -23.766 5.965 3.162 1 93.94 170 ARG A N 1
ATOM 1262 C CA . ARG A 1 170 ? -24.578 5.055 3.955 1 93.94 170 ARG A CA 1
ATOM 1263 C C . ARG A 1 170 ? -23.891 4.703 5.273 1 93.94 170 ARG A C 1
ATOM 1265 O O . ARG A 1 170 ? -22.812 4.109 5.277 1 93.94 170 ARG A O 1
ATOM 1272 N N . ARG A 1 171 ? -24.578 4.961 6.328 1 89.31 171 ARG A N 1
ATOM 1273 C CA . ARG A 1 171 ? -23.938 4.922 7.641 1 89.31 171 ARG A CA 1
ATOM 1274 C C . ARG A 1 171 ? -24.016 3.52 8.242 1 89.31 171 ARG A C 1
ATOM 1276 O O . ARG A 1 171 ? -23.375 3.242 9.258 1 89.31 171 ARG A O 1
ATOM 1283 N N . GLU A 1 172 ? -24.641 2.598 7.57 1 88.62 172 GLU A N 1
ATOM 1284 C CA . GLU A 1 172 ? -24.797 1.245 8.094 1 88.62 172 GLU A CA 1
ATOM 1285 C C . GLU A 1 172 ? -23.609 0.367 7.734 1 88.62 172 GLU A C 1
ATOM 1287 O O . GLU A 1 172 ? -23.422 -0.713 8.297 1 88.62 172 GLU A O 1
ATOM 1292 N N . THR A 1 173 ? -22.859 0.814 6.816 1 89.62 173 THR A N 1
ATOM 1293 C CA . THR A 1 173 ? -21.672 0.077 6.383 1 89.62 173 THR A CA 1
ATOM 1294 C C . THR A 1 173 ? -20.406 0.827 6.766 1 89.62 173 THR A C 1
ATOM 1296 O O . THR A 1 173 ? -20.344 2.051 6.637 1 89.62 173 THR A O 1
ATOM 1299 N N . PRO A 1 174 ? -19.422 0.105 7.254 1 93.69 174 PRO A N 1
ATOM 1300 C CA . PRO A 1 174 ? -18.188 0.793 7.648 1 93.69 174 PRO A CA 1
ATOM 1301 C C . PRO A 1 174 ? -17.469 1.43 6.465 1 93.69 174 PRO A C 1
ATOM 1303 O O . PRO A 1 174 ? -17.453 0.866 5.367 1 93.69 174 PRO A O 1
ATOM 1306 N N . LEU A 1 175 ? -16.938 2.611 6.676 1 96.56 175 LEU A N 1
ATOM 1307 C CA . LEU A 1 175 ? -15.922 3.164 5.777 1 96.56 175 LEU A CA 1
ATOM 1308 C C . LEU A 1 175 ? -14.609 2.404 5.902 1 96.56 175 LEU A C 1
ATOM 1310 O O . LEU A 1 175 ? -14.047 2.295 7 1 96.56 175 LEU A O 1
ATOM 1314 N N . VAL A 1 176 ? -14.18 1.803 4.82 1 98.44 176 VAL A N 1
ATOM 1315 C CA . VAL A 1 176 ? -12.922 1.061 4.855 1 98.44 176 VAL A CA 1
ATOM 1316 C C . VAL A 1 176 ? -11.797 1.916 4.27 1 98.44 176 VAL A C 1
ATOM 1318 O O . VAL A 1 176 ? -11.789 2.205 3.072 1 98.44 176 VAL A O 1
ATOM 1321 N N . VAL A 1 177 ? -10.875 2.332 5.145 1 98.69 177 VAL A N 1
ATOM 1322 C CA . VAL A 1 177 ? -9.766 3.203 4.762 1 98.69 177 VAL A CA 1
ATOM 1323 C C . VAL A 1 177 ? -8.461 2.418 4.785 1 98.69 177 VAL A C 1
ATOM 1325 O O . VAL A 1 177 ? -8.023 1.951 5.84 1 98.69 177 VAL A O 1
ATOM 1328 N N . ASN A 1 178 ? -7.852 2.24 3.645 1 98.75 178 ASN A N 1
ATOM 1329 C CA . ASN A 1 178 ? -6.527 1.649 3.48 1 98.75 178 ASN A CA 1
ATOM 1330 C C . ASN A 1 178 ? -5.5 2.688 3.041 1 98.75 178 ASN A C 1
ATOM 1332 O O . ASN A 1 178 ? -5.586 3.219 1.932 1 98.75 178 ASN A O 1
ATOM 1336 N N . ALA A 1 179 ? -4.5 2.902 3.896 1 98.75 179 ALA A N 1
ATOM 1337 C CA . ALA A 1 179 ? -3.613 4.035 3.637 1 98.75 179 ALA A CA 1
ATOM 1338 C C . ALA A 1 179 ? -2.158 3.58 3.547 1 98.75 179 ALA A C 1
ATOM 1340 O O . ALA A 1 179 ? -1.721 2.721 4.312 1 98.75 179 ALA A O 1
ATOM 1341 N N . LEU A 1 180 ? -1.437 4.117 2.568 1 98.81 180 LEU A N 1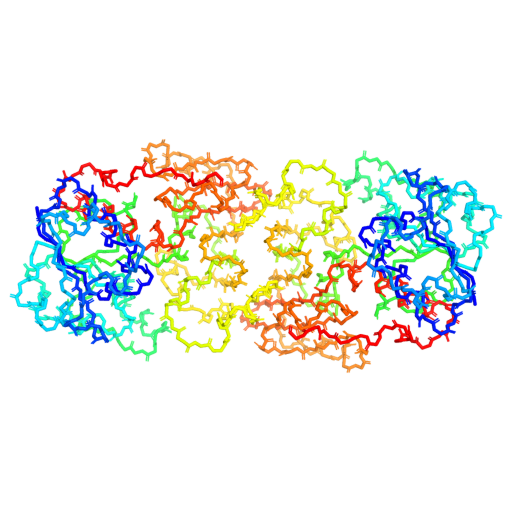
ATOM 1342 C CA . LEU A 1 180 ? -0.004 3.924 2.375 1 98.81 180 LEU A CA 1
ATOM 1343 C C . LEU A 1 180 ? 0.766 5.199 2.691 1 98.81 180 LEU A C 1
ATOM 1345 O O . LEU A 1 180 ? 0.41 6.281 2.213 1 98.81 180 LEU A O 1
ATOM 1349 N N . SER A 1 181 ? 1.771 5.078 3.475 1 98.06 181 SER A N 1
ATOM 1350 C CA . SER A 1 181 ? 2.518 6.277 3.838 1 98.06 181 SER A CA 1
ATOM 1351 C C . SER A 1 181 ? 4.02 6.062 3.682 1 98.06 181 SER A C 1
ATOM 1353 O O . SER A 1 181 ? 4.516 4.957 3.887 1 98.06 181 SER A O 1
ATOM 1355 N N . GLY A 1 182 ? 4.723 7.148 3.404 1 97 182 GLY A N 1
ATOM 1356 C CA . GLY A 1 182 ? 6.176 7.164 3.5 1 97 182 GLY A CA 1
ATOM 1357 C C . GLY A 1 182 ? 6.68 7.074 4.926 1 97 182 GLY A C 1
ATOM 1358 O O . GLY A 1 182 ? 5.941 7.367 5.871 1 97 182 GLY A O 1
ATOM 1359 N N . ILE A 1 183 ? 7.938 6.754 5.059 1 97.12 183 ILE A N 1
ATOM 1360 C CA . ILE A 1 183 ? 8.562 6.422 6.336 1 97.12 183 ILE A CA 1
ATOM 1361 C C . ILE A 1 183 ? 8.742 7.688 7.172 1 97.12 183 ILE A C 1
ATOM 1363 O O . ILE A 1 183 ? 8.719 7.637 8.398 1 97.12 183 ILE A O 1
ATOM 1367 N N . THR A 1 184 ? 8.773 8.82 6.516 1 96.94 184 THR A N 1
ATOM 1368 C CA . THR A 1 184 ? 8.953 10.078 7.234 1 96.94 184 THR A CA 1
ATOM 1369 C C . THR A 1 184 ? 7.754 10.359 8.133 1 96.94 184 THR A C 1
ATOM 1371 O O . THR A 1 184 ? 7.844 11.172 9.062 1 96.94 184 THR A O 1
ATOM 1374 N N . GLY A 1 185 ? 6.629 9.703 7.848 1 94.62 185 GLY A N 1
ATOM 1375 C CA . GLY A 1 185 ? 5.461 9.852 8.703 1 94.62 185 GLY A CA 1
ATOM 1376 C C . GLY A 1 185 ? 5.695 9.367 10.117 1 94.62 185 GLY A C 1
ATOM 1377 O O . GLY A 1 185 ? 4.965 9.742 11.039 1 94.62 185 GLY A O 1
ATOM 1378 N N . ALA A 1 186 ? 6.719 8.602 10.281 1 93.5 186 ALA A N 1
ATOM 1379 C CA . ALA A 1 186 ? 7.039 8.055 11.602 1 93.5 186 ALA A CA 1
ATOM 1380 C C . ALA A 1 186 ? 7.91 9.023 12.398 1 93.5 186 ALA A C 1
ATOM 1382 O O . ALA A 1 186 ? 8.219 8.781 13.562 1 93.5 186 ALA A O 1
ATOM 1383 N N . GLY A 1 187 ? 8.289 10.109 11.781 1 92.75 187 GLY A N 1
ATOM 1384 C CA . GLY A 1 187 ? 9.148 11.086 12.445 1 92.75 187 GLY A CA 1
ATOM 1385 C C . GLY A 1 187 ? 10.625 10.734 12.359 1 92.75 187 GLY A C 1
ATOM 1386 O O . GLY A 1 187 ? 10.984 9.648 11.906 1 92.75 187 GLY A O 1
ATOM 1387 N N . LYS A 1 188 ? 11.398 11.648 12.773 1 93.62 188 LYS A N 1
ATOM 1388 C CA . LYS A 1 188 ? 12.852 11.492 12.789 1 93.62 188 LYS A CA 1
ATOM 1389 C C . LYS A 1 188 ? 13.32 10.898 14.117 1 93.62 188 LYS A C 1
ATOM 1391 O O . LYS A 1 188 ? 13.953 11.586 14.922 1 93.62 188 LYS A O 1
ATOM 1396 N N . LYS A 1 189 ? 12.922 9.703 14.391 1 90.94 189 LYS A N 1
ATOM 1397 C CA . LYS A 1 189 ? 13.273 9 15.617 1 90.94 189 LYS A CA 1
ATOM 1398 C C . LYS A 1 189 ? 14.125 7.773 15.328 1 90.94 189 LYS A C 1
ATOM 1400 O O . LYS A 1 189 ? 13.914 7.082 14.328 1 90.94 189 LYS A O 1
ATOM 1405 N N . GLU A 1 190 ? 15 7.539 16.328 1 92 190 GLU A N 1
ATOM 1406 C CA . GLU A 1 190 ? 15.836 6.344 16.234 1 92 190 GLU A CA 1
ATOM 1407 C C . GLU A 1 190 ? 15.086 5.105 16.719 1 92 190 GLU A C 1
ATOM 1409 O O . GLU A 1 190 ? 14.898 4.926 17.938 1 92 190 GLU A O 1
ATOM 1414 N N . LYS A 1 191 ? 14.656 4.348 15.805 1 94.56 191 LYS A N 1
ATOM 1415 C CA . LYS A 1 191 ? 13.984 3.092 16.125 1 94.56 191 LYS A CA 1
ATOM 1416 C C . LYS A 1 191 ? 14.422 1.98 15.172 1 94.56 191 LYS A C 1
ATOM 1418 O O . LYS A 1 191 ? 14.57 2.205 13.969 1 94.56 191 LYS A O 1
ATOM 1423 N N . THR A 1 192 ? 14.578 0.798 15.734 1 94.38 192 THR A N 1
ATOM 1424 C CA . THR A 1 192 ? 15.078 -0.333 14.961 1 94.38 192 THR A CA 1
ATOM 1425 C C . THR A 1 192 ? 14.188 -0.587 13.742 1 94.38 192 THR A C 1
ATOM 1427 O O . THR A 1 192 ? 14.688 -0.845 12.648 1 94.38 192 THR A O 1
ATOM 1430 N N . ASN A 1 193 ? 12.906 -0.494 13.844 1 92.5 193 ASN A N 1
ATOM 1431 C CA . ASN A 1 193 ? 11.984 -0.838 12.766 1 92.5 193 ASN A CA 1
ATOM 1432 C C . ASN A 1 193 ? 11.984 0.224 11.672 1 92.5 193 ASN A C 1
ATOM 1434 O O . ASN A 1 193 ? 11.344 0.047 10.625 1 92.5 193 ASN A O 1
ATOM 1438 N N . LEU A 1 194 ? 12.688 1.292 11.859 1 94.69 194 LEU A N 1
ATOM 1439 C CA . LEU A 1 194 ? 12.75 2.359 10.867 1 94.69 194 LEU A CA 1
ATOM 1440 C C . LEU A 1 194 ? 14.094 2.357 10.148 1 94.69 194 LEU A C 1
ATOM 1442 O O . LEU A 1 194 ? 14.32 3.162 9.242 1 94.69 194 LEU A O 1
ATOM 1446 N N . LEU A 1 195 ? 14.984 1.476 10.633 1 95.62 195 LEU A N 1
ATOM 1447 C CA . LEU A 1 195 ? 16.281 1.362 9.977 1 95.62 195 LEU A CA 1
ATOM 1448 C C . LEU A 1 195 ? 16.109 1.028 8.5 1 95.62 195 LEU A C 1
ATOM 1450 O O . LEU A 1 195 ? 15.203 0.277 8.125 1 95.62 195 LEU A O 1
ATOM 1454 N N . TYR A 1 196 ? 17.031 1.535 7.723 1 94.44 196 TYR A N 1
ATOM 1455 C CA . TYR A 1 196 ? 17 1.281 6.285 1 94.44 196 TYR A CA 1
ATOM 1456 C C . TYR A 1 196 ? 16.953 -0.215 6 1 94.44 196 TYR A C 1
ATOM 1458 O O . TYR A 1 196 ? 16.156 -0.668 5.172 1 94.44 196 TYR A O 1
ATOM 1466 N N . ALA A 1 197 ? 17.703 -1.021 6.637 1 92.25 197 ALA A N 1
ATOM 1467 C CA . ALA A 1 197 ? 17.781 -2.461 6.402 1 92.25 197 ALA A CA 1
ATOM 1468 C C . ALA A 1 197 ? 16.469 -3.145 6.773 1 92.25 197 ALA A C 1
ATOM 1470 O O . ALA A 1 197 ? 16.125 -4.195 6.219 1 92.25 197 ALA A O 1
ATOM 1471 N N . GLU A 1 198 ? 15.695 -2.52 7.695 1 93.62 198 GLU A N 1
ATOM 1472 C CA . GLU A 1 198 ? 14.422 -3.086 8.133 1 93.62 198 GLU A CA 1
ATOM 1473 C C . GLU A 1 198 ? 13.289 -2.684 7.188 1 93.62 198 GLU A C 1
ATOM 1475 O O . GLU A 1 198 ? 12.297 -3.404 7.059 1 93.62 198 GLU A O 1
ATOM 1480 N N . ARG A 1 199 ? 13.453 -1.506 6.496 1 94.56 199 ARG A N 1
ATOM 1481 C CA . ARG A 1 199 ? 12.312 -0.921 5.797 1 94.56 199 ARG A CA 1
ATOM 1482 C C . ARG A 1 199 ? 12.438 -1.111 4.289 1 94.56 199 ARG A C 1
ATOM 1484 O O . ARG A 1 199 ? 11.43 -1.184 3.582 1 94.56 199 ARG A O 1
ATOM 1491 N N . THR A 1 200 ? 13.688 -1.169 3.822 1 94.88 200 THR A N 1
ATOM 1492 C CA . THR A 1 200 ? 13.867 -1.324 2.383 1 94.88 200 THR A CA 1
ATOM 1493 C C . THR A 1 200 ? 13.227 -2.621 1.896 1 94.88 200 THR A C 1
ATOM 1495 O O . THR A 1 200 ? 13.273 -3.641 2.584 1 94.88 200 THR A O 1
ATOM 1498 N N . GLU A 1 201 ? 12.508 -2.564 0.718 1 95.62 201 GLU A N 1
ATOM 1499 C CA . GLU A 1 201 ? 11.867 -3.723 0.103 1 95.62 201 GLU A CA 1
ATOM 1500 C C . GLU A 1 201 ? 10.836 -4.352 1.043 1 95.62 201 GLU A C 1
ATOM 1502 O O . GLU A 1 201 ? 10.656 -5.57 1.043 1 95.62 201 GLU A O 1
ATOM 1507 N N . ASN A 1 202 ? 10.25 -3.527 1.922 1 97.12 202 ASN A N 1
ATOM 1508 C CA . ASN A 1 202 ? 9.344 -4.07 2.93 1 97.12 202 ASN A CA 1
ATOM 1509 C C . ASN A 1 202 ? 8.047 -3.273 3.006 1 97.12 202 ASN A C 1
ATOM 1511 O O . ASN A 1 202 ? 8.062 -2.045 2.926 1 97.12 202 ASN A O 1
ATOM 1515 N N . ALA A 1 203 ? 6.914 -3.924 3.076 1 98.06 203 ALA A N 1
ATOM 1516 C CA . ALA A 1 203 ? 5.609 -3.33 3.348 1 98.06 203 ALA A CA 1
ATOM 1517 C C . ALA A 1 203 ? 4.957 -3.977 4.566 1 98.06 203 ALA A C 1
ATOM 1519 O O . ALA A 1 203 ? 5.02 -5.195 4.742 1 98.06 203 ALA A O 1
ATOM 1520 N N . THR A 1 204 ? 4.344 -3.168 5.426 1 97.5 204 THR A N 1
ATOM 1521 C CA . THR A 1 204 ? 3.73 -3.67 6.652 1 97.5 204 THR A CA 1
ATOM 1522 C C . THR A 1 204 ? 2.486 -2.861 7.008 1 97.5 204 THR A C 1
ATOM 1524 O O . THR A 1 204 ? 2.469 -1.639 6.844 1 97.5 204 THR A O 1
ATOM 1527 N N . ALA A 1 205 ? 1.459 -3.555 7.41 1 98.25 205 ALA A N 1
ATOM 1528 C CA . ALA A 1 205 ? 0.326 -2.885 8.047 1 98.25 205 ALA A CA 1
ATOM 1529 C C . ALA A 1 205 ? 0.567 -2.695 9.539 1 98.25 205 ALA A C 1
ATOM 1531 O O . ALA A 1 205 ? 1.346 -3.434 10.148 1 98.25 205 ALA A O 1
ATOM 1532 N N . TYR A 1 206 ? -0.042 -1.705 10.094 1 97.38 206 TYR A N 1
ATOM 1533 C CA . TYR A 1 206 ? 0.106 -1.478 11.523 1 97.38 206 TYR A CA 1
ATOM 1534 C C . TYR A 1 206 ? -1.121 -0.776 12.094 1 97.38 206 TYR A C 1
ATOM 1536 O O . TYR A 1 206 ? -1.822 -0.058 11.383 1 97.38 206 TYR A O 1
ATOM 1544 N N . SER A 1 207 ? -1.361 -0.98 13.398 1 96.94 207 SER A N 1
ATOM 1545 C CA . SER A 1 207 ? -2.455 -0.344 14.125 1 96.94 207 SER A CA 1
ATOM 1546 C C . SER A 1 207 ? -3.764 -0.436 13.344 1 96.94 207 SER A C 1
ATOM 1548 O O . SER A 1 207 ? -4.441 0.573 13.141 1 96.94 207 SER A O 1
ATOM 1550 N N . VAL A 1 208 ? -4.062 -1.669 12.891 1 97.69 208 VAL A N 1
ATOM 1551 C CA . VAL A 1 208 ? -5.152 -1.935 11.953 1 97.69 208 VAL A CA 1
ATOM 1552 C C . VAL A 1 208 ? -6.488 -1.873 12.695 1 97.69 208 VAL A C 1
ATOM 1554 O O . VAL A 1 208 ? -6.566 -2.195 13.883 1 97.69 208 VAL A O 1
ATOM 1557 N N . GLY A 1 209 ? -7.547 -1.469 11.984 1 96.75 209 GLY A N 1
ATOM 1558 C CA . GLY A 1 209 ? -8.883 -1.385 12.555 1 96.75 209 GLY A CA 1
ATOM 1559 C C . GLY A 1 209 ? -9.164 -0.043 13.203 1 96.75 209 GLY A C 1
ATOM 1560 O O . GLY A 1 209 ? -9.188 0.987 12.523 1 96.75 209 GLY A O 1
ATOM 1561 N N . ARG A 1 210 ? -9.367 -0.051 14.477 1 95.25 210 ARG A N 1
ATOM 1562 C CA . ARG A 1 210 ? -9.664 1.184 15.195 1 95.25 210 ARG A CA 1
ATOM 1563 C C . ARG A 1 210 ? -8.547 1.534 16.172 1 95.25 210 ARG A C 1
ATOM 1565 O O . ARG A 1 210 ? -8.75 2.32 17.094 1 95.25 210 ARG A O 1
ATOM 1572 N N . GLN A 1 211 ? -7.363 0.975 15.836 1 93.88 211 GLN A N 1
ATOM 1573 C CA . GLN A 1 211 ? -6.262 1.079 16.797 1 93.88 211 GLN A CA 1
ATOM 1574 C C . GLN A 1 211 ? -5.461 2.357 16.562 1 93.88 211 GLN A C 1
ATOM 1576 O O . GLN A 1 211 ? -4.859 2.889 17.5 1 93.88 211 GLN A O 1
ATOM 1581 N N . HIS A 1 212 ? -5.414 2.801 15.375 1 95.44 212 HIS A N 1
ATOM 1582 C CA . HIS A 1 212 ? -4.605 3.977 15.07 1 95.44 212 HIS A CA 1
ATOM 1583 C C . HIS A 1 212 ? -5.266 5.246 15.594 1 95.44 212 HIS A C 1
ATOM 1585 O O . HIS A 1 212 ? -6.457 5.469 15.383 1 95.44 212 HIS A O 1
ATOM 1591 N N . ARG A 1 213 ? -4.523 6.129 16.062 1 92.5 213 ARG A N 1
ATOM 1592 C CA . ARG A 1 213 ? -5.008 7.316 16.75 1 92.5 213 ARG A CA 1
ATOM 1593 C C . ARG A 1 213 ? -5.73 8.258 15.797 1 92.5 213 ARG A C 1
ATOM 1595 O O . ARG A 1 213 ? -6.633 8.992 16.188 1 92.5 213 ARG A O 1
ATOM 1602 N N . HIS A 1 214 ? -5.395 8.234 14.539 1 96.19 214 HIS A N 1
ATOM 1603 C CA . HIS A 1 214 ? -6.031 9.094 13.547 1 96.19 214 HIS A CA 1
ATOM 1604 C C . HIS A 1 214 ? -7.473 8.672 13.297 1 96.19 214 HIS A C 1
ATOM 1606 O O . HIS A 1 214 ? -8.25 9.43 12.711 1 96.19 214 HIS A O 1
ATOM 1612 N N . THR A 1 215 ? -7.848 7.465 13.727 1 96.81 215 THR A N 1
ATOM 1613 C CA . THR A 1 215 ? -9.219 6.996 13.539 1 96.81 215 THR A CA 1
ATOM 1614 C C . THR A 1 215 ? -10.203 7.922 14.234 1 96.81 215 THR A C 1
ATOM 1616 O O . THR A 1 215 ? -11.242 8.273 13.664 1 96.81 215 THR A O 1
ATOM 1619 N N . GLY A 1 216 ? -9.867 8.328 15.484 1 95.81 216 GLY A N 1
ATOM 1620 C CA . GLY A 1 216 ? -10.742 9.211 16.234 1 95.81 216 GLY A CA 1
ATOM 1621 C C . GLY A 1 216 ? -10.938 10.562 15.57 1 95.81 216 GLY A C 1
ATOM 1622 O O . GLY A 1 216 ? -12.039 11.109 15.578 1 95.81 216 GLY A O 1
ATOM 1623 N N . GLU A 1 217 ? -9.828 11.102 15.023 1 96.62 217 GLU A N 1
ATOM 1624 C CA . GLU A 1 217 ? -9.883 12.391 14.336 1 96.62 217 GLU A CA 1
ATOM 1625 C C . GLU A 1 217 ? -10.812 12.32 13.125 1 96.62 217 GLU A C 1
ATOM 1627 O O . GLU A 1 217 ? -11.672 13.188 12.945 1 96.62 217 GLU A O 1
ATOM 1632 N N . ILE A 1 218 ? -10.711 11.273 12.289 1 97.38 218 ILE A N 1
ATOM 1633 C CA . ILE A 1 218 ? -11.555 11.078 11.117 1 97.38 218 ILE A CA 1
ATOM 1634 C C . ILE A 1 218 ? -13.008 10.898 11.555 1 97.38 218 ILE A C 1
ATOM 1636 O O . ILE A 1 218 ? -13.914 11.508 10.977 1 97.38 218 ILE A O 1
ATOM 1640 N N . ALA A 1 219 ? -13.203 10.125 12.57 1 96.31 219 ALA A N 1
ATOM 1641 C CA . ALA A 1 219 ? -14.539 9.82 13.078 1 96.31 219 ALA A CA 1
ATOM 1642 C C . ALA A 1 219 ? -15.25 11.086 13.547 1 96.31 219 ALA A C 1
ATOM 1644 O O . ALA A 1 219 ? -16.422 11.297 13.234 1 96.31 219 ALA A O 1
ATOM 1645 N N . GLU A 1 220 ? -14.562 11.891 14.273 1 95.56 220 GLU A N 1
ATOM 1646 C CA . GLU A 1 220 ? -15.18 13.117 14.789 1 95.56 220 GLU A CA 1
ATOM 1647 C C . GLU A 1 220 ? -15.578 14.047 13.648 1 95.56 220 GLU A C 1
ATOM 1649 O O . GLU A 1 220 ? -16.688 14.594 13.648 1 95.56 220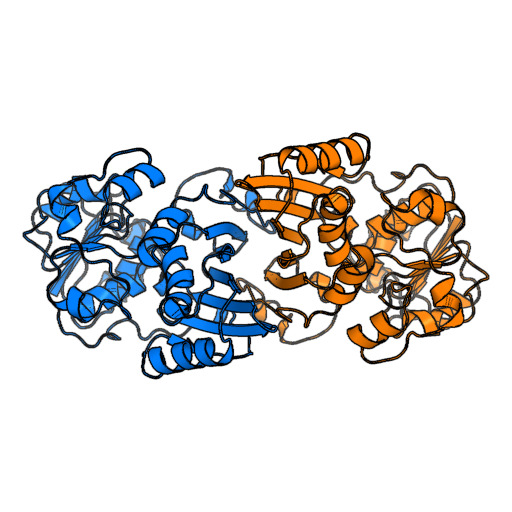 GLU A O 1
ATOM 1654 N N . GLN A 1 221 ? -14.68 14.25 12.68 1 96.12 221 GLN A N 1
ATOM 1655 C CA . GLN A 1 221 ? -14.945 15.188 11.594 1 96.12 221 GLN A CA 1
ATOM 1656 C C . GLN A 1 221 ? -16.078 14.688 10.695 1 96.12 221 GLN A C 1
ATOM 1658 O O . GLN A 1 221 ? -16.844 15.484 10.164 1 96.12 221 GLN A O 1
ATOM 1663 N N . LEU A 1 222 ? -16.188 13.367 10.531 1 96 222 LEU A N 1
ATOM 1664 C CA . LEU A 1 222 ? -17.219 12.797 9.672 1 96 222 LEU A CA 1
ATOM 1665 C C . LEU A 1 222 ? -18.484 12.508 10.469 1 96 222 LEU A C 1
ATOM 1667 O O . LEU A 1 222 ? -19.516 12.164 9.883 1 96 222 LEU A O 1
ATOM 1671 N N . GLU A 1 223 ? -18.375 12.617 11.812 1 94 223 GLU A N 1
ATOM 1672 C CA . GLU A 1 223 ? -19.484 12.336 12.711 1 94 223 GLU A CA 1
ATOM 1673 C C . GLU A 1 223 ? -20 10.914 12.516 1 94 223 GLU A C 1
ATOM 1675 O O . GLU A 1 223 ? -21.203 10.711 12.352 1 94 223 GLU A O 1
ATOM 1680 N N . THR A 1 224 ? -19.062 9.969 12.422 1 93.69 224 THR A N 1
ATOM 1681 C CA . THR A 1 224 ? -19.391 8.547 12.367 1 93.69 224 THR A CA 1
ATOM 1682 C C . THR A 1 224 ? -18.312 7.715 13.039 1 93.69 224 THR A C 1
ATOM 1684 O O . THR A 1 224 ? -17.125 8.055 12.969 1 93.69 224 THR A O 1
ATOM 1687 N N . GLU A 1 225 ? -18.75 6.645 13.68 1 90.38 225 GLU A N 1
ATOM 1688 C CA . GLU A 1 225 ? -17.812 5.723 14.305 1 90.38 225 GLU A CA 1
ATOM 1689 C C . GLU A 1 225 ? -17.578 4.492 13.438 1 90.38 225 GLU A C 1
ATOM 1691 O O . GLU A 1 225 ? -16.812 3.602 13.805 1 90.38 225 GLU A O 1
ATOM 1696 N N . GLN A 1 226 ? -18.203 4.453 12.305 1 93.19 226 GLN A N 1
ATOM 1697 C CA . GLN A 1 226 ? -18.125 3.295 11.414 1 93.19 226 GLN A CA 1
ATOM 1698 C C . GLN A 1 226 ? -16.953 3.418 10.453 1 93.19 226 GLN A C 1
ATOM 1700 O O . GLN A 1 226 ? -17.141 3.42 9.234 1 93.19 226 GLN A O 1
ATOM 1705 N N . ILE A 1 227 ? -15.789 3.482 11.062 1 96.38 227 ILE A N 1
ATOM 1706 C CA . ILE A 1 227 ? -14.562 3.641 10.281 1 96.38 227 ILE A CA 1
ATOM 1707 C C . ILE A 1 227 ? -13.594 2.506 10.617 1 96.38 227 ILE A C 1
ATOM 1709 O O . ILE A 1 227 ? -13.352 2.209 11.789 1 96.38 227 ILE A O 1
ATOM 1713 N N . LEU A 1 228 ? -13.164 1.768 9.672 1 98.06 228 LEU A N 1
ATOM 1714 C CA . LEU A 1 228 ? -12.062 0.815 9.766 1 98.06 228 LEU A CA 1
ATOM 1715 C C . LEU A 1 228 ? -10.836 1.327 9.016 1 98.06 228 LEU A C 1
ATOM 1717 O O . LEU A 1 228 ? -10.867 1.471 7.793 1 98.06 228 LEU A O 1
ATOM 1721 N N . PHE A 1 229 ? -9.812 1.627 9.797 1 98.56 229 PHE A N 1
ATOM 1722 C CA . PHE A 1 229 ? -8.633 2.295 9.258 1 98.56 229 PHE A CA 1
ATOM 1723 C C . PHE A 1 229 ? -7.418 1.381 9.32 1 98.56 229 PHE A C 1
ATOM 1725 O O . PHE A 1 229 ? -7.035 0.926 10.406 1 98.56 229 PHE A O 1
ATOM 1732 N N . SER A 1 230 ? -6.793 1.095 8.141 1 98.56 230 SER A N 1
ATOM 1733 C CA . SER A 1 230 ? -5.598 0.262 8.055 1 98.56 230 SER A CA 1
ATOM 1734 C C . SER A 1 230 ? -4.441 1.021 7.414 1 98.56 230 SER A C 1
ATOM 1736 O O . SER A 1 230 ? -4.312 1.05 6.191 1 98.56 230 SER A O 1
ATOM 1738 N N . PRO A 1 231 ? -3.598 1.595 8.195 1 98.56 231 PRO A N 1
ATOM 1739 C CA . PRO A 1 231 ? -2.396 2.219 7.633 1 98.56 231 PRO A CA 1
ATOM 1740 C C . PRO A 1 231 ? -1.304 1.204 7.305 1 98.56 231 PRO A C 1
ATOM 1742 O O . PRO A 1 231 ? -1.201 0.166 7.965 1 98.56 231 PRO A O 1
ATOM 1745 N N . HIS A 1 232 ? -0.521 1.498 6.285 1 98.56 232 HIS A N 1
ATOM 1746 C CA . HIS A 1 232 ? 0.621 0.698 5.855 1 98.56 232 HIS A CA 1
ATOM 1747 C C . HIS A 1 232 ? 1.869 1.56 5.695 1 98.56 232 HIS A C 1
ATOM 1749 O O . HIS A 1 232 ? 1.793 2.682 5.191 1 98.56 232 HIS A O 1
ATOM 1755 N N . LEU A 1 233 ? 2.977 1.013 6.148 1 97.75 233 LEU A N 1
ATOM 1756 C CA . LEU A 1 233 ? 4.273 1.592 5.812 1 97.75 233 LEU A CA 1
ATOM 1757 C C . LEU A 1 233 ? 4.859 0.922 4.574 1 97.75 233 LEU A C 1
ATOM 1759 O O . LEU A 1 233 ? 4.902 -0.308 4.488 1 97.75 233 LEU A O 1
ATOM 1763 N N . ILE A 1 234 ? 5.195 1.724 3.631 1 98 234 ILE A N 1
ATOM 1764 C CA . ILE A 1 234 ? 5.855 1.24 2.424 1 98 234 ILE A CA 1
ATOM 1765 C C . ILE A 1 234 ? 7.234 1.891 2.295 1 98 234 ILE A C 1
ATOM 1767 O O . ILE A 1 234 ? 7.512 2.898 2.949 1 98 234 ILE A O 1
ATOM 1771 N N . PRO A 1 235 ? 8.102 1.333 1.486 1 97.12 235 PRO A N 1
ATOM 1772 C CA . PRO A 1 235 ? 9.484 1.812 1.475 1 97.12 235 PRO A CA 1
ATOM 1773 C C . PRO A 1 235 ? 9.688 3.027 0.571 1 97.12 235 PRO A C 1
ATOM 1775 O O . PRO A 1 235 ? 10.477 2.979 -0.371 1 97.12 235 PRO A O 1
ATOM 1778 N N . VAL A 1 236 ? 9.023 4.086 0.893 1 97.25 236 VAL A N 1
ATOM 1779 C CA . VAL A 1 236 ? 9.234 5.41 0.313 1 97.25 236 VAL A CA 1
ATOM 1780 C C . VAL A 1 236 ? 9.531 6.418 1.42 1 97.25 236 VAL A C 1
ATOM 1782 O O . VAL A 1 236 ? 9.109 6.238 2.562 1 97.25 236 VAL A O 1
ATOM 1785 N N . LYS A 1 237 ? 10.328 7.375 1.008 1 96.38 237 LYS A N 1
ATOM 1786 C CA . LYS A 1 237 ? 10.664 8.406 1.981 1 96.38 237 LYS A CA 1
ATOM 1787 C C . LYS A 1 237 ? 9.461 9.281 2.305 1 96.38 237 LYS A C 1
ATOM 1789 O O . LYS A 1 237 ? 9.117 9.469 3.475 1 96.38 237 LYS A O 1
ATOM 1794 N N . GLN A 1 238 ? 8.766 9.797 1.195 1 97 238 GLN A N 1
ATOM 1795 C CA . GLN A 1 238 ? 7.633 10.703 1.308 1 97 238 GLN A CA 1
ATOM 1796 C C . GLN A 1 238 ? 6.504 10.305 0.361 1 97 238 GLN A C 1
ATOM 1798 O O . GLN A 1 238 ? 6.746 9.656 -0.662 1 97 238 GLN A O 1
ATOM 1803 N N . GLY A 1 239 ? 5.32 10.812 0.697 1 97.69 239 GLY A N 1
ATOM 1804 C CA . GLY A 1 239 ? 4.141 10.5 -0.094 1 97.69 239 GLY A CA 1
ATOM 1805 C C . GLY A 1 239 ? 3.109 9.688 0.667 1 97.69 239 GLY A C 1
ATOM 1806 O O . GLY A 1 239 ? 3.449 8.969 1.611 1 97.69 239 GLY A O 1
ATOM 1807 N N . MET A 1 240 ? 1.915 9.82 0.243 1 98.75 240 MET A N 1
ATOM 1808 C CA . MET A 1 240 ? 0.802 9.109 0.866 1 98.75 240 MET A CA 1
ATOM 1809 C C . MET A 1 240 ? -0.306 8.844 -0.146 1 98.75 240 MET A C 1
ATOM 1811 O O . MET A 1 240 ? -0.646 9.711 -0.949 1 98.75 240 MET A O 1
ATOM 1815 N N . LEU A 1 241 ? -0.736 7.664 -0.181 1 98.94 241 LEU A N 1
ATOM 1816 C CA . LEU A 1 241 ? -1.872 7.25 -0.998 1 98.94 241 LEU A CA 1
ATOM 1817 C C . LEU A 1 241 ? -2.941 6.578 -0.142 1 98.94 241 LEU A C 1
ATOM 1819 O O . LEU A 1 241 ? -2.67 5.582 0.529 1 98.94 241 LEU A O 1
ATOM 1823 N N . VAL A 1 242 ? -4.145 7.141 -0.174 1 98.88 242 VAL A N 1
ATOM 1824 C CA . VAL A 1 242 ? -5.223 6.609 0.651 1 98.88 242 VAL A CA 1
ATOM 1825 C C . VAL A 1 242 ? -6.363 6.117 -0.24 1 98.88 242 VAL A C 1
ATOM 1827 O O . VAL A 1 242 ? -6.863 6.863 -1.083 1 98.88 242 VAL A O 1
ATOM 1830 N N . THR A 1 243 ? -6.742 4.859 -0.096 1 98.88 243 THR A N 1
ATOM 1831 C CA . THR A 1 243 ? -7.879 4.246 -0.774 1 98.88 243 THR A CA 1
ATOM 1832 C C . THR A 1 243 ? -9.031 4.008 0.203 1 98.88 243 THR A C 1
ATOM 1834 O O . THR A 1 243 ? -8.883 3.256 1.168 1 98.88 243 THR A O 1
ATOM 1837 N N . THR A 1 244 ? -10.117 4.668 -0.065 1 98.75 244 THR A N 1
ATOM 1838 C CA . THR A 1 244 ? -11.281 4.57 0.811 1 98.75 244 THR A CA 1
ATOM 1839 C C . THR A 1 244 ? -12.469 3.98 0.064 1 98.75 244 THR A C 1
ATOM 1841 O O . THR A 1 244 ? -12.836 4.457 -1.014 1 98.75 244 THR A O 1
ATOM 1844 N N . THR A 1 245 ? -13.047 2.932 0.614 1 98.56 245 THR A N 1
ATOM 1845 C CA . THR A 1 245 ? -14.25 2.326 0.058 1 98.56 245 THR A CA 1
ATOM 1846 C C . THR A 1 245 ? -15.469 2.635 0.931 1 98.56 245 THR A C 1
ATOM 1848 O O . THR A 1 245 ? -15.461 2.361 2.133 1 98.56 245 THR A O 1
ATOM 1851 N N . ILE A 1 246 ? -16.484 3.182 0.3 1 97.88 246 ILE A N 1
ATOM 1852 C CA . ILE A 1 246 ? -17.688 3.545 1.037 1 97.88 246 ILE A CA 1
ATOM 1853 C C . ILE A 1 246 ? -18.922 3.086 0.267 1 97.88 246 ILE A C 1
ATOM 1855 O O . ILE A 1 246 ? -18.859 2.84 -0.939 1 97.88 246 ILE A O 1
ATOM 1859 N N . SER A 1 247 ? -20.016 2.918 1.006 1 96.94 247 SER A N 1
ATOM 1860 C CA . SER A 1 247 ? -21.328 2.742 0.411 1 96.94 247 SER A CA 1
ATOM 1861 C C . SER A 1 247 ? -22.078 4.066 0.338 1 96.94 247 SER A C 1
ATOM 1863 O O . SER A 1 247 ? -22.094 4.836 1.302 1 96.94 247 SER A O 1
ATOM 1865 N N . VAL A 1 248 ? -22.656 4.359 -0.788 1 97.44 248 VAL A N 1
ATOM 1866 C CA . VAL A 1 248 ? -23.344 5.633 -0.965 1 97.44 248 VAL A CA 1
ATOM 1867 C C . VAL A 1 248 ? -24.781 5.383 -1.434 1 97.44 248 VAL A C 1
ATOM 1869 O O . VAL A 1 248 ? -25.062 4.34 -2.021 1 97.44 248 VAL A O 1
ATOM 1872 N N . ARG A 1 249 ? -25.625 6.32 -1.193 1 97 249 ARG A N 1
ATOM 1873 C CA . ARG A 1 249 ? -27.016 6.258 -1.615 1 97 249 ARG A CA 1
ATOM 1874 C C . ARG A 1 249 ? -27.141 6.461 -3.121 1 97 249 ARG A C 1
ATOM 1876 O O . ARG A 1 249 ? -27.906 5.758 -3.785 1 97 249 ARG A O 1
ATOM 1883 N N . ASP A 1 250 ? -26.469 7.422 -3.631 1 97 250 ASP A N 1
ATOM 1884 C CA . ASP A 1 250 ? -26.438 7.77 -5.047 1 97 250 ASP A CA 1
ATOM 1885 C C . ASP A 1 250 ? -25.031 8.133 -5.492 1 97 250 ASP A C 1
ATOM 1887 O O . ASP A 1 250 ? -24.562 9.242 -5.254 1 97 250 ASP A O 1
ATOM 1891 N N . GLY A 1 251 ? -24.453 7.207 -6.277 1 96.44 251 GLY A N 1
ATOM 1892 C CA . GLY A 1 251 ? -23.078 7.379 -6.691 1 96.44 251 GLY A CA 1
ATOM 1893 C C . GLY A 1 251 ? -22.859 8.617 -7.543 1 96.44 251 GLY A C 1
ATOM 1894 O O . GLY A 1 251 ? -21.875 9.344 -7.359 1 96.44 251 GLY A O 1
ATOM 1895 N N . ASN A 1 252 ? -23.719 8.828 -8.445 1 96.19 252 ASN A N 1
ATOM 1896 C CA . ASN A 1 252 ? -23.594 9.977 -9.328 1 96.19 252 ASN A CA 1
ATOM 1897 C C . ASN A 1 252 ? -23.719 11.289 -8.562 1 96.19 252 ASN A C 1
ATOM 1899 O O . ASN A 1 252 ? -23 12.25 -8.836 1 96.19 252 ASN A O 1
ATOM 1903 N N . ALA A 1 253 ? -24.625 11.305 -7.641 1 97 253 ALA A N 1
ATOM 1904 C CA . ALA A 1 253 ? -24.797 12.5 -6.816 1 97 253 ALA A CA 1
ATOM 1905 C C . ALA A 1 253 ? -23.547 12.75 -5.965 1 97 253 ALA A C 1
ATOM 1907 O O . ALA A 1 253 ? -23.141 13.898 -5.766 1 97 253 ALA A O 1
ATOM 1908 N N . ALA A 1 254 ? -23 11.672 -5.461 1 97.56 254 ALA A N 1
ATOM 1909 C CA . ALA A 1 254 ? -21.797 11.789 -4.652 1 97.56 254 ALA A CA 1
ATOM 1910 C C . ALA A 1 254 ? -20.641 12.391 -5.461 1 97.56 254 ALA A C 1
ATOM 1912 O O . ALA A 1 254 ? -19.984 13.328 -5.008 1 97.56 254 ALA A O 1
ATOM 1913 N N . VAL A 1 255 ? -20.453 11.891 -6.641 1 97.06 255 VAL A N 1
ATOM 1914 C CA . VAL A 1 255 ? -19.391 12.367 -7.52 1 97.06 255 VAL A CA 1
ATOM 1915 C C . VAL A 1 255 ? -19.625 13.828 -7.891 1 97.06 255 VAL A C 1
ATOM 1917 O O . VAL A 1 255 ? -18.703 14.641 -7.898 1 97.06 255 VAL A O 1
ATOM 1920 N N . ALA A 1 256 ? -20.812 14.141 -8.195 1 97.31 256 ALA A N 1
ATOM 1921 C CA . ALA A 1 256 ? -21.172 15.516 -8.539 1 97.31 256 ALA A CA 1
ATOM 1922 C C . ALA A 1 256 ? -20.859 16.469 -7.379 1 97.31 256 ALA A C 1
ATOM 1924 O O . ALA A 1 256 ? -20.375 17.578 -7.594 1 97.31 256 ALA A O 1
ATOM 1925 N N . ALA A 1 257 ? -21.141 16.047 -6.176 1 97.75 257 ALA A N 1
ATOM 1926 C CA . ALA A 1 257 ? -20.859 16.859 -5 1 97.75 257 ALA A CA 1
ATOM 1927 C C . ALA A 1 257 ? -19.359 17.109 -4.848 1 97.75 257 ALA A C 1
ATOM 1929 O O . ALA A 1 257 ? -18.938 18.203 -4.488 1 97.75 257 ALA A O 1
ATOM 1930 N N . LEU A 1 258 ? -18.625 16.062 -5.066 1 97.69 258 LEU A N 1
ATOM 1931 C CA . LEU A 1 258 ? -17.172 16.156 -5.004 1 97.69 258 LEU A CA 1
ATOM 1932 C C . LEU A 1 258 ? -16.656 17.156 -6.027 1 97.69 258 LEU A C 1
ATOM 1934 O O . LEU A 1 258 ? -15.836 18.031 -5.695 1 97.69 258 LEU A O 1
ATOM 1938 N N . GLU A 1 259 ? -17.109 17.062 -7.227 1 97.81 259 GLU A N 1
ATOM 1939 C CA . GLU A 1 259 ? -16.688 17.938 -8.312 1 97.81 259 GLU A CA 1
ATOM 1940 C C . GLU A 1 259 ? -17.078 19.391 -8.039 1 97.81 259 GLU A C 1
ATOM 1942 O O . GLU A 1 259 ? -16.281 20.297 -8.266 1 97.81 259 GLU A O 1
ATOM 1947 N N . GLU A 1 260 ? -18.219 19.578 -7.609 1 97.56 260 GLU A N 1
ATOM 1948 C CA . GLU A 1 260 ? -18.703 20.922 -7.324 1 97.56 260 GLU A CA 1
ATOM 1949 C C . GLU A 1 260 ? -17.891 21.578 -6.215 1 97.56 260 GLU A C 1
ATOM 1951 O O . GLU A 1 260 ? -17.516 22.75 -6.32 1 97.56 260 GLU A O 1
ATOM 1956 N N . ARG A 1 261 ? -17.594 20.812 -5.203 1 97.5 261 ARG A N 1
ATOM 1957 C CA . ARG A 1 261 ? -16.922 21.359 -4.035 1 97.5 261 ARG A CA 1
ATOM 1958 C C . ARG A 1 261 ? -15.5 21.812 -4.387 1 97.5 261 ARG A C 1
ATOM 1960 O O . ARG A 1 261 ? -15.008 22.797 -3.848 1 97.5 261 ARG A O 1
ATOM 1967 N N . TYR A 1 262 ? -14.812 21.047 -5.277 1 98 262 TYR A N 1
ATOM 1968 C CA . TYR A 1 262 ? -13.375 21.25 -5.395 1 98 262 TYR A CA 1
ATOM 1969 C C . TYR A 1 262 ? -13.023 21.844 -6.75 1 98 262 TYR A C 1
ATOM 1971 O O . TYR A 1 262 ? -11.844 22.031 -7.066 1 98 262 TYR A O 1
ATOM 1979 N N . ARG A 1 263 ? -13.977 22.203 -7.527 1 94.75 263 ARG A N 1
ATOM 1980 C CA . ARG A 1 263 ? -13.781 22.734 -8.875 1 94.75 263 ARG A CA 1
ATOM 1981 C C . ARG A 1 263 ? -12.852 23.938 -8.875 1 94.75 263 ARG A C 1
ATOM 1983 O O . ARG A 1 263 ? -12.039 24.094 -9.781 1 94.75 263 ARG A O 1
ATOM 1990 N N . SER A 1 264 ? -12.812 24.75 -7.867 1 95.75 264 SER A N 1
ATOM 1991 C CA . SER A 1 264 ? -12.062 26.016 -7.883 1 95.75 264 SER A CA 1
ATOM 1992 C C . SER A 1 264 ? -10.961 26 -6.832 1 95.75 264 SER A C 1
ATOM 1994 O O . SER A 1 264 ? -10.336 27.031 -6.578 1 95.75 264 SER A O 1
ATOM 1996 N N . GLU A 1 265 ? -10.766 24.891 -6.227 1 97.75 265 GLU A N 1
ATOM 1997 C CA . GLU A 1 265 ? -9.742 24.828 -5.184 1 97.75 265 GLU A CA 1
ATOM 1998 C C . GLU A 1 265 ? -8.344 24.781 -5.789 1 97.75 265 GLU A C 1
ATOM 2000 O O . GLU A 1 265 ? -8.047 23.906 -6.602 1 97.75 265 GLU A O 1
ATOM 2005 N N . PRO A 1 266 ? -7.52 25.672 -5.402 1 97.62 266 PRO A N 1
ATOM 2006 C CA . PRO A 1 266 ? -6.227 25.797 -6.082 1 97.62 266 PRO A CA 1
ATOM 2007 C C . PRO A 1 266 ? -5.34 24.562 -5.867 1 97.62 266 PRO A C 1
ATOM 2009 O O . PRO A 1 266 ? -4.492 24.266 -6.711 1 97.62 266 PRO A O 1
ATOM 2012 N N . PHE A 1 267 ? -5.5 23.797 -4.773 1 98.56 267 PHE A N 1
ATOM 2013 C CA . PHE A 1 267 ? -4.551 22.734 -4.473 1 98.56 267 PHE A CA 1
ATOM 2014 C C . PHE A 1 267 ? -5.18 21.375 -4.699 1 98.56 267 PHE A C 1
ATOM 2016 O O . PHE A 1 267 ? -4.527 20.344 -4.5 1 98.56 267 PHE A O 1
ATOM 2023 N N . VAL A 1 268 ? -6.469 21.281 -5.062 1 98.62 268 VAL A N 1
ATOM 2024 C CA . VAL A 1 268 ? -7.137 20 -5.242 1 98.62 268 VAL A CA 1
ATOM 2025 C C . VAL A 1 268 ? -7.379 19.75 -6.727 1 98.62 268 VAL A C 1
ATOM 2027 O O . VAL A 1 268 ? -8 20.562 -7.41 1 98.62 268 VAL A O 1
ATOM 2030 N N . THR A 1 269 ? -6.844 18.719 -7.25 1 98.38 269 THR A N 1
ATOM 2031 C CA . THR A 1 269 ? -7.105 18.25 -8.609 1 98.38 269 THR A CA 1
ATOM 2032 C C . THR A 1 269 ? -7.902 16.953 -8.602 1 98.38 269 THR A C 1
ATOM 2034 O O . THR A 1 269 ? -7.504 15.984 -7.965 1 98.38 269 THR A O 1
ATOM 2037 N N . LEU A 1 270 ? -9.023 17 -9.242 1 98.62 270 LEU A N 1
ATOM 2038 C CA . LEU A 1 270 ? -9.828 15.805 -9.43 1 98.62 270 LEU A CA 1
ATOM 2039 C C . LEU A 1 270 ? -9.422 15.078 -10.711 1 98.62 270 LEU A C 1
ATOM 2041 O O . LEU A 1 270 ? -9.414 15.664 -11.789 1 98.62 270 LEU A O 1
ATOM 2045 N N . THR A 1 271 ? -9.109 13.742 -10.523 1 98.06 271 THR A N 1
ATOM 2046 C CA . THR A 1 271 ? -8.547 13.016 -11.656 1 98.06 271 THR A CA 1
ATOM 2047 C C . THR A 1 271 ? -9.578 12.055 -12.242 1 98.06 271 THR A C 1
ATOM 2049 O O . THR A 1 271 ? -9.297 11.336 -13.203 1 98.06 271 THR A O 1
ATOM 2052 N N . GLY A 1 272 ? -10.734 12.016 -11.703 1 96.69 272 GLY A N 1
ATOM 2053 C CA . GLY A 1 272 ? -11.766 11.109 -12.195 1 96.69 272 GLY A CA 1
ATOM 2054 C C . GLY A 1 272 ? -11.383 9.648 -12.078 1 96.69 272 GLY A C 1
ATOM 2055 O O . GLY A 1 272 ? -10.977 9.188 -11.008 1 96.69 272 GLY A O 1
ATOM 2056 N N . SER A 1 273 ? -11.438 8.953 -13.289 1 95.81 273 SER A N 1
ATOM 2057 C CA . SER A 1 273 ? -11.172 7.52 -13.297 1 95.81 273 SER A CA 1
ATOM 2058 C C . SER A 1 273 ? -9.672 7.238 -13.367 1 95.81 273 SER A C 1
ATOM 2060 O O . SER A 1 273 ? -9.242 6.105 -13.141 1 95.81 273 SER A O 1
ATOM 2062 N N . ALA A 1 274 ? -8.891 8.25 -13.664 1 97 274 ALA A N 1
ATOM 2063 C CA . ALA A 1 274 ? -7.441 8.086 -13.625 1 97 274 ALA A CA 1
ATOM 2064 C C . ALA A 1 274 ? -6.922 8.109 -12.188 1 97 274 ALA A C 1
ATOM 2066 O O . ALA A 1 274 ? -6.98 9.141 -11.523 1 97 274 ALA A O 1
ATOM 2067 N N . MET A 1 275 ? -6.352 7.035 -11.758 1 98.19 275 MET A N 1
ATOM 2068 C CA . MET A 1 275 ? -5.902 6.949 -10.367 1 98.19 275 MET A CA 1
ATOM 2069 C C . MET A 1 275 ? -4.652 7.801 -10.148 1 98.19 275 MET A C 1
ATOM 2071 O O . MET A 1 275 ? -3.736 7.789 -10.977 1 98.19 275 MET A O 1
ATOM 2075 N N . PRO A 1 276 ? -4.664 8.547 -9.086 1 98.25 276 PRO A N 1
ATOM 2076 C CA . PRO A 1 276 ? -3.498 9.391 -8.812 1 98.25 276 PRO A CA 1
ATOM 2077 C C . PRO A 1 276 ? -2.289 8.586 -8.344 1 98.25 276 PRO A C 1
ATOM 2079 O O . PRO A 1 276 ? -2.443 7.457 -7.859 1 98.25 276 PRO A O 1
ATOM 2082 N N . GLU A 1 277 ? -1.099 9.195 -8.5 1 97.38 277 GLU A N 1
ATOM 2083 C CA . GLU A 1 277 ? 0.173 8.656 -8.031 1 97.38 277 GLU A CA 1
ATOM 2084 C C . GLU A 1 277 ? 0.847 9.602 -7.039 1 97.38 277 GLU A C 1
ATOM 2086 O O . GLU A 1 277 ? 0.764 10.82 -7.184 1 97.38 277 GLU A O 1
ATOM 2091 N N . THR A 1 278 ? 1.562 9.016 -6.129 1 98.06 278 THR A N 1
ATOM 2092 C CA . THR A 1 278 ? 2.186 9.844 -5.105 1 98.06 278 THR A CA 1
ATOM 2093 C C . THR A 1 278 ? 3.285 10.719 -5.711 1 98.06 278 THR A C 1
ATOM 2095 O O . THR A 1 278 ? 3.529 11.828 -5.246 1 98.06 278 THR A O 1
ATOM 2098 N N . ARG A 1 279 ? 3.904 10.281 -6.777 1 96.56 279 ARG A N 1
ATOM 2099 C CA . ARG A 1 279 ? 5.02 11.023 -7.352 1 96.56 279 ARG A CA 1
ATOM 2100 C C . ARG A 1 279 ? 4.551 12.352 -7.941 1 96.56 279 ARG A C 1
ATOM 2102 O O . ARG A 1 279 ? 5.332 13.297 -8.055 1 96.56 279 ARG A O 1
ATOM 2109 N N . HIS A 1 280 ? 3.301 12.469 -8.297 1 97.06 280 HIS A N 1
ATOM 2110 C CA . HIS A 1 280 ? 2.791 13.672 -8.945 1 97.06 280 HIS A CA 1
ATOM 2111 C C . HIS A 1 280 ? 2.457 14.75 -7.922 1 97.06 280 HIS A C 1
ATOM 2113 O O . HIS A 1 280 ? 2.092 15.867 -8.289 1 97.06 280 HIS A O 1
ATOM 2119 N N . VAL A 1 281 ? 2.633 14.438 -6.648 1 98.19 281 VAL A N 1
ATOM 2120 C CA . VAL A 1 281 ? 2.293 15.43 -5.637 1 98.19 281 VAL A CA 1
ATOM 2121 C C . VAL A 1 281 ? 3.447 15.578 -4.648 1 98.19 281 VAL A C 1
ATOM 2123 O O . VAL A 1 281 ? 3.404 16.438 -3.758 1 98.19 281 VAL A O 1
ATOM 2126 N N . ARG A 1 282 ? 4.469 14.734 -4.707 1 97.31 282 ARG A N 1
ATOM 2127 C CA . ARG A 1 282 ? 5.574 14.758 -3.756 1 97.31 282 ARG A CA 1
ATOM 2128 C C . ARG A 1 282 ? 6.262 16.125 -3.75 1 97.31 282 ARG A C 1
ATOM 2130 O O . ARG A 1 282 ? 6.586 16.656 -4.809 1 97.31 282 ARG A O 1
ATOM 2137 N N . GLY A 1 283 ? 6.453 16.656 -2.588 1 97.5 283 GLY A N 1
ATOM 2138 C CA . GLY A 1 283 ? 7.133 17.922 -2.449 1 97.5 283 GLY A CA 1
ATOM 2139 C C . GLY A 1 283 ? 6.23 19.109 -2.732 1 97.5 283 GLY A C 1
ATOM 2140 O O . GLY A 1 283 ? 6.711 20.219 -3.004 1 97.5 283 GLY A O 1
ATOM 2141 N N . THR A 1 284 ? 4.902 18.859 -2.764 1 98.44 284 THR A N 1
ATOM 2142 C CA . THR A 1 284 ? 3.971 19.938 -3.072 1 98.44 284 THR A CA 1
ATOM 2143 C C . THR A 1 284 ? 2.811 19.953 -2.082 1 98.44 284 THR A C 1
ATOM 2145 O O . THR A 1 284 ? 2.639 19 -1.306 1 98.44 284 THR A O 1
ATOM 2148 N N . ASN A 1 285 ? 2.084 21.047 -2.107 1 98.69 285 ASN A N 1
ATOM 2149 C CA . ASN A 1 285 ? 0.871 21.172 -1.304 1 98.69 285 ASN A CA 1
ATOM 2150 C C . ASN A 1 285 ? -0.349 20.641 -2.051 1 98.69 285 ASN A C 1
ATOM 2152 O O . ASN A 1 285 ? -1.481 20.797 -1.593 1 98.69 285 ASN A O 1
ATOM 2156 N N . HIS A 1 286 ? -0.163 19.969 -3.182 1 98.5 286 HIS A N 1
ATOM 2157 C CA . HIS A 1 286 ? -1.26 19.531 -4.035 1 98.5 286 HIS A CA 1
ATOM 2158 C C . HIS A 1 286 ? -1.853 18.219 -3.531 1 98.5 286 HIS A C 1
ATOM 2160 O O . HIS A 1 286 ? -1.147 17.406 -2.93 1 98.5 286 HIS A O 1
ATOM 2166 N N . VAL A 1 287 ? -3.1 18.109 -3.803 1 98.56 287 VAL A N 1
ATOM 2167 C CA . VAL A 1 287 ? -3.877 16.891 -3.588 1 98.56 287 VAL A CA 1
ATOM 2168 C C . VAL A 1 287 ? -4.465 16.406 -4.914 1 98.56 287 VAL A C 1
ATOM 2170 O O . VAL A 1 287 ? -4.938 17.219 -5.715 1 98.56 287 VAL A O 1
ATOM 2173 N N . ARG A 1 288 ? -4.387 15.188 -5.164 1 98.75 288 ARG A N 1
ATOM 2174 C CA . ARG A 1 288 ? -5.07 14.586 -6.305 1 98.75 288 ARG A CA 1
ATOM 2175 C C . ARG A 1 288 ? -6.051 13.508 -5.852 1 98.75 288 ARG A C 1
ATOM 2177 O O . ARG A 1 288 ? -5.711 12.664 -5.02 1 98.75 288 ARG A O 1
ATOM 2184 N N . ILE A 1 289 ? -7.301 13.547 -6.379 1 98.81 289 ILE A N 1
ATOM 2185 C CA . ILE A 1 289 ? -8.359 12.633 -5.965 1 98.81 289 ILE A CA 1
ATOM 2186 C C . ILE A 1 289 ? -8.992 11.992 -7.195 1 98.81 289 ILE A C 1
ATOM 2188 O O . ILE A 1 289 ? -9.469 12.688 -8.094 1 98.81 289 ILE A O 1
ATOM 2192 N N . GLY A 1 290 ? -8.906 10.695 -7.301 1 98.69 290 GLY A N 1
ATOM 2193 C CA . GLY A 1 290 ? -9.633 9.891 -8.273 1 98.69 290 GLY A CA 1
ATOM 2194 C C . GLY A 1 290 ? -10.672 8.984 -7.645 1 98.69 290 GLY A C 1
ATOM 2195 O O . GLY A 1 290 ? -10.75 8.875 -6.422 1 98.69 290 GLY A O 1
ATOM 2196 N N . TRP A 1 291 ? -11.539 8.406 -8.492 1 98.62 291 TRP A N 1
ATOM 2197 C CA . TRP A 1 291 ? -12.555 7.527 -7.926 1 98.62 291 TRP A CA 1
ATOM 2198 C C . TRP A 1 291 ? -12.992 6.477 -8.938 1 98.62 291 TRP A C 1
ATOM 2200 O O . TRP A 1 291 ? -12.727 6.605 -10.133 1 98.62 291 TRP A O 1
ATOM 2210 N N . GLN A 1 292 ? -13.516 5.41 -8.438 1 98.56 292 GLN A N 1
ATOM 2211 C CA . GLN A 1 292 ? -14.211 4.363 -9.188 1 98.56 292 GLN A CA 1
ATOM 2212 C C . GLN A 1 292 ? -15.562 4.039 -8.555 1 98.56 292 GLN A C 1
ATOM 2214 O O . GLN A 1 292 ? -15.641 3.748 -7.359 1 98.56 292 GLN A O 1
ATOM 2219 N N . LEU A 1 293 ? -16.594 4.172 -9.367 1 97.5 293 LEU A N 1
ATOM 2220 C CA . LEU A 1 293 ? -17.953 3.877 -8.906 1 97.5 293 LEU A CA 1
ATOM 2221 C C . LEU A 1 293 ? -18.375 2.475 -9.328 1 97.5 293 LEU A C 1
ATOM 2223 O O . LEU A 1 293 ? -18.281 2.121 -10.508 1 97.5 293 LEU A O 1
ATOM 2227 N N . GLU A 1 294 ? -18.719 1.636 -8.359 1 96.06 294 GLU A N 1
ATOM 2228 C CA . GLU A 1 294 ? -19.234 0.286 -8.555 1 96.06 294 GLU A CA 1
ATOM 2229 C C . GLU A 1 294 ? -20.625 0.13 -7.934 1 96.06 294 GLU A C 1
ATOM 2231 O O . GLU A 1 294 ? -20.75 -0.301 -6.789 1 96.06 294 GLU A O 1
ATOM 2236 N N . GLY A 1 295 ? -21.688 0.401 -8.742 1 92.06 295 GLY A N 1
ATOM 2237 C CA . GLY A 1 295 ? -23.016 0.397 -8.141 1 92.06 295 GLY A CA 1
ATOM 2238 C C . GLY A 1 295 ? -23.156 1.409 -7.02 1 92.06 295 GLY A C 1
ATOM 2239 O O . GLY A 1 295 ? -23 2.613 -7.238 1 92.06 295 GLY A O 1
ATOM 2240 N N . ASN A 1 296 ? -23.359 0.886 -5.848 1 92.06 296 ASN A N 1
ATOM 2241 C CA . ASN A 1 296 ? -23.516 1.765 -4.691 1 92.06 296 ASN A CA 1
ATOM 2242 C C . ASN A 1 296 ? -22.219 1.863 -3.889 1 92.06 296 ASN A C 1
ATOM 2244 O O . ASN A 1 296 ? -22.203 2.477 -2.82 1 92.06 296 ASN A O 1
ATOM 2248 N N . SER A 1 297 ? -21.266 1.256 -4.434 1 96.56 297 SER A N 1
ATOM 2249 C CA . SER A 1 297 ? -19.953 1.369 -3.797 1 96.56 297 SER A CA 1
ATOM 2250 C C . SER A 1 297 ? -19.078 2.391 -4.516 1 96.56 297 SER A C 1
ATOM 2252 O O . SER A 1 297 ? -19.047 2.432 -5.75 1 96.56 297 SER A O 1
ATOM 2254 N N . LEU A 1 298 ? -18.547 3.25 -3.734 1 98.25 298 LEU A N 1
ATOM 2255 C CA . LEU A 1 298 ? -17.625 4.262 -4.258 1 98.25 298 LEU A CA 1
ATOM 2256 C C . LEU A 1 298 ? -16.234 4.102 -3.654 1 98.25 298 LEU A C 1
ATOM 2258 O O . LEU A 1 298 ? -16.094 4.07 -2.432 1 98.25 298 LEU A O 1
ATOM 2262 N N . ILE A 1 299 ? -15.242 3.895 -4.562 1 98.75 299 ILE A N 1
ATOM 2263 C CA . ILE A 1 299 ? -13.844 3.824 -4.141 1 98.75 299 ILE A CA 1
ATOM 2264 C C . ILE A 1 299 ? -13.133 5.133 -4.477 1 98.75 299 ILE A C 1
ATOM 2266 O O . ILE A 1 299 ? -13.094 5.543 -5.641 1 98.75 299 ILE A O 1
ATOM 2270 N N . LEU A 1 300 ? -12.688 5.797 -3.436 1 98.81 300 LEU A N 1
ATOM 2271 C CA . LEU A 1 300 ? -11.945 7.043 -3.576 1 98.81 300 LEU A CA 1
ATOM 2272 C C . LEU A 1 300 ? -10.453 6.82 -3.354 1 98.81 300 LEU A C 1
ATOM 2274 O O . LEU A 1 300 ? -10.062 6.078 -2.449 1 98.81 300 LEU A O 1
ATOM 2278 N N . VAL A 1 301 ? -9.617 7.414 -4.211 1 98.88 301 VAL A N 1
ATOM 2279 C CA . VAL A 1 301 ? -8.172 7.34 -4.07 1 98.88 301 VAL A CA 1
ATOM 2280 C C . VAL A 1 301 ? -7.582 8.75 -4.008 1 98.88 301 VAL A C 1
ATOM 2282 O O . VAL A 1 301 ? -7.75 9.539 -4.938 1 98.88 301 VAL A O 1
ATOM 2285 N N . SER A 1 302 ? -6.883 9.055 -2.904 1 98.88 302 SER A N 1
ATOM 2286 C CA . SER A 1 302 ? -6.289 10.375 -2.699 1 98.88 302 SER A CA 1
ATOM 2287 C C . SER A 1 302 ? -4.777 10.281 -2.545 1 98.88 302 SER A C 1
ATOM 2289 O O . SER A 1 302 ? -4.273 9.445 -1.793 1 98.88 302 SER A O 1
ATOM 2291 N N . ALA A 1 303 ? -4.07 11.141 -3.24 1 98.88 303 ALA A N 1
ATOM 2292 C CA . ALA A 1 303 ? -2.617 11.242 -3.113 1 98.88 303 ALA A CA 1
ATOM 2293 C C . ALA A 1 303 ? -2.209 12.602 -2.562 1 98.88 303 ALA A C 1
ATOM 2295 O O . ALA A 1 303 ? -2.672 13.641 -3.045 1 98.88 303 ALA A O 1
ATOM 2296 N N . ILE A 1 304 ? -1.379 12.578 -1.539 1 98.81 304 ILE A N 1
ATOM 2297 C CA . ILE A 1 304 ? -0.772 13.797 -1.018 1 98.81 304 ILE A CA 1
ATOM 2298 C C . ILE A 1 304 ? 0.682 13.531 -0.637 1 98.81 304 ILE A C 1
ATOM 2300 O O . ILE A 1 304 ? 1.131 12.383 -0.646 1 98.81 304 ILE A O 1
ATOM 2304 N N . ASP A 1 305 ? 1.427 14.555 -0.447 1 98.69 305 ASP A N 1
ATOM 2305 C CA . ASP A 1 305 ? 2.684 14.445 0.289 1 98.69 305 ASP A CA 1
ATOM 2306 C C . ASP A 1 305 ? 2.453 14.586 1.792 1 98.69 305 ASP A C 1
ATOM 2308 O O . ASP A 1 305 ? 1.932 15.602 2.254 1 98.69 305 ASP A O 1
ATOM 2312 N N . ASN A 1 306 ? 2.895 13.562 2.561 1 98.56 306 ASN A N 1
ATOM 2313 C CA . ASN A 1 306 ? 2.588 13.5 3.986 1 98.56 306 ASN A CA 1
ATOM 2314 C C . ASN A 1 306 ? 3.268 14.625 4.758 1 98.56 306 ASN A C 1
ATOM 2316 O O . ASN A 1 306 ? 2.789 15.031 5.816 1 98.56 306 ASN A O 1
ATOM 2320 N N . LEU A 1 307 ? 4.34 15.219 4.277 1 98.44 307 LEU A N 1
ATOM 2321 C CA . LEU A 1 307 ? 5.051 16.281 4.977 1 98.44 307 LEU A CA 1
ATOM 2322 C C . LEU A 1 307 ? 4.602 17.656 4.488 1 98.44 307 LEU A C 1
ATOM 2324 O O . LEU A 1 307 ? 4.852 18.672 5.145 1 98.44 307 LEU A O 1
ATOM 2328 N N . TRP A 1 308 ? 4.023 17.688 3.291 1 98.44 308 TRP A N 1
ATOM 2329 C CA . TRP A 1 308 ? 3.574 18.953 2.719 1 98.44 308 TRP A CA 1
ATOM 2330 C C . TRP A 1 308 ? 2.092 19.172 2.994 1 98.44 308 TRP A C 1
ATOM 2332 O O . TRP A 1 308 ? 1.703 19.484 4.125 1 98.44 308 TRP A O 1
ATOM 2342 N N . LYS A 1 309 ? 1.233 18.75 2.076 1 98.81 309 LYS A N 1
ATOM 2343 C CA . LYS A 1 309 ? -0.197 18.922 2.307 1 98.81 309 LYS A CA 1
ATOM 2344 C C . LYS A 1 309 ? -0.643 18.219 3.582 1 98.81 309 LYS A C 1
ATOM 2346 O O . LYS A 1 309 ? -1.56 18.672 4.266 1 98.81 309 LYS A O 1
ATOM 2351 N N . GLY A 1 310 ? 0.07 17.219 3.986 1 98.69 310 GLY A N 1
ATOM 2352 C CA . GLY A 1 310 ? -0.293 16.453 5.164 1 98.69 310 GLY A CA 1
ATOM 2353 C C . GLY A 1 310 ? 0.19 17.078 6.461 1 98.69 310 GLY A C 1
ATOM 2354 O O . GLY A 1 310 ? -0.17 16.609 7.547 1 98.69 310 GLY A O 1
ATOM 2355 N N . ALA A 1 311 ? 1.043 18.125 6.344 1 98.62 311 ALA A N 1
ATOM 2356 C CA . ALA A 1 311 ? 1.596 18.703 7.566 1 98.62 311 ALA A CA 1
ATOM 2357 C C . ALA A 1 311 ? 2.025 20.156 7.344 1 98.62 311 ALA A C 1
ATOM 2359 O O . ALA A 1 311 ? 1.232 21.078 7.531 1 98.62 311 ALA A O 1
ATOM 2360 N N . ALA A 1 312 ? 3.248 20.375 6.863 1 98.75 312 ALA A N 1
ATOM 2361 C CA . ALA A 1 312 ? 3.877 21.688 6.805 1 98.75 312 ALA A CA 1
ATOM 2362 C C . ALA A 1 312 ? 3.186 22.578 5.773 1 98.75 312 ALA A C 1
ATOM 2364 O O . ALA A 1 312 ? 2.916 23.75 6.039 1 98.75 312 ALA A O 1
ATOM 2365 N N . GLY A 1 313 ? 2.928 22.047 4.586 1 98.81 313 GLY A N 1
ATOM 2366 C CA . GLY A 1 313 ? 2.27 22.812 3.545 1 98.81 313 GLY A CA 1
ATOM 2367 C C . GLY A 1 313 ? 0.9 23.328 3.957 1 98.81 313 GLY A C 1
ATOM 2368 O O . GLY A 1 313 ? 0.579 24.5 3.75 1 98.81 313 GLY A O 1
ATOM 2369 N N . GLN A 1 314 ? 0.143 22.438 4.52 1 98.88 314 GLN A N 1
ATOM 2370 C CA . GLN A 1 314 ? -1.186 22.828 4.98 1 98.88 314 GLN A CA 1
ATOM 2371 C C . GLN A 1 314 ? -1.099 23.859 6.109 1 98.88 314 GLN A C 1
ATOM 2373 O O . GLN A 1 314 ? -1.934 24.766 6.199 1 98.88 314 GLN A O 1
ATOM 2378 N N . ALA A 1 315 ? -0.124 23.719 6.98 1 98.94 315 ALA A N 1
ATOM 2379 C CA . ALA A 1 315 ? 0.075 24.703 8.047 1 98.94 315 ALA A CA 1
ATOM 2380 C C . ALA A 1 315 ? 0.312 26.094 7.469 1 98.94 315 ALA A C 1
ATOM 2382 O O . ALA A 1 315 ? -0.252 27.078 7.953 1 98.94 315 ALA A O 1
ATOM 2383 N N . VAL A 1 316 ? 1.109 26.172 6.434 1 98.94 316 VAL A N 1
ATOM 2384 C CA . VAL A 1 316 ? 1.394 27.453 5.789 1 98.94 316 VAL A CA 1
ATOM 2385 C C . VAL A 1 316 ? 0.144 27.969 5.074 1 98.94 316 VAL A C 1
ATOM 2387 O O . VAL A 1 316 ? -0.146 29.156 5.094 1 98.94 316 VAL A O 1
ATOM 2390 N N . GLN A 1 317 ? -0.564 27.047 4.426 1 98.94 317 GLN A N 1
ATOM 2391 C CA . GLN A 1 317 ? -1.834 27.422 3.816 1 98.94 317 GLN A CA 1
ATOM 2392 C C . GLN A 1 317 ? -2.777 28.031 4.848 1 98.94 317 GLN A C 1
ATOM 2394 O O . GLN A 1 317 ? -3.406 29.062 4.59 1 98.94 317 GLN A O 1
ATOM 2399 N N . ASN A 1 318 ? -2.873 27.453 5.973 1 98.94 318 ASN A N 1
ATOM 2400 C CA . ASN A 1 318 ? -3.695 27.953 7.066 1 98.94 318 ASN A CA 1
ATOM 2401 C C . ASN A 1 318 ? -3.205 29.312 7.551 1 98.94 318 ASN A C 1
ATOM 2403 O O . ASN A 1 318 ? -4.008 30.219 7.82 1 98.94 318 ASN A O 1
ATOM 2407 N N . MET A 1 319 ? -1.906 29.469 7.66 1 98.88 319 MET A N 1
ATOM 2408 C CA . MET A 1 319 ? -1.318 30.75 8.016 1 98.88 319 MET A CA 1
ATOM 2409 C C . MET A 1 319 ? -1.733 31.828 7.02 1 98.88 319 MET A C 1
ATOM 2411 O O . MET A 1 319 ? -2.158 32.906 7.422 1 98.88 319 MET A O 1
ATOM 2415 N N . ASN A 1 320 ? -1.585 31.516 5.699 1 98.88 320 ASN A N 1
ATOM 2416 C CA . ASN A 1 320 ? -1.953 32.469 4.664 1 98.88 320 ASN A CA 1
ATOM 2417 C C . ASN A 1 320 ? -3.4 32.938 4.809 1 98.88 320 ASN A C 1
ATOM 2419 O O . ASN A 1 320 ? -3.686 34.125 4.762 1 98.88 320 ASN A O 1
ATOM 2423 N N . ILE A 1 321 ? -4.246 31.969 5.035 1 98.75 321 ILE A N 1
ATOM 2424 C CA . ILE A 1 321 ? -5.664 32.281 5.18 1 98.75 321 ILE A CA 1
ATOM 2425 C C . ILE A 1 321 ? -5.875 33.188 6.395 1 98.75 321 ILE A C 1
ATOM 2427 O O . ILE A 1 321 ? -6.562 34.219 6.309 1 98.75 321 ILE A O 1
ATOM 2431 N N . ARG A 1 322 ? -5.297 32.875 7.477 1 98.75 322 ARG A N 1
ATOM 2432 C CA . ARG A 1 322 ? -5.477 33.562 8.734 1 98.75 322 ARG A CA 1
ATOM 2433 C C . ARG A 1 322 ? -5.023 35.031 8.617 1 98.75 322 ARG A C 1
ATOM 2435 O O . ARG A 1 322 ? -5.617 35.906 9.227 1 98.75 322 ARG A O 1
ATOM 2442 N N . PHE A 1 323 ? -3.953 35.281 7.895 1 98.5 323 PHE A N 1
ATOM 2443 C CA . PHE A 1 323 ? -3.371 36.625 7.828 1 98.5 323 PHE A CA 1
ATOM 2444 C C . PHE A 1 323 ? -3.852 37.375 6.586 1 98.5 323 PHE A C 1
ATOM 2446 O O . PHE A 1 323 ? -3.402 38.469 6.309 1 98.5 323 PHE A O 1
ATOM 2453 N N . GLY A 1 324 ? -4.723 36.719 5.797 1 98.38 324 GLY A N 1
ATOM 2454 C CA . GLY A 1 324 ? -5.336 37.344 4.648 1 98.38 324 GLY A CA 1
ATOM 2455 C C . GLY A 1 324 ? 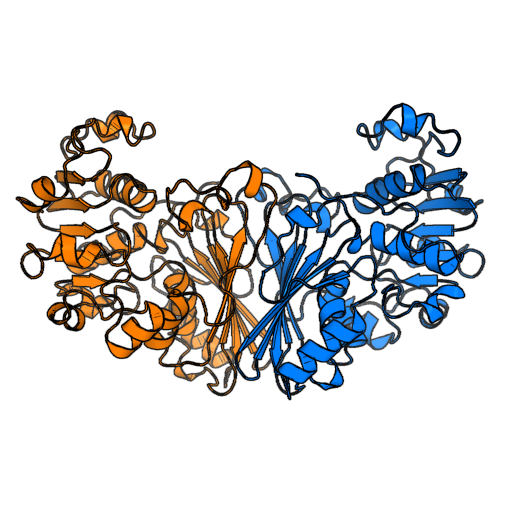-4.426 37.406 3.436 1 98.38 324 GLY A C 1
ATOM 2456 O O . GLY A 1 324 ? -4.578 38.281 2.57 1 98.38 324 GLY A O 1
ATOM 2457 N N . PHE A 1 325 ? -3.408 36.531 3.396 1 98.44 325 PHE A N 1
ATOM 2458 C CA . PHE A 1 325 ? -2.564 36.406 2.215 1 98.44 325 PHE A CA 1
ATOM 2459 C C . PHE A 1 325 ? -3.23 35.5 1.179 1 98.44 325 PHE A C 1
ATOM 2461 O O . PHE A 1 325 ? -4.234 34.844 1.469 1 98.44 325 PHE A O 1
ATOM 2468 N N . ASP A 1 326 ? -2.697 35.594 -0.086 1 98.12 326 ASP A N 1
ATOM 2469 C CA . ASP A 1 326 ? -3.107 34.594 -1.053 1 98.12 326 ASP A CA 1
ATOM 2470 C C . ASP A 1 326 ? -2.807 33.188 -0.538 1 98.12 326 ASP A C 1
ATOM 2472 O O . ASP A 1 326 ? -1.718 32.906 -0.019 1 98.12 326 ASP A O 1
ATOM 2476 N N . GLU A 1 327 ? -3.729 32.344 -0.634 1 97.12 327 GLU A N 1
ATOM 2477 C CA . GLU A 1 327 ? -3.631 31.016 -0.051 1 97.12 327 GLU A CA 1
ATOM 2478 C C . GLU A 1 327 ? -2.447 30.25 -0.631 1 97.12 327 GLU A C 1
ATOM 2480 O O . GLU A 1 327 ? -1.913 29.344 0.013 1 97.12 327 GLU A O 1
ATOM 2485 N N . THR A 1 328 ? -2.004 30.562 -1.806 1 98.31 328 THR A N 1
ATOM 2486 C CA . THR A 1 328 ? -0.982 29.781 -2.496 1 98.31 328 THR A CA 1
ATOM 2487 C C . THR A 1 328 ? 0.402 30.375 -2.271 1 98.31 328 THR A C 1
ATOM 2489 O O . THR A 1 328 ? 1.406 29.828 -2.725 1 98.31 328 THR A O 1
ATOM 2492 N N . GLU A 1 329 ? 0.484 31.531 -1.596 1 98.25 329 GLU A N 1
ATOM 2493 C CA . GLU A 1 329 ? 1.773 32.188 -1.383 1 98.25 329 GLU A CA 1
ATOM 2494 C C . GLU A 1 329 ? 2.742 31.25 -0.648 1 98.25 329 GLU A C 1
ATOM 2496 O O . GLU A 1 329 ? 2.41 30.703 0.407 1 98.25 329 GLU A O 1
ATOM 2501 N N . GLY A 1 330 ? 3.883 31.078 -1.253 1 97.81 330 GLY A N 1
ATOM 2502 C CA . GLY A 1 330 ? 4.926 30.25 -0.677 1 97.81 330 GLY A CA 1
ATOM 2503 C C . GLY A 1 330 ? 4.734 28.766 -0.964 1 97.81 330 GLY A C 1
ATOM 2504 O O . GLY A 1 330 ? 5.57 27.953 -0.592 1 97.81 330 GLY A O 1
ATOM 2505 N N . LEU A 1 331 ? 3.666 28.359 -1.621 1 98.5 331 LEU A N 1
ATOM 2506 C CA . LEU A 1 331 ? 3.314 26.953 -1.828 1 98.5 331 LEU A CA 1
ATOM 2507 C C . LEU A 1 331 ? 3.195 26.641 -3.314 1 98.5 331 LEU A C 1
ATOM 2509 O O . LEU A 1 331 ? 2.33 25.859 -3.721 1 98.5 331 LEU A O 1
ATOM 2513 N N . GLN A 1 332 ? 4.055 27.141 -4.137 1 96.19 332 GLN A N 1
ATOM 2514 C CA . GLN A 1 332 ? 3.91 27.062 -5.59 1 96.19 332 GLN A CA 1
ATOM 2515 C C . GLN A 1 332 ? 4.785 25.953 -6.16 1 96.19 332 GLN A C 1
ATOM 2517 O O . GLN A 1 332 ? 4.977 25.859 -7.375 1 96.19 332 GLN A O 1
ATOM 2522 N N . GLN A 1 333 ? 5.219 25.078 -5.34 1 94.5 333 GLN A N 1
ATOM 2523 C CA . GLN A 1 333 ? 6.121 24.031 -5.797 1 94.5 333 GLN A CA 1
ATOM 2524 C C . GLN A 1 333 ? 5.402 23.047 -6.707 1 94.5 333 GLN A C 1
ATOM 2526 O O . GLN A 1 333 ? 4.211 22.781 -6.535 1 94.5 333 GLN A O 1
ATOM 2531 N N . GLU A 1 334 ? 6.141 22.547 -7.68 1 94 334 GLU A N 1
ATOM 2532 C CA . GLU A 1 334 ? 5.703 21.438 -8.523 1 94 334 GLU A CA 1
ATOM 2533 C C . GLU A 1 334 ? 6.402 20.141 -8.125 1 94 334 GLU A C 1
ATOM 2535 O O . GLU A 1 334 ? 7.516 20.156 -7.598 1 94 334 GLU A O 1
ATOM 2540 N N . ALA A 1 335 ? 5.68 19.094 -8.367 1 92.94 335 ALA A N 1
ATOM 2541 C CA . ALA A 1 335 ? 6.246 17.797 -8.016 1 92.94 335 ALA A CA 1
ATOM 2542 C C . ALA A 1 335 ? 7.5 17.5 -8.836 1 92.94 335 ALA A C 1
ATOM 2544 O O . ALA A 1 335 ? 7.602 17.922 -9.992 1 92.94 335 ALA A O 1
ATOM 2545 N N . ASP A 1 336 ? 8.398 16.797 -8.18 1 83.69 336 ASP A N 1
ATOM 2546 C CA . ASP A 1 336 ? 9.609 16.375 -8.875 1 83.69 336 ASP A CA 1
ATOM 2547 C C . ASP A 1 336 ? 9.289 15.391 -10 1 83.69 336 ASP A C 1
ATOM 2549 O O . ASP A 1 336 ? 8.297 14.672 -9.938 1 83.69 336 ASP A O 1
ATOM 2553 N N . LEU A 1 337 ? 10.195 15.359 -10.969 1 82.88 337 LEU A N 1
ATOM 2554 C CA . LEU A 1 337 ? 10.031 14.43 -12.086 1 82.88 337 LEU A CA 1
ATOM 2555 C C . LEU A 1 337 ? 10.211 12.992 -11.633 1 82.88 337 LEU A C 1
ATOM 2557 O O . LEU A 1 337 ? 11.055 12.703 -10.773 1 82.88 337 LEU A O 1
ATOM 2561 N N . MET B 1 1 ? 13.016 -37 -12.391 1 96 1 MET B N 1
ATOM 2562 C CA . MET B 1 1 ? 11.953 -36.5 -13.281 1 96 1 MET B CA 1
ATOM 2563 C C . MET B 1 1 ? 12.469 -35.375 -14.18 1 96 1 MET B C 1
ATOM 2565 O O . MET B 1 1 ? 13.359 -34.625 -13.789 1 96 1 MET B O 1
ATOM 2569 N N . LYS B 1 2 ? 11.93 -35.312 -15.391 1 97.94 2 LYS B N 1
ATOM 2570 C CA . LYS B 1 2 ? 12.305 -34.281 -16.344 1 97.94 2 LYS B CA 1
ATOM 2571 C C . LYS B 1 2 ? 11.234 -33.188 -16.438 1 97.94 2 LYS B C 1
ATOM 2573 O O . LYS B 1 2 ? 10.039 -33.5 -16.5 1 97.94 2 LYS B O 1
ATOM 2578 N N . ALA B 1 3 ? 11.734 -31.938 -16.438 1 98.5 3 ALA B N 1
ATOM 2579 C CA . ALA B 1 3 ? 10.812 -30.797 -16.453 1 98.5 3 ALA B CA 1
ATOM 2580 C C . ALA B 1 3 ? 11.133 -29.859 -17.609 1 98.5 3 ALA B C 1
ATOM 2582 O O . ALA B 1 3 ? 12.305 -29.672 -17.953 1 98.5 3 ALA B O 1
ATOM 2583 N N . THR B 1 4 ? 10.125 -29.281 -18.172 1 98.69 4 THR B N 1
ATOM 2584 C CA . THR B 1 4 ? 10.234 -28.219 -19.156 1 98.69 4 THR B CA 1
ATOM 2585 C C . THR B 1 4 ? 9.562 -26.938 -18.656 1 98.69 4 THR B C 1
ATOM 2587 O O . THR B 1 4 ? 8.484 -27 -18.047 1 98.69 4 THR B O 1
ATOM 2590 N N . ILE B 1 5 ? 10.195 -25.797 -18.922 1 98.75 5 ILE B N 1
ATOM 2591 C CA . ILE B 1 5 ? 9.625 -24.5 -18.562 1 98.75 5 ILE B CA 1
ATOM 2592 C C . ILE B 1 5 ? 9.453 -23.656 -19.828 1 98.75 5 ILE B C 1
ATOM 2594 O O . ILE B 1 5 ? 10.43 -23.281 -20.469 1 98.75 5 ILE B O 1
ATOM 2598 N N . LEU B 1 6 ? 8.195 -23.406 -20.188 1 98.69 6 LEU B N 1
ATOM 2599 C CA . LEU B 1 6 ? 7.922 -22.375 -21.188 1 98.69 6 LEU B CA 1
ATOM 2600 C C . LEU B 1 6 ? 7.91 -20.984 -20.562 1 98.69 6 LEU B C 1
ATOM 2602 O O . LEU B 1 6 ? 7.289 -20.781 -19.516 1 98.69 6 LEU B O 1
ATOM 2606 N N . GLY B 1 7 ? 8.562 -20 -21.234 1 97.88 7 GLY B N 1
ATOM 2607 C CA . GLY B 1 7 ? 8.688 -18.688 -20.641 1 97.88 7 GLY B CA 1
ATOM 2608 C C . GLY B 1 7 ? 9.719 -18.625 -19.516 1 97.88 7 GLY B C 1
ATOM 2609 O O . GLY B 1 7 ? 9.508 -17.953 -18.516 1 97.88 7 GLY B O 1
ATOM 2610 N N . ALA B 1 8 ? 10.844 -19.25 -19.688 1 97.81 8 ALA B N 1
ATOM 2611 C CA . ALA B 1 8 ? 11.852 -19.438 -18.641 1 97.81 8 ALA B CA 1
ATOM 2612 C C . ALA B 1 8 ? 12.633 -18.156 -18.391 1 97.81 8 ALA B C 1
ATOM 2614 O O . ALA B 1 8 ? 13.328 -18.031 -17.391 1 97.81 8 ALA B O 1
ATOM 2615 N N . THR B 1 9 ? 12.477 -17.156 -19.25 1 96.06 9 THR B N 1
ATOM 2616 C CA . THR B 1 9 ? 13.344 -15.992 -19.156 1 96.06 9 THR B CA 1
ATOM 2617 C C . THR B 1 9 ? 12.586 -14.812 -18.547 1 96.06 9 THR B C 1
ATOM 2619 O O . THR B 1 9 ? 13.164 -13.742 -18.328 1 96.06 9 THR B O 1
ATOM 2622 N N . GLY B 1 10 ? 11.297 -14.977 -18.297 1 96.38 10 GLY B N 1
ATOM 2623 C CA . GLY B 1 10 ? 10.578 -14.016 -17.484 1 96.38 10 GLY B CA 1
ATOM 2624 C C . GLY B 1 10 ? 10.867 -14.164 -16 1 96.38 10 GLY B C 1
ATOM 2625 O O . GLY B 1 10 ? 11.516 -15.125 -15.578 1 96.38 10 GLY B O 1
ATOM 2626 N N . TYR B 1 11 ? 10.375 -13.258 -15.18 1 97.38 11 TYR B N 1
ATOM 2627 C CA . TYR B 1 11 ? 10.688 -13.273 -13.758 1 97.38 11 TYR B CA 1
ATOM 2628 C C . TYR B 1 11 ? 10.203 -14.562 -13.109 1 97.38 11 TYR B C 1
ATOM 2630 O O . TYR B 1 11 ? 10.961 -15.219 -12.383 1 97.38 11 TYR B O 1
ATOM 2638 N N . THR B 1 12 ? 8.93 -14.938 -13.344 1 97.75 12 THR B N 1
ATOM 2639 C CA . THR B 1 12 ? 8.391 -16.172 -12.773 1 97.75 12 THR B CA 1
ATOM 2640 C C . THR B 1 12 ? 9.172 -17.375 -13.273 1 97.75 12 THR B C 1
ATOM 2642 O O . THR B 1 12 ? 9.508 -18.281 -12.492 1 97.75 12 THR B O 1
ATOM 2645 N N . GLY B 1 13 ? 9.438 -17.422 -14.57 1 97.81 13 GLY B N 1
ATOM 2646 C CA . GLY B 1 13 ? 10.203 -18.531 -15.141 1 97.81 13 GLY B CA 1
ATOM 2647 C C . GLY B 1 13 ? 11.586 -18.656 -14.547 1 97.81 13 GLY B C 1
ATOM 2648 O O . GLY B 1 13 ? 12.047 -19.766 -14.281 1 97.81 13 GLY B O 1
ATOM 2649 N N . MET B 1 14 ? 12.234 -17.578 -14.305 1 97.06 14 MET B N 1
ATOM 2650 C CA . MET B 1 14 ? 13.578 -17.578 -13.742 1 97.06 14 MET B CA 1
ATOM 2651 C C . MET B 1 14 ? 13.57 -18.125 -12.312 1 97.06 14 MET B C 1
ATOM 2653 O O . MET B 1 14 ? 14.43 -18.938 -11.945 1 97.06 14 MET B O 1
ATOM 2657 N N . VAL B 1 15 ? 12.609 -17.703 -11.516 1 97.81 15 VAL B N 1
ATOM 2658 C CA . VAL B 1 15 ? 12.5 -18.203 -10.156 1 97.81 15 VAL B CA 1
ATOM 2659 C C . VAL B 1 15 ? 12.188 -19.703 -10.172 1 97.81 15 VAL B C 1
ATOM 2661 O O . VAL B 1 15 ? 12.797 -20.469 -9.438 1 97.81 15 VAL B O 1
ATOM 2664 N N . LEU B 1 16 ? 11.312 -20.078 -11.055 1 98.38 16 LEU B N 1
ATOM 2665 C CA . LEU B 1 16 ? 10.938 -21.484 -11.195 1 98.38 16 LEU B CA 1
ATOM 2666 C C . LEU B 1 16 ? 12.148 -22.328 -11.57 1 98.38 16 LEU B C 1
ATOM 2668 O O . LEU B 1 16 ? 12.375 -23.391 -10.984 1 98.38 16 LEU B O 1
ATOM 2672 N N . LEU B 1 17 ? 12.898 -21.844 -12.539 1 97.69 17 LEU B N 1
ATOM 2673 C CA . LEU B 1 17 ? 14.102 -22.547 -12.977 1 97.69 17 LEU B CA 1
ATOM 2674 C C . LEU B 1 17 ? 15.062 -22.766 -11.82 1 97.69 17 LEU B C 1
ATOM 2676 O O . LEU B 1 17 ? 15.594 -23.859 -11.641 1 97.69 17 LEU B O 1
ATOM 2680 N N . ARG B 1 18 ? 15.234 -21.797 -11.031 1 96.44 18 ARG B N 1
ATOM 2681 C CA . ARG B 1 18 ? 16.172 -21.875 -9.914 1 96.44 18 ARG B CA 1
ATOM 2682 C C . ARG B 1 18 ? 15.68 -22.844 -8.844 1 96.44 18 ARG B C 1
ATOM 2684 O O . ARG B 1 18 ? 16.469 -23.578 -8.266 1 96.44 18 ARG B O 1
ATOM 2691 N N . ILE B 1 19 ? 14.383 -22.859 -8.562 1 97.88 19 ILE B N 1
ATOM 2692 C CA . ILE B 1 19 ? 13.828 -23.797 -7.598 1 97.88 19 ILE B CA 1
ATOM 2693 C C . ILE B 1 19 ? 14.023 -25.234 -8.102 1 97.88 19 ILE B C 1
ATOM 2695 O O . ILE B 1 19 ? 14.516 -26.094 -7.371 1 97.88 19 ILE B O 1
ATOM 2699 N N . LEU B 1 20 ? 13.719 -25.484 -9.344 1 98 20 LEU B N 1
ATOM 2700 C CA . LEU B 1 20 ? 13.781 -26.812 -9.914 1 98 20 LEU B CA 1
ATOM 2701 C C . LEU B 1 20 ? 15.227 -27.312 -10 1 98 20 LEU B C 1
ATOM 2703 O O . LEU B 1 20 ? 15.492 -28.484 -9.797 1 98 20 LEU B O 1
ATOM 2707 N N . ALA B 1 21 ? 16.109 -26.406 -10.344 1 96.5 21 ALA B N 1
ATOM 2708 C CA . ALA B 1 21 ? 17.516 -26.766 -10.484 1 96.5 21 ALA B CA 1
ATOM 2709 C C . ALA B 1 21 ? 18.078 -27.312 -9.172 1 96.5 21 ALA B C 1
ATOM 2711 O O . ALA B 1 21 ? 19.016 -28.094 -9.172 1 96.5 21 ALA B O 1
ATOM 2712 N N . GLN B 1 22 ? 17.422 -26.953 -8.086 1 95.19 22 GLN B N 1
ATOM 2713 C CA . GLN B 1 22 ? 17.891 -27.391 -6.773 1 95.19 22 GLN B CA 1
ATOM 2714 C C . GLN B 1 22 ? 17 -28.484 -6.207 1 95.19 22 GLN B C 1
ATOM 2716 O O . GLN B 1 22 ? 17.25 -29 -5.117 1 95.19 22 GLN B O 1
ATOM 2721 N N . HIS B 1 23 ? 15.992 -28.875 -6.867 1 97.31 23 HIS B N 1
ATOM 2722 C CA . HIS B 1 23 ? 15.047 -29.875 -6.387 1 97.31 23 HIS B CA 1
ATOM 2723 C C . HIS B 1 23 ? 15.625 -31.281 -6.496 1 97.31 23 HIS B C 1
ATOM 2725 O O . HIS B 1 23 ? 16.109 -31.672 -7.559 1 97.31 23 HIS B O 1
ATOM 2731 N N . PRO B 1 24 ? 15.484 -32.094 -5.5 1 96.69 24 PRO B N 1
ATOM 2732 C CA . PRO B 1 24 ? 16.172 -33.375 -5.473 1 96.69 24 PRO B CA 1
ATOM 2733 C C . PRO B 1 24 ? 15.562 -34.375 -6.438 1 96.69 24 PRO B C 1
ATOM 2735 O O . PRO B 1 24 ? 16.203 -35.375 -6.789 1 96.69 24 PRO B O 1
ATOM 2738 N N . ARG B 1 25 ? 14.352 -34.125 -6.879 1 97.38 25 ARG B N 1
ATOM 2739 C CA . ARG B 1 25 ? 13.664 -35.125 -7.715 1 97.38 25 ARG B CA 1
ATOM 2740 C C . ARG B 1 25 ? 13.836 -34.781 -9.195 1 97.38 25 ARG B C 1
ATOM 2742 O O . ARG B 1 25 ? 13.469 -35.594 -10.055 1 97.38 25 ARG B O 1
ATOM 2749 N N . ILE B 1 26 ? 14.438 -33.656 -9.523 1 97.69 26 ILE B N 1
ATOM 2750 C CA . ILE B 1 26 ? 14.539 -33.188 -10.906 1 97.69 26 ILE B CA 1
ATOM 2751 C C . ILE B 1 26 ? 15.898 -33.594 -11.477 1 97.69 26 ILE B C 1
ATOM 2753 O O . ILE B 1 26 ? 16.938 -33.25 -10.914 1 97.69 26 ILE B O 1
ATOM 2757 N N . THR B 1 27 ? 15.867 -34.312 -12.617 1 97 27 THR B N 1
ATOM 2758 C CA . THR B 1 27 ? 17.094 -34.812 -13.203 1 97 27 THR B CA 1
ATOM 2759 C C . THR B 1 27 ? 17.359 -34.156 -14.562 1 97 27 THR B C 1
ATOM 2761 O O . THR B 1 27 ? 18.422 -34.344 -15.156 1 97 27 THR B O 1
ATOM 2764 N N . GLY B 1 28 ? 16.453 -33.406 -15.07 1 97.56 28 GLY B N 1
ATOM 2765 C CA . GLY B 1 28 ? 16.578 -32.719 -16.328 1 97.56 28 GLY B CA 1
ATOM 2766 C C . GLY B 1 28 ? 15.641 -31.516 -16.453 1 97.56 28 GLY B C 1
ATOM 2767 O O . GLY B 1 28 ? 14.469 -31.594 -16.062 1 97.56 28 GLY B O 1
ATOM 2768 N N . ILE B 1 29 ? 16.172 -30.422 -16.938 1 98.12 29 ILE B N 1
ATOM 2769 C CA . ILE B 1 29 ? 15.383 -29.219 -17.125 1 98.12 29 ILE B CA 1
ATOM 2770 C C . ILE B 1 29 ? 15.625 -28.641 -18.516 1 98.12 29 ILE B C 1
ATOM 2772 O O . ILE B 1 29 ? 16.781 -28.422 -18.922 1 98.12 29 ILE B O 1
ATOM 2776 N N . THR B 1 30 ? 14.594 -28.453 -19.234 1 97.94 30 THR B N 1
ATOM 2777 C CA . THR B 1 30 ? 14.625 -27.719 -20.484 1 97.94 30 THR B CA 1
ATOM 2778 C C . THR B 1 30 ? 14 -26.344 -20.328 1 97.94 30 THR B C 1
ATOM 2780 O O . THR B 1 30 ? 12.828 -26.219 -19.969 1 97.94 30 THR B O 1
ATOM 2783 N N . ALA B 1 31 ? 14.789 -25.297 -20.547 1 98.06 31 ALA B N 1
ATOM 2784 C CA . ALA B 1 31 ? 14.312 -23.922 -20.531 1 98.06 31 ALA B CA 1
ATOM 2785 C C . ALA B 1 31 ? 13.969 -23.438 -21.938 1 98.06 31 ALA B C 1
ATOM 2787 O O . ALA B 1 31 ? 14.727 -23.672 -22.875 1 98.06 31 ALA B O 1
ATOM 2788 N N . SER B 1 32 ? 12.82 -22.797 -22 1 98.25 32 SER B N 1
ATOM 2789 C CA . SER B 1 32 ? 12.391 -22.344 -23.312 1 98.25 32 SER B CA 1
ATOM 2790 C C . SER B 1 32 ? 11.961 -20.891 -23.281 1 98.25 32 SER B C 1
ATOM 2792 O O . SER B 1 32 ? 11.461 -20.406 -22.266 1 98.25 32 SER B O 1
ATOM 2794 N N . SER B 1 33 ? 12.156 -20.203 -24.312 1 96.94 33 SER B N 1
ATOM 2795 C CA . SER B 1 33 ? 11.766 -18.828 -24.578 1 96.94 33 SER B CA 1
ATOM 2796 C C . SER B 1 33 ? 11.711 -18.531 -26.078 1 96.94 33 SER B C 1
ATOM 2798 O O . SER B 1 33 ? 12.523 -19.047 -26.844 1 96.94 33 SER B O 1
ATOM 2800 N N . ARG B 1 34 ? 10.773 -17.719 -26.438 1 94.94 34 ARG B N 1
ATOM 2801 C CA . ARG B 1 34 ? 10.688 -17.344 -27.844 1 94.94 34 ARG B CA 1
ATOM 2802 C C . ARG B 1 34 ? 11.805 -16.375 -28.219 1 94.94 34 ARG B C 1
ATOM 2804 O O . ARG B 1 34 ? 12.469 -16.547 -29.25 1 94.94 34 ARG B O 1
ATOM 2811 N N . THR B 1 35 ? 12.039 -15.414 -27.406 1 93.69 35 THR B N 1
ATOM 2812 C CA . THR B 1 35 ? 12.906 -14.289 -27.734 1 93.69 35 THR B CA 1
ATOM 2813 C C . THR B 1 35 ? 14.375 -14.68 -27.578 1 93.69 35 THR B C 1
ATOM 2815 O O . THR B 1 35 ? 15.25 -14.109 -28.219 1 93.69 35 THR B O 1
ATOM 2818 N N . MET B 1 36 ? 14.672 -15.742 -26.781 1 96 36 MET B N 1
ATOM 2819 C CA . MET B 1 36 ? 16.062 -16.047 -26.484 1 96 36 MET B CA 1
ATOM 2820 C C . MET B 1 36 ? 16.453 -17.438 -27 1 96 36 MET B C 1
ATOM 2822 O O . MET B 1 36 ? 17.484 -17.969 -26.625 1 96 36 MET B O 1
ATOM 2826 N N . ALA B 1 37 ? 15.609 -17.984 -27.828 1 97.31 37 ALA B N 1
ATOM 2827 C CA . ALA B 1 37 ? 15.859 -19.312 -28.375 1 97.31 37 ALA B CA 1
ATOM 2828 C C . ALA B 1 37 ? 17.234 -19.391 -29.016 1 97.31 37 ALA B C 1
ATOM 2830 O O . ALA B 1 37 ? 17.625 -18.5 -29.766 1 97.31 37 ALA B O 1
ATOM 2831 N N . GLY B 1 38 ? 17.906 -20.438 -28.656 1 97.62 38 GLY B N 1
ATOM 2832 C CA . GLY B 1 38 ? 19.203 -20.688 -29.266 1 97.62 38 GLY B CA 1
ATOM 2833 C C . GLY B 1 38 ? 20.344 -20.031 -28.5 1 97.62 38 GLY B C 1
ATOM 2834 O O . GLY B 1 38 ? 21.516 -20.297 -28.766 1 97.62 38 GLY B O 1
ATOM 2835 N N . ARG B 1 39 ? 20.078 -19.188 -27.516 1 97.56 39 ARG B N 1
ATOM 2836 C CA . ARG B 1 39 ? 21.109 -18.484 -26.75 1 97.56 39 ARG B CA 1
ATOM 2837 C C . ARG B 1 39 ? 21.438 -19.219 -25.469 1 97.56 39 ARG B C 1
ATOM 2839 O O . ARG B 1 39 ? 20.609 -19.984 -24.953 1 97.56 39 ARG B O 1
ATOM 2846 N N . PRO B 1 40 ? 22.641 -18.969 -24.953 1 96.5 40 PRO B N 1
ATOM 2847 C CA . PRO B 1 40 ? 22.984 -19.594 -23.672 1 96.5 40 PRO B CA 1
ATOM 2848 C C . PRO B 1 40 ? 22.094 -19.109 -22.516 1 96.5 40 PRO B C 1
ATOM 2850 O O . PRO B 1 40 ? 21.781 -17.922 -22.438 1 96.5 40 PRO B O 1
ATOM 2853 N N . LEU B 1 41 ? 21.734 -20.062 -21.703 1 95.69 41 LEU B N 1
ATOM 2854 C CA . LEU B 1 41 ? 20.938 -19.75 -20.516 1 95.69 41 LEU B CA 1
ATOM 2855 C C . LEU B 1 41 ? 21.641 -18.719 -19.641 1 95.69 41 LEU B C 1
ATOM 2857 O O . LEU B 1 41 ? 20.984 -17.875 -19.031 1 95.69 41 LEU B O 1
ATOM 2861 N N . ALA B 1 42 ? 22.922 -18.703 -19.531 1 94.75 42 ALA B N 1
ATOM 2862 C CA . ALA B 1 42 ? 23.734 -17.781 -18.734 1 94.75 42 ALA B CA 1
ATOM 2863 C C . ALA B 1 42 ? 23.562 -16.344 -19.219 1 94.75 42 ALA B C 1
ATOM 2865 O O . ALA B 1 42 ? 23.688 -15.398 -18.422 1 94.75 42 ALA B O 1
ATOM 2866 N N . GLU B 1 43 ? 23.312 -16.188 -20.484 1 95.62 43 GLU B N 1
ATOM 2867 C CA . GLU B 1 43 ? 23.047 -14.867 -21.031 1 95.62 43 GLU B CA 1
ATOM 2868 C C . GLU B 1 43 ? 21.672 -14.359 -20.625 1 95.62 43 GLU B C 1
ATOM 2870 O O . GLU B 1 43 ? 21.5 -13.172 -20.344 1 95.62 43 GLU B O 1
ATOM 2875 N N . ALA B 1 44 ? 20.766 -15.289 -20.641 1 91.88 44 ALA B N 1
ATOM 2876 C CA . ALA B 1 44 ? 19.391 -14.938 -20.266 1 91.88 44 ALA B CA 1
ATOM 2877 C C . ALA B 1 44 ? 19.297 -14.586 -18.797 1 91.88 44 ALA B C 1
ATOM 2879 O O . ALA B 1 44 ? 18.516 -13.711 -18.406 1 91.88 44 ALA B O 1
ATOM 2880 N N . ASP B 1 45 ? 20.094 -15.203 -17.984 1 93.81 45 ASP B N 1
ATOM 2881 C CA . ASP B 1 45 ? 20.141 -14.969 -16.531 1 93.81 45 ASP B CA 1
ATOM 2882 C C . ASP B 1 45 ? 21.578 -15.016 -16.016 1 93.81 45 ASP B C 1
ATOM 2884 O O . ASP B 1 45 ? 22.016 -16.047 -15.508 1 93.81 45 ASP B O 1
ATOM 2888 N N . PRO B 1 46 ? 22.219 -13.859 -16.031 1 93.5 46 PRO B N 1
ATOM 2889 C CA . PRO B 1 46 ? 23.609 -13.805 -15.586 1 93.5 46 PRO B CA 1
ATOM 2890 C C . PRO B 1 46 ? 23.766 -14.109 -14.094 1 93.5 46 PRO B C 1
ATOM 2892 O O . PRO B 1 46 ? 24.875 -14.344 -13.617 1 93.5 46 PRO B O 1
ATOM 2895 N N . GLY B 1 47 ? 22.656 -14.141 -13.391 1 93 47 GLY B N 1
ATOM 2896 C CA . GLY B 1 47 ? 22.703 -14.383 -11.961 1 93 47 GLY B CA 1
ATOM 2897 C C . GLY B 1 47 ? 22.781 -15.859 -11.609 1 93 47 GLY B C 1
ATOM 2898 O O . GLY B 1 47 ? 22.938 -16.219 -10.445 1 93 47 GLY B O 1
ATOM 2899 N N . LEU B 1 48 ? 22.656 -16.75 -12.562 1 93.5 48 LEU B N 1
ATOM 2900 C CA . LEU B 1 48 ? 22.828 -18.172 -12.312 1 93.5 48 LEU B CA 1
ATOM 2901 C C . LEU B 1 48 ? 24.281 -18.5 -12.016 1 93.5 48 LEU B C 1
ATOM 2903 O O . LEU B 1 48 ? 25.172 -18.094 -12.758 1 93.5 48 LEU B O 1
ATOM 2907 N N . SER B 1 49 ? 24.453 -19.219 -10.992 1 92.38 49 SER B N 1
ATOM 2908 C CA . SER B 1 49 ? 25.812 -19.594 -10.609 1 92.38 49 SER B CA 1
ATOM 2909 C C . SER B 1 49 ? 26.391 -20.641 -11.547 1 92.38 49 SER B C 1
ATOM 2911 O O . SER B 1 49 ? 25.641 -21.375 -12.203 1 92.38 49 SER B O 1
ATOM 2913 N N . ARG B 1 50 ? 27.719 -20.766 -11.531 1 90.38 50 ARG B N 1
ATOM 2914 C CA . ARG B 1 50 ? 28.406 -21.797 -12.305 1 90.38 50 ARG B CA 1
ATOM 2915 C C . ARG B 1 50 ? 28 -23.188 -11.836 1 90.38 50 ARG B C 1
ATOM 2917 O O . ARG B 1 50 ? 27.828 -24.094 -12.648 1 90.38 50 ARG B O 1
ATOM 2924 N N . SER B 1 51 ? 27.859 -23.281 -10.562 1 91.44 51 SER B N 1
ATOM 2925 C CA . SER B 1 51 ? 27.484 -24.578 -9.992 1 91.44 51 SER B CA 1
ATOM 2926 C C . SER B 1 51 ? 26.109 -25.016 -10.46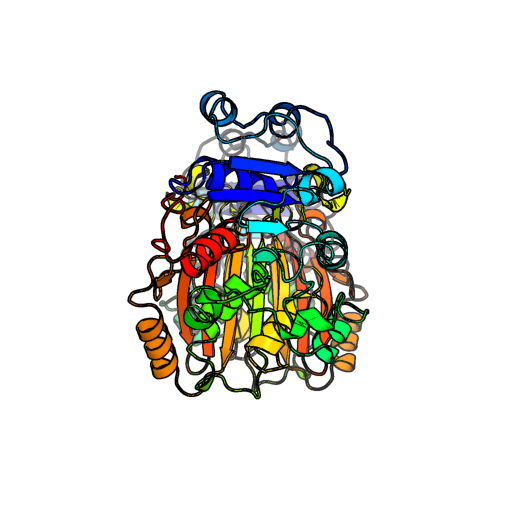9 1 91.44 51 SER B C 1
ATOM 2928 O O . SER B 1 51 ? 25.875 -26.203 -10.719 1 91.44 51 SER B O 1
ATOM 2930 N N . THR B 1 52 ? 25.188 -24.047 -10.672 1 90.94 52 THR B N 1
ATOM 2931 C CA . THR B 1 52 ? 23.844 -24.359 -11.164 1 90.94 52 THR B CA 1
ATOM 2932 C C . THR B 1 52 ? 23.875 -24.703 -12.648 1 90.94 52 THR B C 1
ATOM 2934 O O . THR B 1 52 ? 23.281 -25.688 -13.078 1 90.94 52 THR B O 1
ATOM 2937 N N . LEU B 1 53 ? 24.656 -23.953 -13.359 1 90.75 53 LEU B N 1
ATOM 2938 C CA . LEU B 1 53 ? 24.719 -24.125 -14.812 1 90.75 53 LEU B CA 1
ATOM 2939 C C . LEU B 1 53 ? 25.391 -25.438 -15.172 1 90.75 53 LEU B C 1
ATOM 2941 O O . LEU B 1 53 ? 25.062 -26.047 -16.188 1 90.75 53 LEU B O 1
ATOM 2945 N N . GLU B 1 54 ? 26.266 -25.844 -14.305 1 88.25 54 GLU B N 1
ATOM 2946 C CA . GLU B 1 54 ? 27.062 -27.047 -14.602 1 88.25 54 GLU B CA 1
ATOM 2947 C C . GLU B 1 54 ? 26.422 -28.281 -13.992 1 88.25 54 GLU B C 1
ATOM 2949 O O . GLU B 1 54 ? 26.969 -29.391 -14.094 1 88.25 54 GLU B O 1
ATOM 2954 N N . LYS B 1 55 ? 25.312 -27.953 -13.398 1 85.94 55 LYS B N 1
ATOM 2955 C CA . LYS B 1 55 ? 24.578 -29.109 -12.898 1 85.94 55 LYS B CA 1
ATOM 2956 C C . LYS B 1 55 ? 24.078 -29.984 -14.039 1 85.94 55 LYS B C 1
ATOM 2958 O O . LYS B 1 55 ? 23.578 -29.484 -15.047 1 85.94 55 LYS B O 1
ATOM 2963 N N . GLY B 1 56 ? 24.328 -31.156 -14.172 1 83.88 56 GLY B N 1
ATOM 2964 C CA . GLY B 1 56 ? 24.031 -32.094 -15.25 1 83.88 56 GLY B CA 1
ATOM 2965 C C . GLY B 1 56 ? 22.562 -32.125 -15.625 1 83.88 56 GLY B C 1
ATOM 2966 O O . GLY B 1 56 ? 22.203 -32.625 -16.688 1 83.88 56 GLY B O 1
ATOM 2967 N N . CYS B 1 57 ? 21.734 -31.406 -14.867 1 90.06 57 CYS B N 1
ATOM 2968 C CA . CYS B 1 57 ? 20.297 -31.562 -15.133 1 90.06 57 CYS B CA 1
ATOM 2969 C C . CYS B 1 57 ? 19.781 -30.406 -15.977 1 90.06 57 CYS B C 1
ATOM 2971 O O . CYS B 1 57 ? 18.625 -30.422 -16.391 1 90.06 57 CYS B O 1
ATOM 2973 N N . LEU B 1 58 ? 20.578 -29.406 -16.312 1 93.69 58 LEU B N 1
ATOM 2974 C CA . LEU B 1 58 ? 20.094 -28.219 -17 1 93.69 58 LEU B CA 1
ATOM 2975 C C . LEU B 1 58 ? 20.594 -28.188 -18.453 1 93.69 58 LEU B C 1
ATOM 2977 O O . LEU B 1 58 ? 21.797 -28.344 -18.703 1 93.69 58 LEU B O 1
ATOM 2981 N N . ASP B 1 59 ? 19.703 -28.016 -19.328 1 92.25 59 ASP B N 1
ATOM 2982 C CA . ASP B 1 59 ? 20.094 -27.672 -20.703 1 92.25 59 ASP B CA 1
ATOM 2983 C C . ASP B 1 59 ? 20.703 -26.281 -20.766 1 92.25 59 ASP B C 1
ATOM 2985 O O . ASP B 1 59 ? 20.062 -25.297 -20.406 1 92.25 59 ASP B O 1
ATOM 2989 N N . PRO B 1 60 ? 21.906 -26.141 -21.25 1 93.56 60 PRO B N 1
ATOM 2990 C CA . PRO B 1 60 ? 22.578 -24.844 -21.234 1 93.56 60 PRO B CA 1
ATOM 2991 C C . PRO B 1 60 ? 22.047 -23.875 -22.297 1 93.56 60 PRO B C 1
ATOM 2993 O O . PRO B 1 60 ? 22.344 -22.688 -22.266 1 93.56 60 PRO B O 1
ATOM 2996 N N . ILE B 1 61 ? 21.312 -24.438 -23.234 1 96.06 61 ILE B N 1
ATOM 2997 C CA . ILE B 1 61 ? 20.797 -23.625 -24.312 1 96.06 61 ILE B CA 1
ATOM 2998 C C . ILE B 1 61 ? 19.297 -23.469 -24.172 1 96.06 61 ILE B C 1
ATOM 3000 O O . ILE B 1 61 ? 18.578 -24.438 -23.922 1 96.06 61 ILE B O 1
ATOM 3004 N N . VAL B 1 62 ? 18.828 -22.188 -24.312 1 98 62 VAL B N 1
ATOM 3005 C CA . VAL B 1 62 ? 17.391 -21.906 -24.297 1 98 62 VAL B CA 1
ATOM 3006 C C . VAL B 1 62 ? 16.75 -22.453 -25.562 1 98 62 VAL B C 1
ATOM 3008 O O . VAL B 1 62 ? 17.203 -22.141 -26.672 1 98 62 VAL B O 1
ATOM 3011 N N . ARG B 1 63 ? 15.758 -23.234 -25.375 1 98.25 63 ARG B N 1
ATOM 3012 C CA . ARG B 1 63 ? 15.086 -23.828 -26.531 1 98.25 63 ARG B CA 1
ATOM 3013 C C . ARG B 1 63 ? 13.898 -22.969 -26.969 1 98.25 63 ARG B C 1
ATOM 3015 O O . ARG B 1 63 ? 13.383 -22.172 -26.188 1 98.25 63 ARG B O 1
ATOM 3022 N N . SER B 1 64 ? 13.508 -23.125 -28.266 1 97.94 64 SER B N 1
ATOM 3023 C CA . SER B 1 64 ? 12.227 -22.578 -28.672 1 97.94 64 SER B CA 1
ATOM 3024 C C . SER B 1 64 ? 11.07 -23.375 -28.078 1 97.94 64 SER B C 1
ATOM 3026 O O . SER B 1 64 ? 11.227 -24.547 -27.719 1 97.94 64 SER B O 1
ATOM 3028 N N . PRO B 1 65 ? 9.898 -22.75 -27.969 1 97.62 65 PRO B N 1
ATOM 3029 C CA . PRO B 1 65 ? 8.742 -23.516 -27.469 1 97.62 65 PRO B CA 1
ATOM 3030 C C . PRO B 1 65 ? 8.469 -24.766 -28.297 1 97.62 65 PRO B C 1
ATOM 3032 O O . PRO B 1 65 ? 8.18 -25.828 -27.734 1 97.62 65 PRO B O 1
ATOM 3035 N N . ALA B 1 66 ? 8.641 -24.672 -29.562 1 96.75 66 ALA B N 1
ATOM 3036 C CA . ALA B 1 66 ? 8.391 -25.812 -30.438 1 96.75 66 ALA B CA 1
ATOM 3037 C C . ALA B 1 66 ? 9.359 -26.969 -30.125 1 96.75 66 ALA B C 1
ATOM 3039 O O . ALA B 1 66 ? 8.945 -28.125 -30.047 1 96.75 66 ALA B O 1
ATOM 3040 N N . GLU B 1 67 ? 10.578 -26.641 -29.984 1 97.06 67 GLU B N 1
ATOM 3041 C CA . GLU B 1 67 ? 11.586 -27.656 -29.672 1 97.06 67 GLU B CA 1
ATOM 3042 C C . GLU B 1 67 ? 11.32 -28.297 -28.312 1 97.06 67 GLU B C 1
ATOM 3044 O O . GLU B 1 67 ? 11.43 -29.5 -28.156 1 97.06 67 GLU B O 1
ATOM 3049 N N . ALA B 1 68 ? 10.992 -27.453 -27.359 1 97.44 68 ALA B N 1
ATOM 3050 C CA . ALA B 1 68 ? 10.766 -27.922 -26 1 97.44 68 ALA B CA 1
ATOM 3051 C C . ALA B 1 68 ? 9.57 -28.875 -25.938 1 97.44 68 ALA B C 1
ATOM 3053 O O . ALA B 1 68 ? 9.562 -29.828 -25.141 1 97.44 68 ALA B O 1
ATOM 3054 N N . LEU B 1 69 ? 8.609 -28.656 -26.781 1 97.62 69 LEU B N 1
ATOM 3055 C CA . LEU B 1 69 ? 7.367 -29.422 -26.75 1 97.62 69 LEU B CA 1
ATOM 3056 C C . LEU B 1 69 ? 7.551 -30.781 -27.438 1 97.62 69 LEU B C 1
ATOM 3058 O O . LEU B 1 69 ? 6.715 -31.672 -27.281 1 97.62 69 LEU B O 1
ATOM 3062 N N . GLU B 1 70 ? 8.609 -31 -28.188 1 96.56 70 GLU B N 1
ATOM 3063 C CA . GLU B 1 70 ? 8.906 -32.281 -28.797 1 96.56 70 GLU B CA 1
ATOM 3064 C C . GLU B 1 70 ? 9.203 -33.344 -27.734 1 96.56 70 GLU B C 1
ATOM 3066 O O . GLU B 1 70 ? 8.867 -34.531 -27.906 1 96.56 70 GLU B O 1
ATOM 3071 N N . SER B 1 71 ? 9.781 -32.938 -26.688 1 94.38 71 SER B N 1
ATOM 3072 C CA . SER B 1 71 ? 10.078 -33.781 -25.531 1 94.38 71 SER B CA 1
ATOM 3073 C C . SER B 1 71 ? 9.844 -33.031 -24.219 1 94.38 71 SER B C 1
ATOM 3075 O O . SER B 1 71 ? 10.789 -32.688 -23.531 1 94.38 71 SER B O 1
ATOM 3077 N N . PRO B 1 72 ? 8.648 -32.906 -23.875 1 94.44 72 PRO B N 1
ATOM 3078 C CA . PRO B 1 72 ? 8.305 -32.031 -22.75 1 94.44 72 PRO B CA 1
ATOM 3079 C C . PRO B 1 72 ? 8.672 -32.625 -21.391 1 94.44 72 PRO B C 1
ATOM 3081 O O . PRO B 1 72 ? 8.68 -31.938 -20.391 1 94.44 72 PRO B O 1
ATOM 3084 N N . GLY B 1 73 ? 9.039 -33.906 -21.359 1 96.25 73 GLY B N 1
ATOM 3085 C CA . GLY B 1 73 ? 9.367 -34.562 -20.094 1 96.25 73 GLY B CA 1
ATOM 3086 C C . GLY B 1 73 ? 8.141 -34.938 -19.281 1 96.25 73 GLY B C 1
ATOM 3087 O O . GLY B 1 73 ? 7.094 -35.25 -19.844 1 96.25 73 GLY B O 1
ATOM 3088 N N . ASP B 1 74 ? 8.305 -35.094 -17.938 1 97.88 74 ASP B N 1
ATOM 3089 C CA . ASP B 1 74 ? 7.25 -35.594 -17.047 1 97.88 74 ASP B CA 1
ATOM 3090 C C . ASP B 1 74 ? 6.297 -34.469 -16.656 1 97.88 74 ASP B C 1
ATOM 3092 O O . ASP B 1 74 ? 5.137 -34.719 -16.312 1 97.88 74 ASP B O 1
ATOM 3096 N N . VAL B 1 75 ? 6.812 -33.25 -16.625 1 98.69 75 VAL B N 1
ATOM 3097 C CA . VAL B 1 75 ? 6 -32.094 -16.25 1 98.69 75 VAL B CA 1
ATOM 3098 C C . VAL B 1 75 ? 6.402 -30.891 -17.078 1 98.69 75 VAL B C 1
ATOM 3100 O O . VAL B 1 75 ? 7.586 -30.672 -17.344 1 98.69 75 VAL B O 1
ATOM 3103 N N . LEU B 1 76 ? 5.41 -30.203 -17.594 1 98.81 76 LEU B N 1
ATOM 3104 C CA . LEU B 1 76 ? 5.598 -28.953 -18.312 1 98.81 76 LEU B CA 1
ATOM 3105 C C . LEU B 1 76 ? 5.004 -27.781 -17.547 1 98.81 76 LEU B C 1
ATOM 3107 O O . LEU B 1 76 ? 3.814 -27.781 -17.219 1 98.81 76 LEU B O 1
ATOM 3111 N N . PHE B 1 77 ? 5.863 -26.781 -17.172 1 98.88 77 PHE B N 1
ATOM 3112 C CA . PHE B 1 77 ? 5.41 -25.531 -16.594 1 98.88 77 PHE B CA 1
ATOM 3113 C C . PHE B 1 77 ? 5.242 -24.469 -17.688 1 98.88 77 PHE B C 1
ATOM 3115 O O . PHE B 1 77 ? 6.164 -24.219 -18.453 1 98.88 77 PHE B O 1
ATOM 3122 N N . SER B 1 78 ? 4.09 -23.875 -17.703 1 98.75 78 SER B N 1
ATOM 3123 C CA . SER B 1 78 ? 3.889 -22.781 -18.641 1 98.75 78 SER B CA 1
ATOM 3124 C C . SER B 1 78 ? 3.854 -21.438 -17.922 1 98.75 78 SER B C 1
ATOM 3126 O O . SER B 1 78 ? 2.852 -21.078 -17.297 1 98.75 78 SER B O 1
ATOM 3128 N N . ALA B 1 79 ? 4.863 -20.672 -18.031 1 98.12 79 ALA B N 1
ATOM 3129 C CA . ALA B 1 79 ? 4.949 -19.312 -17.5 1 98.12 79 ALA B CA 1
ATOM 3130 C C . ALA B 1 79 ? 4.785 -18.297 -18.625 1 98.12 79 ALA B C 1
ATOM 3132 O O . ALA B 1 79 ? 5.547 -17.328 -18.703 1 98.12 79 ALA B O 1
ATOM 3133 N N . LEU B 1 80 ? 3.896 -18.578 -19.516 1 97 80 LEU B N 1
ATOM 3134 C CA . LEU B 1 80 ? 3.592 -17.703 -20.656 1 97 80 LEU B CA 1
ATOM 3135 C C . LEU B 1 80 ? 2.453 -16.75 -20.312 1 97 80 LEU B C 1
ATOM 3137 O O . LEU B 1 80 ? 1.723 -16.969 -19.344 1 97 80 LEU B O 1
ATOM 3141 N N . PRO B 1 81 ? 2.285 -15.664 -21.078 1 92.94 81 PRO B N 1
ATOM 3142 C CA . PRO B 1 81 ? 1.173 -14.742 -20.844 1 92.94 81 PRO B CA 1
ATOM 3143 C C . PRO B 1 81 ? -0.192 -15.398 -21.031 1 92.94 81 PRO B C 1
ATOM 3145 O O . PRO B 1 81 ? -0.308 -16.375 -21.781 1 92.94 81 PRO B O 1
ATOM 3148 N N . HIS B 1 82 ? -1.148 -14.805 -20.312 1 91.19 82 HIS B N 1
ATOM 3149 C CA . HIS B 1 82 ? -2.516 -15.273 -20.516 1 91.19 82 HIS B CA 1
ATOM 3150 C C . HIS B 1 82 ? -2.932 -15.172 -21.969 1 91.19 82 HIS B C 1
ATOM 3152 O O . HIS B 1 82 ? -2.57 -14.211 -22.656 1 91.19 82 HIS B O 1
ATOM 3158 N N . GLY B 1 83 ? -3.676 -16.141 -22.391 1 91.06 83 GLY B N 1
ATOM 3159 C CA . GLY B 1 83 ? -4.129 -16.172 -23.781 1 91.06 83 GLY B CA 1
ATOM 3160 C C . GLY B 1 83 ? -3.17 -16.891 -24.703 1 91.06 83 GLY B C 1
ATOM 3161 O O . GLY B 1 83 ? -3.555 -17.328 -25.797 1 91.06 83 GLY B O 1
ATOM 3162 N N . ALA B 1 84 ? -1.982 -17.094 -24.25 1 93.31 84 ALA B N 1
ATOM 3163 C CA . ALA B 1 84 ? -0.968 -17.734 -25.094 1 93.31 84 ALA B CA 1
ATOM 3164 C C . ALA B 1 84 ? -0.656 -19.141 -24.578 1 93.31 84 ALA B C 1
ATOM 3166 O O . ALA B 1 84 ? -0.32 -20.031 -25.375 1 93.31 84 ALA B O 1
ATOM 3167 N N . SER B 1 85 ? -0.816 -19.391 -23.375 1 96.38 85 SER B N 1
ATOM 3168 C CA . SER B 1 85 ? -0.353 -20.625 -22.719 1 96.38 85 SER B CA 1
ATOM 3169 C C . SER B 1 85 ? -1.119 -21.844 -23.219 1 96.38 85 SER B C 1
ATOM 3171 O O . SE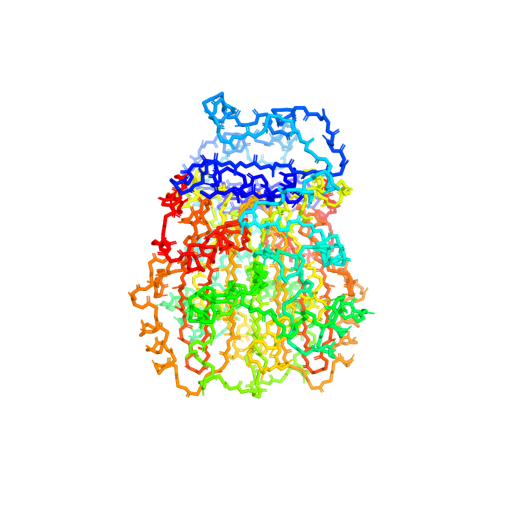R B 1 85 ? -0.516 -22.812 -23.672 1 96.38 85 SER B O 1
ATOM 3173 N N . ALA B 1 86 ? -2.408 -21.781 -23.219 1 96.12 86 ALA B N 1
ATOM 3174 C CA . ALA B 1 86 ? -3.242 -22.922 -23.594 1 96.12 86 ALA B CA 1
ATOM 3175 C C . ALA B 1 86 ? -2.957 -23.375 -25.016 1 96.12 86 ALA B C 1
ATOM 3177 O O . ALA B 1 86 ? -2.758 -24.562 -25.281 1 96.12 86 ALA B O 1
ATOM 3178 N N . ASP B 1 87 ? -2.873 -22.422 -25.875 1 95.56 87 ASP B N 1
ATOM 3179 C CA . ASP B 1 87 ? -2.648 -22.734 -27.281 1 95.56 87 ASP B CA 1
ATOM 3180 C C . ASP B 1 87 ? -1.244 -23.297 -27.5 1 95.56 87 ASP B C 1
ATOM 3182 O O . ASP B 1 87 ? -1.061 -24.25 -28.266 1 95.56 87 ASP B O 1
ATOM 3186 N N . THR B 1 88 ? -0.316 -22.703 -26.875 1 97 88 THR B N 1
ATOM 3187 C CA . THR B 1 88 ? 1.06 -23.172 -27.016 1 97 88 THR B CA 1
ATOM 3188 C C . THR B 1 88 ? 1.202 -24.594 -26.484 1 97 88 THR B C 1
ATOM 3190 O O . THR B 1 88 ? 1.914 -25.422 -27.062 1 97 88 THR B O 1
ATOM 3193 N N . CYS B 1 89 ? 0.516 -24.938 -25.422 1 97.19 89 CYS B N 1
ATOM 3194 C CA . CYS B 1 89 ? 0.626 -26.234 -24.766 1 97.19 89 CYS B CA 1
ATOM 3195 C C . CYS B 1 89 ? -0.276 -27.266 -25.422 1 97.19 89 CYS B C 1
ATOM 3197 O O . CYS B 1 89 ? -0.256 -28.438 -25.062 1 97.19 89 CYS B O 1
ATOM 3199 N N . SER B 1 90 ? -1.101 -26.938 -26.375 1 95.69 90 SER B N 1
ATOM 3200 C CA . SER B 1 90 ? -2.168 -27.766 -26.938 1 95.69 90 SER B CA 1
ATOM 3201 C C . SER B 1 90 ? -1.642 -29.109 -27.391 1 95.69 90 SER B C 1
ATOM 3203 O O . SER B 1 90 ? -2.311 -30.141 -27.219 1 95.69 90 SER B O 1
ATOM 3205 N N . PRO B 1 91 ? -0.387 -29.203 -27.938 1 95.06 91 PRO B N 1
ATOM 3206 C CA . PRO B 1 91 ? 0.092 -30.5 -28.422 1 95.06 91 PRO B CA 1
ATOM 3207 C C . PRO B 1 91 ? 0.344 -31.5 -27.312 1 95.06 91 PRO B C 1
ATOM 3209 O O . PRO B 1 91 ? 0.417 -32.719 -27.562 1 95.06 91 PRO B O 1
ATOM 3212 N N . VAL B 1 92 ? 0.449 -31.047 -26.094 1 96.44 92 VAL B N 1
ATOM 3213 C CA . VAL B 1 92 ? 0.87 -31.953 -25.047 1 96.44 92 VAL B CA 1
ATOM 3214 C C . VAL B 1 92 ? -0.233 -32.094 -23.984 1 96.44 92 VAL B C 1
ATOM 3216 O O . VAL B 1 92 ? -0.103 -32.844 -23.031 1 96.44 92 VAL B O 1
ATOM 3219 N N . LEU B 1 93 ? -1.306 -31.328 -24.141 1 95.69 93 LEU B N 1
ATOM 3220 C CA . LEU B 1 93 ? -2.416 -31.391 -23.203 1 95.69 93 LEU B CA 1
ATOM 3221 C C . LEU B 1 93 ? -3.014 -32.812 -23.172 1 95.69 93 LEU B C 1
ATOM 3223 O O . LEU B 1 93 ? -3.299 -33.375 -24.234 1 95.69 93 LEU B O 1
ATOM 3227 N N . GLY B 1 94 ? -3.109 -33.375 -22 1 91.69 94 GLY B N 1
ATOM 3228 C CA . GLY B 1 94 ? -3.658 -34.719 -21.859 1 91.69 94 GLY B CA 1
ATOM 3229 C C . GLY B 1 94 ? -2.613 -35.812 -21.969 1 91.69 94 GLY B C 1
ATOM 3230 O O . GLY B 1 94 ? -2.898 -36.969 -21.719 1 91.69 94 GLY B O 1
ATOM 3231 N N . LYS B 1 95 ? -1.385 -35.406 -22.281 1 94.5 95 LYS B N 1
ATOM 3232 C CA . LYS B 1 95 ? -0.319 -36.406 -22.453 1 94.5 95 LYS B CA 1
ATOM 3233 C C . LYS B 1 95 ? 0.721 -36.281 -21.344 1 94.5 95 LYS B C 1
ATOM 3235 O O . LYS B 1 95 ? 1.245 -37.312 -20.875 1 94.5 95 LYS B O 1
ATOM 3240 N N . THR B 1 96 ? 1.024 -35.156 -21.031 1 95.62 96 THR B N 1
ATOM 3241 C CA . THR B 1 96 ? 1.938 -34.844 -19.938 1 95.62 96 THR B CA 1
ATOM 3242 C C . THR B 1 96 ? 1.302 -33.844 -18.969 1 95.62 96 THR B C 1
ATOM 3244 O O . THR B 1 96 ? 0.417 -33.062 -19.344 1 95.62 96 THR B O 1
ATOM 3247 N N . LEU B 1 97 ? 1.713 -33.938 -17.688 1 98.25 97 LEU B N 1
ATOM 3248 C CA . LEU B 1 97 ? 1.214 -32.969 -16.719 1 98.25 97 LEU B CA 1
ATOM 3249 C C . LEU B 1 97 ? 1.606 -31.531 -17.125 1 98.25 97 LEU B C 1
ATOM 3251 O O . LEU B 1 97 ? 2.785 -31.266 -17.344 1 98.25 97 LEU B O 1
ATOM 3255 N N . VAL B 1 98 ? 0.574 -30.688 -17.234 1 98.69 98 VAL B N 1
ATOM 3256 C CA . VAL B 1 98 ? 0.805 -29.266 -17.469 1 98.69 98 VAL B CA 1
ATOM 3257 C C . VAL B 1 98 ? 0.423 -28.453 -16.234 1 98.69 98 VAL B C 1
ATOM 3259 O O . VAL B 1 98 ? -0.693 -28.578 -15.719 1 98.69 98 VAL B O 1
ATOM 3262 N N . ILE B 1 99 ? 1.341 -27.719 -15.68 1 98.88 99 ILE B N 1
ATOM 3263 C CA . ILE B 1 99 ? 1.073 -26.719 -14.648 1 98.88 99 ILE B CA 1
ATOM 3264 C C . ILE B 1 99 ? 1.142 -25.328 -15.258 1 98.88 99 ILE B C 1
ATOM 3266 O O . ILE B 1 99 ? 2.227 -24.828 -15.562 1 98.88 99 ILE B O 1
ATOM 3270 N N . ASP B 1 100 ? 0.013 -24.75 -15.43 1 98.75 100 ASP B N 1
ATOM 3271 C CA . ASP B 1 100 ? -0.109 -23.469 -16.125 1 98.75 100 ASP B CA 1
ATOM 3272 C C . ASP B 1 100 ? -0.148 -22.312 -15.133 1 98.75 100 ASP B C 1
ATOM 3274 O O . ASP B 1 100 ? -1.016 -22.266 -14.258 1 98.75 100 ASP B O 1
ATOM 3278 N N . LEU B 1 101 ? 0.773 -21.375 -15.297 1 98.5 101 LEU B N 1
ATOM 3279 C CA . LEU B 1 101 ? 0.854 -20.25 -14.383 1 98.5 101 LEU B CA 1
ATOM 3280 C C . LEU B 1 101 ? 0.112 -19.031 -14.938 1 98.5 101 LEU B C 1
ATOM 3282 O O . LEU B 1 101 ? 0.072 -17.984 -14.305 1 98.5 101 LEU B O 1
ATOM 3286 N N . SER B 1 102 ? -0.466 -19.156 -16.172 1 96.94 102 SER B N 1
ATOM 3287 C CA . SER B 1 102 ? -1.332 -18.109 -16.703 1 96.94 102 SER B CA 1
ATOM 3288 C C . SER B 1 102 ? -2.77 -18.281 -16.219 1 96.94 102 SER B C 1
ATOM 3290 O O . SER B 1 102 ? -3.043 -19.109 -15.352 1 96.94 102 SER B O 1
ATOM 3292 N N . ALA B 1 103 ? -3.662 -17.516 -16.766 1 96.25 103 ALA B N 1
ATOM 3293 C CA . ALA B 1 103 ? -5.055 -17.547 -16.328 1 96.25 103 ALA B CA 1
ATOM 3294 C C . ALA B 1 103 ? -5.871 -18.516 -17.188 1 96.25 103 ALA B C 1
ATOM 3296 O O . ALA B 1 103 ? -7.062 -18.719 -16.938 1 96.25 103 ALA B O 1
ATOM 3297 N N . ASP B 1 104 ? -5.297 -19.188 -18.094 1 96.75 104 ASP B N 1
ATOM 3298 C CA . ASP B 1 104 ? -6.016 -19.828 -19.188 1 96.75 104 ASP B CA 1
ATOM 3299 C C . ASP B 1 104 ? -6.906 -20.953 -18.688 1 96.75 104 ASP B C 1
ATOM 3301 O O . ASP B 1 104 ? -7.945 -21.25 -19.281 1 96.75 104 ASP B O 1
ATOM 3305 N N . PHE B 1 105 ? -6.52 -21.516 -17.594 1 97.06 105 PHE B N 1
ATOM 3306 C CA . PHE B 1 105 ? -7.254 -22.703 -17.156 1 97.06 105 PHE B CA 1
ATOM 3307 C C . PHE B 1 105 ? -7.828 -22.516 -15.766 1 97.06 105 PHE B C 1
ATOM 3309 O O . PHE B 1 105 ? -8.258 -23.469 -15.125 1 97.06 105 PHE B O 1
ATOM 3316 N N . ARG B 1 106 ? -7.902 -21.328 -15.211 1 97 106 ARG B N 1
ATOM 3317 C CA . ARG B 1 106 ? -8.172 -21.094 -13.797 1 97 106 ARG B CA 1
ATOM 3318 C C . ARG B 1 106 ? -9.672 -21.094 -13.516 1 97 106 ARG B C 1
ATOM 3320 O O . ARG B 1 106 ? -10.086 -21.188 -12.359 1 97 106 ARG B O 1
ATOM 3327 N N . PHE B 1 107 ? -10.469 -20.969 -14.57 1 95.25 107 PHE B N 1
ATOM 3328 C CA . PHE B 1 107 ? -11.914 -20.844 -14.367 1 95.25 107 PHE B CA 1
ATOM 3329 C C . PHE B 1 107 ? -12.625 -22.125 -14.734 1 95.25 107 PHE B C 1
ATOM 3331 O O . PHE B 1 107 ? -12.305 -22.766 -15.75 1 95.25 107 PHE B O 1
ATOM 3338 N N . SER B 1 108 ? -13.547 -22.531 -13.961 1 92 108 SER B N 1
ATOM 3339 C CA . SER B 1 108 ? -14.398 -23.672 -14.289 1 92 108 SER B CA 1
ATOM 3340 C C . SER B 1 108 ? -15.57 -23.266 -15.172 1 92 108 SER B C 1
ATOM 3342 O O . SER B 1 108 ? -15.992 -24.031 -16.047 1 92 108 SER B O 1
ATOM 3344 N N . ASP B 1 109 ? -16.047 -22.078 -14.906 1 91.25 109 ASP B N 1
ATOM 3345 C CA . ASP B 1 109 ? -17.156 -21.531 -15.68 1 91.25 109 ASP B CA 1
ATOM 3346 C C . ASP B 1 109 ? -16.656 -20.672 -16.844 1 91.25 109 ASP B C 1
ATOM 3348 O O . ASP B 1 109 ? -16.094 -19.609 -16.625 1 91.25 109 ASP B O 1
ATOM 3352 N N . PRO B 1 110 ? -16.938 -21.141 -18.031 1 91.75 110 PRO B N 1
ATOM 3353 C CA . PRO B 1 110 ? -16.484 -20.359 -19.188 1 91.75 110 PRO B CA 1
ATOM 3354 C C . PRO B 1 110 ? -17.047 -18.938 -19.203 1 91.75 110 PRO B C 1
ATOM 3356 O O . PRO B 1 110 ? -16.406 -18.031 -19.75 1 91.75 110 PRO B O 1
ATOM 3359 N N . ARG B 1 111 ? -18.328 -18.859 -18.766 1 91.81 111 ARG B N 1
ATOM 3360 C CA . ARG B 1 111 ? -18.938 -17.531 -18.734 1 91.81 111 ARG B CA 1
ATOM 3361 C C . ARG B 1 111 ? -18.156 -16.578 -17.844 1 91.81 111 ARG B C 1
ATOM 3363 O O . ARG B 1 111 ? -18 -15.406 -18.172 1 91.81 111 ARG B O 1
ATOM 3370 N N . SER B 1 112 ? -17.578 -17.047 -16.672 1 92.06 112 SER B N 1
ATOM 3371 C CA . SER B 1 112 ? -16.766 -16.25 -15.758 1 92.06 112 SER B CA 1
ATOM 3372 C C . SER B 1 112 ? -15.445 -15.836 -16.406 1 92.06 112 SER B C 1
ATOM 3374 O O . SER B 1 112 ? -14.977 -14.711 -16.234 1 92.06 112 SER B O 1
ATOM 3376 N N . PHE B 1 113 ? -14.867 -16.766 -17.141 1 93.5 113 PHE B N 1
ATOM 3377 C CA . PHE B 1 113 ? -13.633 -16.469 -17.859 1 93.5 113 PHE B CA 1
ATOM 3378 C C . PHE B 1 113 ? -13.852 -15.344 -18.859 1 93.5 113 PHE B C 1
ATOM 3380 O O . PHE B 1 113 ? -13.102 -14.367 -18.875 1 93.5 113 PHE B O 1
ATOM 3387 N N . ALA B 1 114 ? -14.867 -15.461 -19.641 1 92.62 114 ALA B N 1
ATOM 3388 C CA . ALA B 1 114 ? -15.156 -14.477 -20.672 1 92.62 114 ALA B CA 1
ATOM 3389 C C . ALA B 1 114 ? -15.422 -13.102 -20.062 1 92.62 114 ALA B C 1
ATOM 3391 O O . ALA B 1 114 ? -15.016 -12.078 -20.609 1 92.62 114 ALA B O 1
ATOM 3392 N N . ALA B 1 115 ? -16.062 -13.062 -18.969 1 91.75 115 ALA B N 1
ATOM 3393 C CA . ALA B 1 115 ? -16.359 -11.812 -18.281 1 91.75 115 ALA B CA 1
ATOM 3394 C C . ALA B 1 115 ? -15.078 -11.133 -17.797 1 91.75 115 ALA B C 1
ATOM 3396 O O . ALA B 1 115 ? -14.977 -9.906 -17.812 1 91.75 115 ALA B O 1
ATOM 3397 N N . SER B 1 116 ? -14.125 -11.898 -17.453 1 92.12 116 SER B N 1
ATOM 3398 C CA . SER B 1 116 ? -12.898 -11.375 -16.859 1 92.12 116 SER B CA 1
ATOM 3399 C C . SER B 1 116 ? -11.883 -11.016 -17.938 1 92.12 116 SER B C 1
ATOM 3401 O O . SER B 1 116 ? -11.109 -10.07 -17.781 1 92.12 116 SER B O 1
ATOM 3403 N N . TYR B 1 117 ? -11.922 -11.789 -19.031 1 92.19 117 TYR B N 1
ATOM 3404 C CA . TYR B 1 117 ? -10.805 -11.664 -19.969 1 92.19 117 TYR B CA 1
ATOM 3405 C C . TYR B 1 117 ? -11.289 -11.195 -21.328 1 92.19 117 TYR B C 1
ATOM 3407 O O . TYR B 1 117 ? -10.484 -10.898 -22.219 1 92.19 117 TYR B O 1
ATOM 3415 N N . GLY B 1 118 ? -12.547 -11.148 -21.547 1 90.75 118 GLY B N 1
ATOM 3416 C CA . GLY B 1 118 ? -13.117 -10.555 -22.75 1 90.75 118 GLY B CA 1
ATOM 3417 C C . GLY B 1 118 ? -13.18 -11.516 -23.906 1 90.75 118 GLY B C 1
ATOM 3418 O O . GLY B 1 118 ? -13.656 -11.164 -25 1 90.75 118 GLY B O 1
ATOM 3419 N N . THR B 1 119 ? -12.656 -12.711 -23.828 1 90.94 119 THR B N 1
ATOM 3420 C CA . THR B 1 119 ? -12.68 -13.773 -24.828 1 90.94 119 THR B CA 1
ATOM 3421 C C . THR B 1 119 ? -13.086 -15.102 -24.203 1 90.94 119 THR B C 1
ATOM 3423 O O . THR B 1 119 ? -12.992 -15.281 -22.984 1 90.94 119 THR B O 1
ATOM 3426 N N . PRO B 1 120 ? -13.594 -15.945 -25.047 1 91.56 120 PRO B N 1
ATOM 3427 C CA . PRO B 1 120 ? -13.844 -17.281 -24.5 1 91.56 120 PRO B CA 1
ATOM 3428 C C . PRO B 1 120 ? -12.562 -17.984 -24.031 1 91.56 120 PRO B C 1
ATOM 3430 O O . PRO B 1 120 ? -11.469 -17.625 -24.484 1 91.56 120 PRO B O 1
ATOM 3433 N N . PRO B 1 121 ? -12.758 -18.922 -23.141 1 91.94 121 PRO B N 1
ATOM 3434 C CA . PRO B 1 121 ? -11.555 -19.641 -22.703 1 91.94 121 PRO B CA 1
ATOM 3435 C C . PRO B 1 121 ? -10.898 -20.422 -23.844 1 91.94 121 PRO B C 1
ATOM 3437 O O . PRO B 1 121 ? -11.586 -21.016 -24.672 1 91.94 121 PRO B O 1
ATOM 3440 N N . PRO B 1 122 ? -9.617 -20.344 -23.844 1 91.44 122 PRO B N 1
ATOM 3441 C CA . PRO B 1 122 ? -8.914 -21.172 -24.828 1 91.44 122 PRO B CA 1
ATOM 3442 C C . PRO B 1 122 ? -8.938 -22.656 -24.484 1 91.44 122 PRO B C 1
ATOM 3444 O O . PRO B 1 122 ? -8.992 -23.016 -23.312 1 91.44 122 PRO B O 1
ATOM 3447 N N . GLN B 1 123 ? -8.938 -23.547 -25.594 1 91.62 123 GLN B N 1
ATOM 3448 C CA . GLN B 1 123 ? -8.922 -25 -25.391 1 91.62 123 GLN B CA 1
ATOM 3449 C C . GLN B 1 123 ? -10.008 -25.422 -24.406 1 91.62 123 GLN B C 1
ATOM 3451 O O . GLN B 1 123 ? -9.727 -26.125 -23.422 1 91.62 123 GLN B O 1
ATOM 3456 N N . ALA B 1 124 ? -11.195 -25.062 -24.672 1 88.81 124 ALA B N 1
ATOM 3457 C CA . ALA B 1 124 ? -12.359 -25.156 -23.797 1 88.81 124 ALA B CA 1
ATOM 3458 C C . ALA B 1 124 ? -12.531 -26.578 -23.281 1 88.81 124 ALA B C 1
ATOM 3460 O O . ALA B 1 124 ? -12.938 -26.797 -22.141 1 88.81 124 ALA B O 1
ATOM 3461 N N . GLU B 1 125 ? -12.227 -27.516 -24.078 1 89.25 125 GLU B N 1
ATOM 3462 C CA . GLU B 1 125 ? -12.391 -28.906 -23.672 1 89.25 125 GLU B CA 1
ATOM 3463 C C . GLU B 1 125 ? -11.508 -29.25 -22.469 1 89.25 125 GLU B C 1
ATOM 3465 O O . GLU B 1 125 ? -11.867 -30.094 -21.656 1 89.25 125 GLU B O 1
ATOM 3470 N N . PHE B 1 126 ? -10.438 -28.578 -22.328 1 91.81 126 PHE B N 1
ATOM 3471 C CA . PHE B 1 126 ? -9.492 -28.875 -21.266 1 91.81 126 PHE B CA 1
ATOM 3472 C C . PHE B 1 126 ? -9.75 -28 -20.047 1 91.81 126 PHE B C 1
ATOM 3474 O O . PHE B 1 126 ? -9.203 -28.25 -18.969 1 91.81 126 PHE B O 1
ATOM 3481 N N . GLN B 1 127 ? -10.594 -27.047 -20.203 1 88.12 127 GLN B N 1
ATOM 3482 C CA . GLN B 1 127 ? -10.922 -26.188 -19.062 1 88.12 127 GLN B CA 1
ATOM 3483 C C . GLN B 1 127 ? -11.578 -26.984 -17.938 1 88.12 127 GLN B C 1
ATOM 3485 O O . GLN B 1 127 ? -11.258 -26.797 -16.766 1 88.12 127 GLN B O 1
ATOM 3490 N N . SER B 1 128 ? -12.406 -27.812 -18.312 1 87.5 128 SER B N 1
ATOM 3491 C CA . SER B 1 128 ? -13.148 -28.609 -17.328 1 87.5 128 SER B CA 1
ATOM 3492 C C . SER B 1 128 ? -12.266 -29.703 -16.719 1 87.5 128 SER B C 1
ATOM 3494 O O . SER B 1 128 ? -12.617 -30.281 -15.695 1 87.5 128 SER B O 1
ATOM 3496 N N . ARG B 1 129 ? -11.109 -29.906 -17.328 1 92.81 129 ARG B N 1
ATOM 3497 C CA . ARG B 1 129 ? -10.219 -30.969 -16.875 1 92.81 129 ARG B CA 1
ATOM 3498 C C . ARG B 1 129 ? -9.094 -30.422 -16.016 1 92.81 129 ARG B C 1
ATOM 3500 O O . ARG B 1 129 ? -8.195 -31.156 -15.594 1 92.81 129 ARG B O 1
ATOM 3507 N N . SER B 1 130 ? -9.188 -29.156 -15.797 1 96.88 130 SER B N 1
ATOM 3508 C CA . SER B 1 130 ? -8.141 -28.516 -15.016 1 96.88 130 SER B CA 1
ATOM 3509 C C . SER B 1 130 ? -8.508 -28.469 -13.531 1 96.88 130 SER B C 1
ATOM 3511 O O . SER B 1 130 ? -9.688 -28.438 -13.18 1 96.88 130 SER B O 1
ATOM 3513 N N . VAL B 1 131 ? -7.512 -28.656 -12.695 1 98 131 VAL B N 1
ATOM 3514 C CA . VAL B 1 131 ? -7.68 -28.516 -11.258 1 98 131 VAL B CA 1
ATOM 3515 C C . VAL B 1 131 ? -7.07 -27.188 -10.797 1 98 131 VAL B C 1
ATOM 3517 O O . VAL B 1 131 ? -5.93 -26.875 -11.141 1 98 131 VAL B O 1
ATOM 3520 N N . TYR B 1 132 ? -7.855 -26.375 -10.109 1 98.44 132 TYR B N 1
ATOM 3521 C CA . TYR B 1 132 ? -7.355 -25.156 -9.516 1 98.44 132 TYR B CA 1
ATOM 3522 C C . TYR B 1 132 ? -6.34 -25.453 -8.414 1 98.44 132 TYR B C 1
ATOM 3524 O O . TYR B 1 132 ? -6.684 -26.031 -7.383 1 98.44 132 TYR B O 1
ATOM 3532 N N . GLY B 1 133 ? -5.078 -24.969 -8.641 1 98.69 133 GLY B N 1
ATOM 3533 C CA . GLY B 1 133 ? -3.959 -25.453 -7.848 1 98.69 133 GLY B CA 1
ATOM 3534 C C . GLY B 1 133 ? -3.672 -24.594 -6.633 1 98.69 133 GLY B C 1
ATOM 3535 O O . GLY B 1 133 ? -2.529 -24.188 -6.402 1 98.69 133 GLY B O 1
ATOM 3536 N N . LEU B 1 134 ? -4.703 -24.188 -5.895 1 98.75 134 LEU B N 1
ATOM 3537 C CA . LEU B 1 134 ? -4.461 -23.703 -4.539 1 98.75 134 LEU B CA 1
ATOM 3538 C C . LEU B 1 134 ? -4.133 -24.875 -3.605 1 98.75 134 LEU B C 1
ATOM 3540 O O . LEU B 1 134 ? -5.035 -25.531 -3.094 1 98.75 134 LEU B O 1
ATOM 3544 N N . SER B 1 135 ? -2.869 -25.031 -3.305 1 98.62 135 SER B N 1
ATOM 3545 C CA . SER B 1 135 ? -2.291 -26.266 -2.799 1 98.62 135 SER B CA 1
ATOM 3546 C C . SER B 1 135 ? -2.99 -26.734 -1.522 1 98.62 135 SER B C 1
ATOM 3548 O O . SER B 1 135 ? -3.457 -27.859 -1.436 1 98.62 135 SER B O 1
ATOM 3550 N N . GLU B 1 136 ? -3.15 -25.844 -0.578 1 97.94 136 GLU B N 1
ATOM 3551 C CA . GLU B 1 136 ? -3.686 -26.172 0.739 1 97.94 136 GLU B CA 1
ATOM 3552 C C . GLU B 1 136 ? -5.152 -26.578 0.651 1 97.94 136 GLU B C 1
ATOM 3554 O O . GLU B 1 136 ? -5.668 -27.266 1.543 1 97.94 136 GLU B O 1
ATOM 3559 N N . TRP B 1 137 ? -5.816 -26.312 -0.418 1 96.62 137 TRP B N 1
ATOM 3560 C CA . TRP B 1 137 ? -7.266 -26.484 -0.476 1 96.62 137 TRP B CA 1
ATOM 3561 C C . TRP B 1 137 ? -7.645 -27.609 -1.42 1 96.62 137 TRP B C 1
ATOM 3563 O O . TRP B 1 137 ? -8.68 -28.266 -1.238 1 96.62 137 TRP B O 1
ATOM 3573 N N . ASN B 1 138 ? -6.789 -27.875 -2.414 1 97.38 138 ASN B N 1
ATOM 3574 C CA . ASN B 1 138 ? -7.18 -28.828 -3.434 1 97.38 138 ASN B CA 1
ATOM 3575 C C . ASN B 1 138 ? -6.172 -29.969 -3.543 1 97.38 138 ASN B C 1
ATOM 3577 O O . ASN B 1 138 ? -5.938 -30.5 -4.633 1 97.38 138 ASN B O 1
ATOM 3581 N N . ARG B 1 139 ? -5.645 -30.375 -2.443 1 97.25 139 ARG B N 1
ATOM 3582 C CA . ARG B 1 139 ? -4.605 -31.406 -2.393 1 97.25 139 ARG B CA 1
ATOM 3583 C C . ARG B 1 139 ? -5.082 -32.688 -3.043 1 97.25 139 ARG B C 1
ATOM 3585 O O . ARG B 1 139 ? -4.391 -33.25 -3.898 1 97.25 139 ARG B O 1
ATOM 3592 N N . ASP B 1 140 ? -6.211 -33.125 -2.682 1 97.94 140 ASP B N 1
ATOM 3593 C CA . ASP B 1 140 ? -6.699 -34.406 -3.135 1 97.94 140 ASP B CA 1
ATOM 3594 C C . ASP B 1 140 ? -6.949 -34.406 -4.641 1 97.94 140 ASP B C 1
ATOM 3596 O O . ASP B 1 140 ? -6.648 -35.375 -5.328 1 97.94 140 ASP B O 1
ATOM 3600 N N . LEU B 1 141 ? -7.422 -33.312 -5.133 1 97.88 141 LEU B N 1
ATOM 3601 C CA . LEU B 1 141 ? -7.691 -33.219 -6.562 1 97.88 141 LEU B CA 1
ATOM 3602 C C . LEU B 1 141 ? -6.391 -33.125 -7.359 1 97.88 141 LEU B C 1
ATOM 3604 O O . LEU B 1 141 ? -6.324 -33.594 -8.5 1 97.88 141 LEU B O 1
ATOM 3608 N N . LEU B 1 142 ? -5.395 -32.562 -6.762 1 98.5 142 LEU B N 1
ATOM 3609 C CA . LEU B 1 142 ? -4.121 -32.344 -7.434 1 98.5 142 LEU B CA 1
ATOM 3610 C C . LEU B 1 142 ? -3.396 -33.656 -7.691 1 98.5 142 LEU B C 1
ATOM 3612 O O . LEU B 1 142 ? -2.629 -33.781 -8.648 1 98.5 142 LEU B O 1
ATOM 3616 N N . LYS B 1 143 ? -3.633 -34.688 -6.93 1 98.12 143 LYS B N 1
ATOM 3617 C CA . LYS B 1 143 ? -2.908 -35.938 -6.969 1 98.12 143 LYS B CA 1
ATOM 3618 C C . LYS B 1 143 ? -3.084 -36.625 -8.32 1 98.12 143 LYS B C 1
ATOM 3620 O O . LYS B 1 143 ? -2.229 -37.406 -8.742 1 98.12 143 LYS B O 1
ATOM 3625 N N . ASN B 1 144 ? -4.168 -36.312 -8.992 1 96.44 144 ASN B N 1
ATOM 3626 C CA . ASN B 1 144 ? -4.438 -36.969 -10.258 1 96.44 144 ASN B CA 1
ATOM 3627 C C . ASN B 1 144 ? -4.66 -35.969 -11.383 1 96.44 144 ASN B C 1
ATOM 3629 O O . ASN B 1 144 ? -5.184 -36.344 -12.445 1 96.44 144 ASN B O 1
ATOM 3633 N N . ALA B 1 145 ? -4.277 -34.812 -11.18 1 97.62 145 ALA B N 1
ATOM 3634 C CA . ALA B 1 145 ? -4.57 -33.75 -12.133 1 97.62 145 ALA B CA 1
ATOM 3635 C C . ALA B 1 145 ? -3.766 -33.938 -13.414 1 97.62 145 ALA B C 1
ATOM 3637 O O . ALA B 1 145 ? -2.59 -34.281 -13.375 1 97.62 145 ALA B O 1
ATOM 3638 N N . GLU B 1 146 ? -4.418 -33.656 -14.531 1 96.44 146 GLU B N 1
ATOM 3639 C CA . GLU B 1 146 ? -3.746 -33.594 -15.828 1 96.44 146 GLU B CA 1
ATOM 3640 C C . GLU B 1 146 ? -3.246 -32.188 -16.125 1 96.44 146 GLU B C 1
ATOM 3642 O O . GLU B 1 146 ? -2.197 -32.031 -16.75 1 96.44 146 GLU B O 1
ATOM 3647 N N . ILE B 1 147 ? -4.062 -31.297 -15.75 1 98.31 147 ILE B N 1
ATOM 3648 C CA . ILE B 1 147 ? -3.75 -29.875 -15.859 1 98.31 147 ILE B CA 1
ATOM 3649 C C . ILE B 1 147 ? -3.965 -29.188 -14.516 1 98.31 147 ILE B C 1
ATOM 3651 O O . ILE B 1 147 ? -5.004 -29.375 -13.875 1 98.31 147 ILE B O 1
ATOM 3655 N N . ILE B 1 148 ? -2.965 -28.562 -14.047 1 98.75 148 ILE B N 1
ATOM 3656 C CA . ILE B 1 148 ? -3.072 -27.766 -12.828 1 98.75 148 ILE B CA 1
ATOM 3657 C C . ILE B 1 148 ? -3.031 -26.281 -13.18 1 98.75 148 ILE B C 1
ATOM 3659 O O . ILE B 1 148 ? -2.084 -25.812 -13.812 1 98.75 148 ILE B O 1
ATOM 3663 N N . ALA B 1 149 ? -4.133 -25.578 -12.883 1 98.56 149 ALA B N 1
ATOM 3664 C CA . ALA B 1 149 ? -4.188 -24.125 -13.023 1 98.56 149 ALA B CA 1
ATOM 3665 C C . ALA B 1 149 ? -3.654 -23.438 -11.773 1 98.56 149 ALA B C 1
ATOM 3667 O O . ALA B 1 149 ? -4.359 -23.328 -10.766 1 98.56 149 ALA B O 1
ATOM 3668 N N . ASN B 1 150 ? -2.402 -23 -11.891 1 98.69 150 ASN B N 1
ATOM 3669 C CA . ASN B 1 150 ? -1.777 -22.297 -10.773 1 98.69 150 ASN B CA 1
ATOM 3670 C C . ASN B 1 150 ? -2.445 -20.953 -10.508 1 98.69 150 ASN B C 1
ATOM 3672 O O . ASN B 1 150 ? -2.58 -20.141 -11.422 1 98.69 150 ASN B O 1
ATOM 3676 N N . PRO B 1 151 ? -2.871 -20.703 -9.289 1 98.56 151 PRO B N 1
ATOM 3677 C CA . PRO B 1 151 ? -3.584 -19.453 -8.977 1 98.56 151 PRO B CA 1
ATOM 3678 C C . PRO B 1 151 ? -2.727 -18.219 -9.195 1 98.56 151 PRO B C 1
ATOM 3680 O O . PRO B 1 151 ? -1.496 -18.297 -9.195 1 98.56 151 PRO B O 1
ATOM 3683 N N . GLY B 1 152 ? -3.412 -17.125 -9.414 1 98.06 152 GLY B N 1
ATOM 3684 C CA . GLY B 1 152 ? -2.719 -15.852 -9.422 1 98.06 152 GLY B CA 1
ATOM 3685 C C . GLY B 1 152 ? -2.199 -15.445 -8.055 1 98.06 152 GLY B C 1
ATOM 3686 O O . GLY B 1 152 ? -2.664 -15.961 -7.035 1 98.06 152 GLY B O 1
ATOM 3687 N N . CYS B 1 153 ? -1.242 -14.523 -8.102 1 98.56 153 CYS B N 1
ATOM 3688 C CA . CYS B 1 153 ? -0.619 -14.125 -6.844 1 98.56 153 CYS B CA 1
ATOM 3689 C C . CYS B 1 153 ? -1.618 -13.406 -5.945 1 98.56 153 CYS B C 1
ATOM 3691 O O . CYS B 1 153 ? -1.718 -13.711 -4.754 1 98.56 153 CYS B O 1
ATOM 3693 N N . TYR B 1 154 ? -2.455 -12.469 -6.457 1 98.69 154 TYR B N 1
ATOM 3694 C CA . TYR B 1 154 ? -3.455 -11.773 -5.652 1 98.69 154 TYR B CA 1
ATOM 3695 C C . TYR B 1 154 ? -4.508 -12.75 -5.137 1 98.69 154 TYR B C 1
ATOM 3697 O O . TYR B 1 154 ? -4.828 -12.75 -3.943 1 98.69 154 TYR B O 1
ATOM 3705 N N . PRO B 1 155 ? -5.035 -13.609 -6.035 1 98.75 155 PRO B N 1
ATOM 3706 C CA . PRO B 1 155 ? -6 -14.602 -5.559 1 98.75 155 PRO B CA 1
ATOM 3707 C C . PRO B 1 155 ? -5.438 -15.492 -4.457 1 98.75 155 PRO B C 1
ATOM 3709 O O . PRO B 1 155 ? -6.129 -15.797 -3.482 1 98.75 155 PRO B O 1
ATOM 3712 N N . THR B 1 156 ? -4.18 -15.898 -4.586 1 98.81 156 THR B N 1
ATOM 3713 C CA . THR B 1 156 ? -3.57 -16.75 -3.57 1 98.81 156 THR B CA 1
ATOM 3714 C C . THR B 1 156 ? -3.578 -16.062 -2.211 1 98.81 156 THR B C 1
ATOM 3716 O O . THR B 1 156 ? -4.059 -16.625 -1.225 1 98.81 156 THR B O 1
ATOM 3719 N N . ALA B 1 157 ? -3.133 -14.828 -2.18 1 98.81 157 ALA B N 1
ATOM 3720 C CA . ALA B 1 157 ? -3.02 -14.078 -0.932 1 98.81 157 ALA B CA 1
ATOM 3721 C C . ALA B 1 157 ? -4.395 -13.758 -0.356 1 98.81 157 ALA B C 1
ATOM 3723 O O . ALA B 1 157 ? -4.551 -13.633 0.861 1 98.81 157 ALA B O 1
ATOM 3724 N N . THR B 1 158 ? -5.41 -13.633 -1.154 1 98.81 158 THR B N 1
ATOM 3725 C CA . THR B 1 158 ? -6.754 -13.242 -0.749 1 98.81 158 THR B CA 1
ATOM 3726 C C . THR B 1 158 ? -7.566 -14.453 -0.321 1 98.81 158 THR B C 1
ATOM 3728 O O . THR B 1 158 ? -8.273 -14.414 0.69 1 98.81 158 THR B O 1
ATOM 3731 N N . LEU B 1 159 ? -7.465 -15.562 -1.04 1 98.81 159 LEU B N 1
ATOM 3732 C CA . LEU B 1 159 ? -8.336 -16.719 -0.853 1 98.81 159 LEU B CA 1
ATOM 3733 C C . LEU B 1 159 ? -7.902 -17.531 0.359 1 98.81 159 LEU B C 1
ATOM 3735 O O . LEU B 1 159 ? -8.742 -18.109 1.064 1 98.81 159 LEU B O 1
ATOM 3739 N N . LEU B 1 160 ? -6.586 -17.641 0.609 1 98.75 160 LEU B N 1
ATOM 3740 C CA . LEU B 1 160 ? -6.102 -18.5 1.688 1 98.75 160 LEU B CA 1
ATOM 3741 C C . LEU B 1 160 ? -6.75 -18.109 3.016 1 98.75 160 LEU B C 1
ATOM 3743 O O . LEU B 1 160 ? -7.289 -18.969 3.719 1 98.75 160 LEU B O 1
ATOM 3747 N N . PRO B 1 161 ? -6.816 -16.844 3.338 1 98.5 161 PRO B N 1
ATOM 3748 C CA . PRO B 1 161 ? -7.457 -16.531 4.617 1 98.5 161 PRO B CA 1
ATOM 3749 C C . PRO B 1 161 ? -8.984 -16.562 4.539 1 98.5 161 PRO B C 1
ATOM 3751 O O . PRO B 1 161 ? -9.656 -16.75 5.555 1 98.5 161 PRO B O 1
ATOM 3754 N N . LEU B 1 162 ? -9.602 -16.453 3.398 1 98.38 162 LEU B N 1
ATOM 3755 C CA . LEU B 1 162 ? -11.047 -16.25 3.303 1 98.38 162 LEU B CA 1
ATOM 3756 C C . LEU B 1 162 ? -11.781 -17.594 3.188 1 98.38 162 LEU B C 1
ATOM 3758 O O . LEU B 1 162 ? -12.898 -17.734 3.686 1 98.38 162 LEU B O 1
ATOM 3762 N N . LEU B 1 163 ? -11.188 -18.531 2.525 1 98.31 163 LEU B N 1
ATOM 3763 C CA . LEU B 1 163 ? -11.883 -19.766 2.211 1 98.31 163 LEU B CA 1
ATOM 3764 C C . LEU B 1 163 ? -12.32 -20.484 3.486 1 98.31 163 LEU B C 1
ATOM 3766 O O . LEU B 1 163 ? -13.445 -20.969 3.576 1 98.31 163 LEU B O 1
ATOM 3770 N N . PRO B 1 164 ? -11.477 -20.531 4.535 1 97.69 164 PRO B N 1
ATOM 3771 C CA . PRO B 1 164 ? -11.922 -21.203 5.762 1 97.69 164 PRO B CA 1
ATOM 3772 C C . PRO B 1 164 ? -13.133 -20.516 6.402 1 97.69 164 PRO B C 1
ATOM 3774 O O . PRO B 1 164 ? -13.836 -21.125 7.211 1 97.69 164 PRO B O 1
ATOM 3777 N N . LEU B 1 165 ? -13.344 -19.25 6.078 1 96.69 165 LEU B N 1
ATOM 3778 C CA . LEU B 1 165 ? -14.375 -18.469 6.75 1 96.69 165 LEU B CA 1
ATOM 3779 C C . LEU B 1 165 ? -15.594 -18.281 5.84 1 96.69 165 LEU B C 1
ATOM 3781 O O . LEU B 1 165 ? -16.453 -17.453 6.121 1 96.69 165 LEU B O 1
ATOM 3785 N N . ARG B 1 166 ? -15.688 -18.984 4.801 1 94.88 166 ARG B N 1
ATOM 3786 C CA . ARG B 1 166 ? -16.672 -18.766 3.744 1 94.88 166 ARG B CA 1
ATOM 3787 C C . ARG B 1 166 ? -18.094 -18.766 4.312 1 94.88 166 ARG B C 1
ATOM 3789 O O . ARG B 1 166 ? -18.922 -17.953 3.918 1 94.88 166 ARG B O 1
ATOM 3796 N N . ASP B 1 167 ? -18.359 -19.641 5.324 1 93.75 167 ASP B N 1
ATOM 3797 C CA . ASP B 1 167 ? -19.703 -19.781 5.875 1 93.75 167 ASP B CA 1
ATOM 3798 C C . ASP B 1 167 ? -20.016 -18.656 6.852 1 93.75 167 ASP B C 1
ATOM 3800 O O . ASP B 1 167 ? -21.188 -18.438 7.207 1 93.75 167 ASP B O 1
ATOM 3804 N N . GLN B 1 168 ? -18.969 -17.969 7.277 1 95.69 168 GLN B N 1
ATOM 3805 C CA . GLN B 1 168 ? -19.141 -16.891 8.258 1 95.69 168 GLN B CA 1
ATOM 3806 C C . GLN B 1 168 ? -19.266 -15.539 7.574 1 95.69 168 GLN B C 1
ATOM 3808 O O . GLN B 1 168 ? -19.672 -14.555 8.195 1 95.69 168 GLN B O 1
ATOM 3813 N N . ILE B 1 169 ? -18.906 -15.453 6.34 1 96.56 169 ILE B N 1
ATOM 3814 C CA . ILE B 1 169 ? -18.891 -14.172 5.633 1 96.56 169 ILE B CA 1
ATOM 3815 C C . ILE B 1 169 ? -20.312 -13.711 5.367 1 96.56 169 ILE B C 1
ATOM 3817 O O . ILE B 1 169 ? -21.141 -14.484 4.875 1 96.56 169 ILE B O 1
ATOM 3821 N N . ARG B 1 170 ? -20.609 -12.477 5.789 1 93.94 170 ARG B N 1
ATOM 3822 C CA . ARG B 1 170 ? -21.875 -11.867 5.426 1 93.94 170 ARG B CA 1
ATOM 3823 C C . ARG B 1 170 ? -21.875 -11.422 3.967 1 93.94 170 ARG B C 1
ATOM 3825 O O . ARG B 1 170 ? -21.078 -10.57 3.576 1 93.94 170 ARG B O 1
ATOM 3832 N N . ARG B 1 171 ? -22.812 -11.898 3.24 1 89.38 171 ARG B N 1
ATOM 3833 C CA . ARG B 1 171 ? -22.781 -11.758 1.787 1 89.38 171 ARG B CA 1
ATOM 3834 C C . ARG B 1 171 ? -23.438 -10.461 1.344 1 89.38 171 ARG B C 1
ATOM 3836 O O . ARG B 1 171 ? -23.344 -10.078 0.177 1 89.38 171 ARG B O 1
ATOM 3843 N N . GLU B 1 172 ? -23.984 -9.711 2.258 1 88.56 172 GLU B N 1
ATOM 3844 C CA . GLU B 1 172 ? -24.688 -8.477 1.914 1 88.56 172 GLU B CA 1
ATOM 3845 C C . GLU B 1 172 ? -23.734 -7.293 1.83 1 88.56 172 GLU B C 1
ATOM 3847 O O . GLU B 1 172 ? -24.078 -6.238 1.301 1 88.56 172 GLU B O 1
ATOM 3852 N N . THR B 1 173 ? -22.594 -7.473 2.359 1 89.62 173 THR B N 1
ATOM 3853 C CA . THR B 1 173 ? -21.594 -6.422 2.334 1 89.62 173 THR B CA 1
ATOM 3854 C C . THR B 1 173 ? -20.406 -6.828 1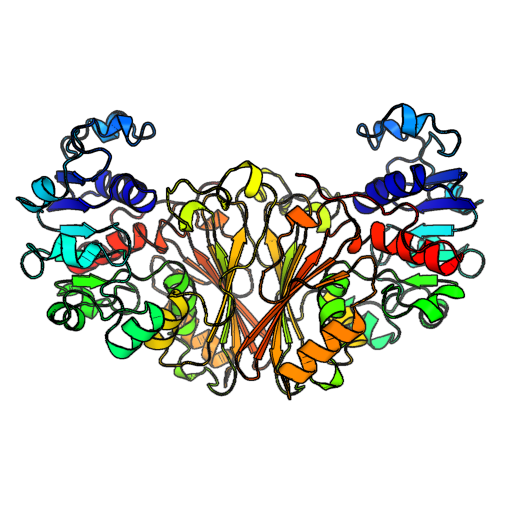.455 1 89.62 173 THR B C 1
ATOM 3856 O O . THR B 1 173 ? -19.969 -7.98 1.485 1 89.62 173 THR B O 1
ATOM 3859 N N . PRO B 1 174 ? -19.906 -5.895 0.67 1 93.69 174 PRO B N 1
ATOM 3860 C CA . PRO B 1 174 ? -18.781 -6.25 -0.202 1 93.69 174 PRO B CA 1
ATOM 3861 C C . PRO B 1 174 ? -17.531 -6.613 0.577 1 93.69 174 PRO B C 1
ATOM 3863 O O . PRO B 1 174 ? -17.25 -6.016 1.62 1 93.69 174 PRO B O 1
ATOM 3866 N N . LEU B 1 175 ? -16.828 -7.625 0.107 1 96.56 175 LEU B N 1
ATOM 3867 C CA . LEU B 1 175 ? -15.438 -7.844 0.516 1 96.56 175 LEU B CA 1
ATOM 3868 C C . LEU B 1 175 ? -14.523 -6.773 -0.064 1 96.56 175 LEU B C 1
ATOM 3870 O O . LEU B 1 175 ? -14.477 -6.582 -1.281 1 96.56 175 LEU B O 1
ATOM 3874 N N . VAL B 1 176 ? -13.891 -6.012 0.812 1 98.44 176 VAL B N 1
ATOM 3875 C CA . VAL B 1 176 ? -12.992 -4.965 0.339 1 98.44 176 VAL B CA 1
ATOM 3876 C C . VAL B 1 176 ? -11.547 -5.449 0.41 1 98.44 176 VAL B C 1
ATOM 3878 O O . VAL B 1 176 ? -11.016 -5.668 1.5 1 98.44 176 VAL B O 1
ATOM 3881 N N . VAL B 1 177 ? -10.945 -5.641 -0.771 1 98.75 177 VAL B N 1
ATOM 3882 C CA . VAL B 1 177 ? -9.586 -6.164 -0.885 1 98.75 177 VAL B CA 1
ATOM 3883 C C . VAL B 1 177 ? -8.648 -5.066 -1.381 1 98.75 177 VAL B C 1
ATOM 3885 O O . VAL B 1 177 ? -8.789 -4.586 -2.508 1 98.75 177 VAL B O 1
ATOM 3888 N N . ASN B 1 178 ? -7.719 -4.637 -0.557 1 98.75 178 ASN B N 1
ATOM 3889 C CA . ASN B 1 178 ? -6.652 -3.707 -0.911 1 98.75 178 ASN B CA 1
ATOM 3890 C C . ASN B 1 178 ? -5.289 -4.395 -0.918 1 98.75 178 ASN B C 1
ATOM 3892 O O . ASN B 1 178 ? -4.809 -4.84 0.125 1 98.75 178 ASN B O 1
ATOM 3896 N N . ALA B 1 179 ? -4.656 -4.406 -2.094 1 98.75 179 ALA B N 1
ATOM 3897 C CA . ALA B 1 179 ? -3.461 -5.234 -2.234 1 98.75 179 ALA B CA 1
ATOM 3898 C C . ALA B 1 179 ? -2.264 -4.402 -2.678 1 98.75 179 ALA B C 1
ATOM 3900 O O . ALA B 1 179 ? -2.4 -3.504 -3.514 1 98.75 179 ALA B O 1
ATOM 3901 N N . LEU B 1 180 ? -1.107 -4.668 -2.078 1 98.81 180 LEU B N 1
ATOM 3902 C CA . LEU B 1 180 ? 0.18 -4.086 -2.441 1 98.81 180 LEU B CA 1
ATOM 3903 C C . LEU B 1 180 ? 1.08 -5.125 -3.102 1 98.81 180 LEU B C 1
ATOM 3905 O O . LEU B 1 180 ? 1.24 -6.23 -2.582 1 98.81 180 LEU B O 1
ATOM 3909 N N . SER B 1 181 ? 1.633 -4.777 -4.199 1 98.06 181 SER B N 1
ATOM 3910 C CA . SER B 1 181 ? 2.469 -5.758 -4.887 1 98.06 181 SER B CA 1
ATOM 3911 C C . SER B 1 181 ? 3.799 -5.145 -5.312 1 98.06 181 SER B C 1
ATOM 3913 O O . SER B 1 181 ? 3.867 -3.959 -5.637 1 98.06 181 SER B O 1
ATOM 3915 N N . GLY B 1 182 ? 4.82 -5.988 -5.391 1 97.06 182 GLY B N 1
ATOM 3916 C CA . GLY B 1 182 ? 6.07 -5.621 -6.039 1 97.06 182 GLY B CA 1
ATOM 3917 C C . GLY B 1 182 ? 5.945 -5.477 -7.543 1 97.06 182 GLY B C 1
ATOM 3918 O O . GLY B 1 182 ? 5.008 -6.004 -8.148 1 97.06 182 GLY B O 1
ATOM 3919 N N . ILE B 1 183 ? 6.914 -4.84 -8.125 1 97.12 183 ILE B N 1
ATOM 3920 C CA . ILE B 1 183 ? 6.883 -4.422 -9.523 1 97.12 183 ILE B CA 1
ATOM 3921 C C . ILE B 1 183 ? 7.066 -5.633 -10.43 1 97.12 183 ILE B C 1
ATOM 3923 O O . ILE B 1 183 ? 6.562 -5.656 -11.555 1 97.12 183 ILE B O 1
ATOM 3927 N N . THR B 1 184 ? 7.652 -6.684 -9.906 1 96.94 184 THR B N 1
ATOM 3928 C CA . THR B 1 184 ? 7.875 -7.883 -10.703 1 96.94 184 THR B CA 1
ATOM 3929 C C . THR B 1 184 ? 6.551 -8.523 -11.094 1 96.94 184 THR B C 1
ATOM 3931 O O . THR B 1 184 ? 6.496 -9.328 -12.031 1 96.94 184 THR B O 1
ATOM 3934 N N . GLY B 1 185 ? 5.48 -8.188 -10.375 1 94.75 185 GLY B N 1
ATOM 3935 C CA . GLY B 1 185 ? 4.164 -8.688 -10.727 1 94.75 185 GLY B CA 1
ATOM 3936 C C . GLY B 1 185 ? 3.703 -8.25 -12.102 1 94.75 185 GLY B C 1
ATOM 3937 O O . GLY B 1 185 ? 2.814 -8.867 -12.695 1 94.75 185 GLY B O 1
ATOM 3938 N N . ALA B 1 186 ? 4.34 -7.238 -12.602 1 93.5 186 ALA B N 1
ATOM 3939 C CA . ALA B 1 186 ? 3.975 -6.707 -13.914 1 93.5 186 ALA B CA 1
ATOM 3940 C C . ALA B 1 186 ? 4.699 -7.457 -15.031 1 93.5 186 ALA B C 1
ATOM 3942 O O . ALA B 1 186 ? 4.449 -7.215 -16.219 1 93.5 186 ALA B O 1
ATOM 3943 N N . GLY B 1 187 ? 5.566 -8.359 -14.656 1 92.75 187 GLY B N 1
ATOM 3944 C CA . GLY B 1 187 ? 6.332 -9.102 -15.648 1 92.75 187 GLY B CA 1
ATOM 3945 C C . GLY B 1 187 ? 7.57 -8.359 -16.125 1 92.75 187 GLY B C 1
ATOM 3946 O O . GLY B 1 187 ? 7.762 -7.188 -15.797 1 92.75 187 GLY B O 1
ATOM 3947 N N . LYS B 1 188 ? 8.352 -9.055 -16.828 1 93.69 188 LYS B N 1
ATOM 3948 C CA . LYS B 1 188 ? 9.578 -8.516 -17.391 1 93.69 188 LYS B CA 1
ATOM 3949 C C . LYS B 1 188 ? 9.32 -7.895 -18.766 1 93.69 188 LYS B C 1
ATOM 3951 O O . LYS B 1 188 ? 9.711 -8.461 -19.797 1 93.69 188 LYS B O 1
ATOM 3956 N N . LYS B 1 189 ? 8.594 -6.832 -18.797 1 91.12 189 LYS B N 1
ATOM 3957 C CA . LYS B 1 189 ? 8.227 -6.129 -20.031 1 91.12 189 LYS B CA 1
ATOM 3958 C C . LYS B 1 189 ? 8.758 -4.695 -20.016 1 91.12 189 LYS B C 1
ATOM 3960 O O . LYS B 1 189 ? 8.766 -4.039 -18.969 1 91.12 189 LYS B O 1
ATOM 3965 N N . GLU B 1 190 ? 9.078 -4.293 -21.266 1 92.12 190 GLU B N 1
ATOM 3966 C CA . GLU B 1 190 ? 9.523 -2.916 -21.422 1 92.12 190 GLU B CA 1
ATOM 3967 C C . GLU B 1 190 ? 8.344 -1.957 -21.531 1 92.12 190 GLU B C 1
ATOM 3969 O O . GLU B 1 190 ? 7.684 -1.882 -22.578 1 92.12 190 GLU B O 1
ATOM 3974 N N . LYS B 1 191 ? 8.102 -1.308 -20.469 1 94.62 191 LYS B N 1
ATOM 3975 C CA . LYS B 1 191 ? 7.043 -0.3 -20.438 1 94.62 191 LYS B CA 1
ATOM 3976 C C . LYS B 1 191 ? 7.496 0.942 -19.672 1 94.62 191 LYS B C 1
ATOM 3978 O O . LYS B 1 191 ? 8.156 0.836 -18.641 1 94.62 191 LYS B O 1
ATOM 3983 N N . THR B 1 192 ? 7.094 2.084 -20.188 1 94.5 192 THR B N 1
ATOM 3984 C CA . THR B 1 192 ? 7.523 3.35 -19.594 1 94.5 192 THR B CA 1
ATOM 3985 C C . THR B 1 192 ? 7.133 3.428 -18.125 1 94.5 192 THR B C 1
ATOM 3987 O O . THR B 1 192 ? 7.922 3.875 -17.297 1 94.5 192 THR B O 1
ATOM 3990 N N . ASN B 1 193 ? 5.988 2.99 -17.734 1 92.56 193 ASN B N 1
ATOM 3991 C CA . ASN B 1 193 ? 5.492 3.137 -16.375 1 92.56 193 ASN B CA 1
ATOM 3992 C C . ASN B 1 193 ? 6.195 2.178 -15.414 1 92.56 193 ASN B C 1
ATOM 3994 O O . ASN B 1 193 ? 5.988 2.24 -14.195 1 92.56 193 ASN B O 1
ATOM 3998 N N . LEU B 1 194 ? 7.035 1.328 -15.906 1 94.75 194 LEU B N 1
ATOM 3999 C CA . LEU B 1 194 ? 7.754 0.374 -15.062 1 94.75 194 LEU B CA 1
ATOM 4000 C C . LEU B 1 194 ? 9.219 0.783 -14.906 1 94.75 194 LEU B C 1
ATOM 4002 O O . LEU B 1 194 ? 9.977 0.125 -14.195 1 94.75 194 LEU B O 1
ATOM 4006 N N . LEU B 1 195 ? 9.578 1.843 -15.656 1 95.62 195 LEU B N 1
ATOM 4007 C CA . LEU B 1 195 ? 10.938 2.338 -15.539 1 95.62 195 LEU B CA 1
ATOM 4008 C C . LEU B 1 195 ? 11.266 2.701 -14.094 1 95.62 195 LEU B C 1
ATOM 4010 O O . LEU B 1 195 ? 10.398 3.201 -13.367 1 95.62 195 LEU B O 1
ATOM 4014 N N . TYR B 1 196 ? 12.523 2.498 -13.758 1 94.44 196 TYR B N 1
ATOM 4015 C CA . TYR B 1 196 ? 12.961 2.818 -12.406 1 94.44 196 TYR B CA 1
ATOM 4016 C C . TYR B 1 196 ? 12.625 4.258 -12.047 1 94.44 196 TYR B C 1
ATOM 4018 O O . TYR B 1 196 ? 12.117 4.531 -10.953 1 94.44 196 TYR B O 1
ATOM 4026 N N . ALA B 1 197 ? 12.828 5.207 -12.883 1 92.25 197 ALA B N 1
ATOM 4027 C CA . ALA B 1 197 ? 12.594 6.625 -12.625 1 92.25 197 ALA B CA 1
ATOM 4028 C C . ALA B 1 197 ? 11.102 6.906 -12.43 1 92.25 197 ALA B C 1
ATOM 4030 O O . ALA B 1 197 ? 10.727 7.863 -11.742 1 92.25 197 ALA B O 1
ATOM 4031 N N . GLU B 1 198 ? 10.242 6.039 -13.023 1 93.56 198 GLU B N 1
ATOM 4032 C CA . GLU B 1 198 ? 8.797 6.211 -12.906 1 93.56 198 GLU B CA 1
ATOM 4033 C C . GLU B 1 198 ? 8.266 5.578 -11.617 1 93.56 198 GLU B C 1
ATOM 4035 O O . GLU B 1 198 ? 7.242 6.012 -11.086 1 93.56 198 GLU B O 1
ATOM 4040 N N . ARG B 1 199 ? 9 4.535 -11.102 1 94.56 199 ARG B N 1
ATOM 4041 C CA . ARG B 1 199 ? 8.422 3.707 -10.047 1 94.56 199 ARG B CA 1
ATOM 4042 C C . ARG B 1 199 ? 9.062 4.008 -8.695 1 94.56 199 ARG B C 1
ATOM 4044 O O . ARG B 1 199 ? 8.43 3.848 -7.652 1 94.56 199 ARG B O 1
ATOM 4051 N N . THR B 1 200 ? 10.328 4.43 -8.742 1 94.88 200 THR B N 1
ATOM 4052 C CA . THR B 1 200 ? 11 4.711 -7.477 1 94.88 200 THR B CA 1
ATOM 4053 C C . THR B 1 200 ? 10.258 5.805 -6.707 1 94.88 200 THR B C 1
ATOM 4055 O O . THR B 1 200 ? 9.758 6.758 -7.301 1 94.88 200 THR B O 1
ATOM 4058 N N . GLU B 1 201 ? 10.102 5.609 -5.355 1 95.69 201 GLU B N 1
ATOM 4059 C CA . GLU B 1 201 ? 9.461 6.574 -4.473 1 95.69 201 GLU B CA 1
ATOM 4060 C C . GLU B 1 201 ? 8.023 6.852 -4.91 1 95.69 201 GLU B C 1
ATOM 4062 O O . GLU B 1 201 ? 7.527 7.973 -4.77 1 95.69 201 GLU B O 1
ATOM 4067 N N . ASN B 1 202 ? 7.379 5.855 -5.535 1 97.12 202 ASN B N 1
ATOM 4068 C CA . ASN B 1 202 ? 6.051 6.082 -6.09 1 97.12 202 ASN B CA 1
ATOM 4069 C C . ASN B 1 202 ? 5.086 4.965 -5.707 1 97.12 202 ASN B C 1
ATOM 4071 O O . ASN B 1 202 ? 5.457 3.789 -5.707 1 97.12 202 ASN B O 1
ATOM 4075 N N . ALA B 1 203 ? 3.885 5.285 -5.301 1 98.12 203 ALA B N 1
ATOM 4076 C CA . ALA B 1 203 ? 2.785 4.348 -5.078 1 98.12 203 ALA B CA 1
ATOM 4077 C C . ALA B 1 203 ? 1.567 4.727 -5.918 1 98.12 203 ALA B C 1
ATOM 4079 O O . ALA B 1 203 ? 1.233 5.906 -6.039 1 98.12 203 ALA B O 1
ATOM 4080 N N . THR B 1 204 ? 0.91 3.736 -6.52 1 97.56 204 THR B N 1
ATOM 4081 C CA . THR B 1 204 ? -0.237 3.99 -7.383 1 97.56 204 THR B CA 1
ATOM 4082 C C . THR B 1 204 ? -1.252 2.854 -7.281 1 97.56 204 THR B C 1
ATOM 4084 O O . THR B 1 204 ? -0.875 1.684 -7.199 1 97.56 204 THR B O 1
ATOM 4087 N N . ALA B 1 205 ? -2.502 3.219 -7.215 1 98.31 205 ALA B N 1
ATOM 4088 C CA . ALA B 1 205 ? -3.562 2.234 -7.41 1 98.31 205 ALA B CA 1
ATOM 4089 C C . ALA B 1 205 ? -3.869 2.043 -8.891 1 98.31 205 ALA B C 1
ATOM 4091 O O . ALA B 1 205 ? -3.615 2.934 -9.703 1 98.31 205 ALA B O 1
ATOM 4092 N N . TYR B 1 206 ? -4.344 0.895 -9.234 1 97.44 206 TYR B N 1
ATOM 4093 C CA . TYR B 1 206 ? -4.695 0.644 -10.625 1 97.44 206 TYR B CA 1
ATOM 4094 C C . TYR B 1 206 ? -5.809 -0.395 -10.727 1 97.44 206 TYR B C 1
ATOM 4096 O O . TYR B 1 206 ? -5.961 -1.238 -9.844 1 97.44 206 TYR B O 1
ATOM 4104 N N . SER B 1 207 ? -6.57 -0.329 -11.836 1 97 207 SER B N 1
ATOM 4105 C CA . SER B 1 207 ? -7.645 -1.274 -12.125 1 97 207 SER B CA 1
ATOM 4106 C C . SER B 1 207 ? -8.531 -1.496 -10.898 1 97 207 SER B C 1
ATOM 4108 O O . SER B 1 207 ? -8.781 -2.637 -10.508 1 97 207 SER B O 1
ATOM 4110 N N . VAL B 1 208 ? -8.953 -0.37 -10.305 1 97.75 208 VAL B N 1
ATOM 4111 C CA . VAL B 1 208 ? -9.633 -0.356 -9.016 1 97.75 208 VAL B CA 1
ATOM 4112 C C . VAL B 1 208 ? -11.078 -0.817 -9.188 1 97.75 208 VAL B C 1
ATOM 4114 O O . VAL B 1 208 ? -11.688 -0.59 -10.234 1 97.75 208 VAL B O 1
ATOM 4117 N N . GLY B 1 209 ? -11.633 -1.448 -8.148 1 96.75 209 GLY B N 1
ATOM 4118 C CA . GLY B 1 209 ? -13.008 -1.919 -8.172 1 96.75 209 GLY B CA 1
ATOM 4119 C C . GLY B 1 209 ? -13.148 -3.322 -8.734 1 96.75 209 GLY B C 1
ATOM 4120 O O . GLY B 1 209 ? -12.633 -4.281 -8.148 1 96.75 209 GLY B O 1
ATOM 4121 N N . ARG B 1 210 ? -13.805 -3.441 -9.836 1 95.25 210 ARG B N 1
ATOM 4122 C CA . ARG B 1 210 ? -14.016 -4.75 -10.453 1 95.25 210 ARG B CA 1
ATOM 4123 C C . ARG B 1 210 ? -13.305 -4.844 -11.797 1 95.25 210 ARG B C 1
ATOM 4125 O O . ARG B 1 210 ? -13.617 -5.711 -12.617 1 95.25 210 ARG B O 1
ATOM 4132 N N . GLN B 1 211 ? -12.273 -3.967 -11.898 1 94 211 GLN B N 1
ATOM 4133 C CA . GLN B 1 211 ? -11.641 -3.83 -13.203 1 94 211 GLN B CA 1
ATOM 4134 C C . GLN B 1 211 ? -10.5 -4.832 -13.375 1 94 211 GLN B C 1
ATOM 4136 O O . GLN B 1 211 ? -10.18 -5.242 -14.492 1 94 211 GLN B O 1
ATOM 4141 N N . HIS B 1 212 ? -9.891 -5.172 -12.312 1 95.5 212 HIS B N 1
ATOM 4142 C CA . HIS B 1 212 ? -8.742 -6.07 -12.406 1 95.5 212 HIS B CA 1
ATOM 4143 C C . HIS B 1 212 ? -9.188 -7.5 -12.711 1 95.5 212 HIS B C 1
ATOM 4145 O O . HIS B 1 212 ? -10.094 -8.023 -12.062 1 95.5 212 HIS B O 1
ATOM 4151 N N . ARG B 1 213 ? -8.469 -8.172 -13.469 1 92.69 213 ARG B N 1
ATOM 4152 C CA . ARG B 1 213 ? -8.844 -9.484 -13.992 1 92.69 213 ARG B CA 1
ATOM 4153 C C . ARG B 1 213 ? -8.859 -10.531 -12.883 1 92.69 213 ARG B C 1
ATOM 4155 O O . ARG B 1 213 ? -9.617 -11.5 -12.945 1 92.69 213 ARG B O 1
ATOM 4162 N N . HIS B 1 214 ? -8.094 -10.352 -11.844 1 96.31 214 HIS B N 1
ATOM 4163 C CA . HIS B 1 214 ? -8.047 -11.305 -10.742 1 96.31 214 HIS B CA 1
ATOM 4164 C C . HIS B 1 214 ? -9.344 -11.273 -9.938 1 96.31 214 HIS B C 1
ATOM 4166 O O . HIS B 1 214 ? -9.602 -12.18 -9.141 1 96.31 214 HIS B O 1
ATOM 4172 N N . THR B 1 215 ? -10.156 -10.227 -10.117 1 96.88 215 THR B N 1
ATOM 4173 C CA . THR B 1 215 ? -11.43 -10.133 -9.406 1 96.88 215 THR B CA 1
ATOM 4174 C C . THR B 1 215 ? -12.32 -11.336 -9.719 1 96.88 215 THR B C 1
ATOM 4176 O O . THR B 1 215 ? -12.914 -11.922 -8.812 1 96.88 215 THR B O 1
ATOM 4179 N N . GLY B 1 216 ? -12.383 -11.703 -11.016 1 95.75 216 GLY B N 1
ATOM 4180 C CA . GLY B 1 216 ? -13.203 -12.836 -11.422 1 95.75 216 GLY B CA 1
ATOM 4181 C C . GLY B 1 216 ? -12.758 -14.148 -10.812 1 95.75 216 GLY B C 1
ATOM 4182 O O . GLY B 1 216 ? -13.586 -14.969 -10.414 1 95.75 216 GLY B O 1
ATOM 4183 N N . GLU B 1 217 ? -11.43 -14.336 -10.766 1 96.56 217 GLU B N 1
ATOM 4184 C CA . GLU B 1 217 ? -10.867 -15.547 -10.172 1 96.56 217 GLU B CA 1
ATOM 4185 C C . GLU B 1 217 ? -11.242 -15.664 -8.695 1 96.56 217 GLU B C 1
ATOM 4187 O O . GLU B 1 217 ? -11.695 -16.719 -8.25 1 96.56 217 GLU B O 1
ATOM 4192 N N . ILE B 1 218 ? -11.117 -14.578 -7.914 1 97.44 218 ILE B N 1
ATOM 4193 C CA . ILE B 1 218 ? -11.469 -14.555 -6.496 1 97.44 218 ILE B CA 1
ATOM 4194 C C . ILE B 1 218 ? -12.969 -14.797 -6.336 1 97.44 218 ILE B C 1
ATOM 4196 O O . ILE B 1 218 ? -13.383 -15.602 -5.496 1 97.44 218 ILE B O 1
ATOM 4200 N N . ALA B 1 219 ? -13.742 -14.172 -7.16 1 96.31 219 ALA B N 1
ATOM 4201 C CA . ALA B 1 219 ? -15.203 -14.266 -7.098 1 96.31 219 ALA B CA 1
ATOM 4202 C C . ALA B 1 219 ? -15.672 -15.703 -7.324 1 96.31 219 ALA B C 1
ATOM 4204 O O . ALA B 1 219 ? -16.531 -16.203 -6.602 1 96.31 219 ALA B O 1
ATOM 4205 N N . GLU B 1 220 ? -15.117 -16.328 -8.305 1 95.56 220 GLU B N 1
ATOM 4206 C CA . GLU B 1 220 ? -15.523 -17.688 -8.609 1 95.56 220 GLU B CA 1
ATOM 4207 C C . GLU B 1 220 ? -15.195 -18.641 -7.457 1 95.56 220 GLU B C 1
ATOM 4209 O O . GLU B 1 220 ? -16.031 -19.453 -7.059 1 95.56 220 GLU B O 1
ATOM 4214 N N . GLN B 1 221 ? -13.977 -18.531 -6.914 1 96.12 221 GLN B N 1
ATOM 4215 C CA . GLN B 1 221 ? -13.547 -19.453 -5.863 1 96.12 221 GLN B CA 1
ATOM 4216 C C . GLN B 1 221 ? -14.336 -19.219 -4.578 1 96.12 221 GLN B C 1
ATOM 4218 O O . GLN B 1 221 ? -14.594 -20.172 -3.83 1 96.12 221 GLN B O 1
ATOM 4223 N N . LEU B 1 222 ? -14.734 -17.969 -4.312 1 96 222 LEU B N 1
ATOM 4224 C CA . LEU B 1 222 ? -15.469 -17.656 -3.096 1 96 222 LEU B CA 1
ATOM 4225 C C . LEU B 1 222 ? -16.969 -17.766 -3.328 1 96 222 LEU B C 1
ATOM 4227 O O . LEU B 1 222 ? -17.766 -17.688 -2.381 1 96 222 LEU B O 1
ATOM 4231 N N . GLU B 1 223 ? -17.359 -17.906 -4.613 1 94 223 GLU B N 1
ATOM 4232 C CA . GLU B 1 223 ? -18.766 -17.984 -5.004 1 94 223 GLU B CA 1
ATOM 4233 C C . GLU B 1 223 ? -19.531 -16.75 -4.551 1 94 223 GLU B C 1
ATOM 4235 O O . GLU B 1 223 ? -20.578 -16.859 -3.93 1 94 223 GLU B O 1
ATOM 4240 N N . THR B 1 224 ? -18.922 -15.578 -4.773 1 93.69 224 THR B N 1
ATOM 4241 C CA . THR B 1 224 ? -19.562 -14.297 -4.52 1 93.69 224 THR B CA 1
ATOM 4242 C C . THR B 1 224 ? -19.078 -13.242 -5.516 1 93.69 224 THR B C 1
ATOM 4244 O O . THR B 1 224 ? -17.922 -13.242 -5.914 1 93.69 224 THR B O 1
ATOM 4247 N N . GLU B 1 225 ? -20 -12.375 -5.871 1 90.31 225 GLU B N 1
ATOM 4248 C CA . GLU B 1 225 ? -19.656 -11.273 -6.766 1 90.31 225 GLU B CA 1
ATOM 4249 C C . GLU B 1 225 ? -19.453 -9.977 -5.992 1 90.31 225 GLU B C 1
ATOM 4251 O O . GLU B 1 225 ? -19.156 -8.938 -6.582 1 90.31 225 GLU B O 1
ATOM 4256 N N . GLN B 1 226 ? -19.594 -10.039 -4.707 1 93.19 226 GLN B N 1
ATOM 4257 C CA . GLN B 1 226 ? -19.5 -8.852 -3.865 1 93.19 226 GLN B CA 1
ATOM 4258 C C . GLN B 1 226 ? -18.062 -8.602 -3.43 1 93.19 226 GLN B C 1
ATOM 4260 O O . GLN B 1 226 ? -17.766 -8.578 -2.234 1 93.19 226 GLN B O 1
ATOM 4265 N N . ILE B 1 227 ? -17.234 -8.383 -4.43 1 96.38 227 ILE B N 1
ATOM 4266 C CA . ILE B 1 227 ? -15.82 -8.164 -4.188 1 96.38 227 ILE B CA 1
ATOM 4267 C C . ILE B 1 227 ? -15.391 -6.832 -4.793 1 96.38 227 ILE B C 1
ATOM 4269 O O . ILE B 1 227 ? -15.703 -6.539 -5.953 1 96.38 227 ILE B O 1
ATOM 4273 N N . LEU B 1 228 ? -14.852 -5.953 -4.051 1 98.12 228 LEU B N 1
ATOM 4274 C CA . LEU B 1 228 ? -14.164 -4.746 -4.504 1 98.12 228 LEU B CA 1
ATOM 4275 C C . LEU B 1 228 ? -12.656 -4.867 -4.309 1 98.12 228 LEU B C 1
ATOM 4277 O O . LEU B 1 228 ? -12.18 -4.941 -3.176 1 98.12 228 LEU B O 1
ATOM 4281 N N . PHE B 1 229 ? -11.977 -4.93 -5.434 1 98.56 229 PHE B N 1
ATOM 4282 C CA . PHE B 1 229 ? -10.555 -5.227 -5.422 1 98.56 229 PHE B CA 1
ATOM 4283 C C . PHE B 1 229 ? -9.75 -4.027 -5.91 1 98.56 229 PHE B C 1
ATOM 4285 O O . PHE B 1 229 ? -9.945 -3.549 -7.027 1 98.56 229 PHE B O 1
ATOM 4292 N N . SER B 1 230 ? -8.812 -3.52 -5.043 1 98.56 230 SER B N 1
ATOM 4293 C CA . SER B 1 230 ? -7.945 -2.395 -5.383 1 98.56 230 SER B CA 1
ATOM 4294 C C . SER B 1 230 ? -6.477 -2.773 -5.262 1 98.56 230 SER B C 1
ATOM 4296 O O . SER B 1 230 ? -5.895 -2.688 -4.18 1 98.56 230 SER B O 1
ATOM 4298 N N . PRO B 1 231 ? -5.867 -3.148 -6.328 1 98.56 231 PRO B N 1
ATOM 4299 C CA . PRO B 1 231 ? -4.422 -3.385 -6.289 1 98.56 231 PRO B CA 1
ATOM 4300 C C . PRO B 1 231 ? -3.607 -2.094 -6.336 1 98.56 231 PRO B C 1
ATOM 4302 O O . PRO B 1 231 ? -4.051 -1.103 -6.926 1 98.56 231 PRO B O 1
ATOM 4305 N N . HIS B 1 232 ? -2.447 -2.105 -5.699 1 98.62 232 HIS B N 1
ATOM 4306 C CA . HIS B 1 232 ? -1.492 -1.003 -5.691 1 98.62 232 HIS B CA 1
ATOM 4307 C C . HIS B 1 232 ? -0.095 -1.48 -6.07 1 98.62 232 HIS B C 1
ATOM 4309 O O . HIS B 1 232 ? 0.338 -2.553 -5.641 1 98.62 232 HIS B O 1
ATOM 4315 N N . LEU B 1 233 ? 0.545 -0.684 -6.891 1 97.81 233 LEU B N 1
ATOM 4316 C CA . LEU B 1 233 ? 1.975 -0.869 -7.117 1 97.81 233 LEU B CA 1
ATOM 4317 C C . LEU B 1 233 ? 2.793 0.001 -6.168 1 97.81 233 LEU B C 1
ATOM 4319 O O . LEU B 1 233 ? 2.533 1.199 -6.039 1 97.81 233 LEU B O 1
ATOM 4323 N N . ILE B 1 234 ? 3.672 -0.625 -5.469 1 98.06 234 ILE B N 1
ATOM 4324 C CA . ILE B 1 234 ? 4.59 0.084 -4.586 1 98.06 234 ILE B CA 1
ATOM 4325 C C . ILE B 1 234 ? 6.031 -0.167 -5.031 1 98.06 234 ILE B C 1
ATOM 4327 O O . ILE B 1 234 ? 6.297 -1.09 -5.805 1 98.06 234 ILE B O 1
ATOM 4331 N N . PRO B 1 235 ? 6.961 0.638 -4.582 1 97.19 235 PRO B N 1
ATOM 4332 C CA . PRO B 1 235 ? 8.32 0.548 -5.129 1 97.19 235 PRO B CA 1
ATOM 4333 C C . PRO B 1 235 ? 9.164 -0.521 -4.438 1 97.19 235 PRO B C 1
ATOM 4335 O O . PRO B 1 235 ? 10.211 -0.213 -3.871 1 97.19 235 PRO B O 1
ATOM 4338 N N . VAL B 1 236 ? 8.734 -1.736 -4.531 1 97.25 236 VAL B N 1
ATOM 4339 C CA . VAL B 1 236 ? 9.492 -2.922 -4.152 1 97.25 236 VAL B CA 1
ATOM 4340 C C . VAL B 1 236 ? 9.609 -3.869 -5.344 1 97.25 236 VAL B C 1
ATOM 4342 O O . VAL B 1 236 ? 8.742 -3.877 -6.223 1 97.25 236 VAL B O 1
ATOM 4345 N N . LYS B 1 237 ? 10.727 -4.551 -5.324 1 96.38 237 LYS B N 1
ATOM 4346 C CA . LYS B 1 237 ? 10.938 -5.504 -6.41 1 96.38 237 LYS B CA 1
ATOM 4347 C C . LYS B 1 237 ? 9.977 -6.688 -6.297 1 96.38 237 LYS B C 1
ATOM 4349 O O . LYS B 1 237 ? 9.281 -7.023 -7.254 1 96.38 237 LYS B O 1
ATOM 4354 N N . GLN B 1 238 ? 9.922 -7.312 -5.043 1 97 238 GLN B N 1
ATOM 4355 C CA . GLN B 1 238 ? 9.117 -8.5 -4.762 1 97 238 GLN B CA 1
ATOM 4356 C C . GLN B 1 238 ? 8.375 -8.352 -3.438 1 97 238 GLN B C 1
ATOM 4358 O O . GLN B 1 238 ? 8.789 -7.586 -2.566 1 97 238 GLN B O 1
ATOM 4363 N N . GLY B 1 239 ? 7.359 -9.211 -3.309 1 97.69 239 GLY B N 1
ATOM 4364 C CA . GLY B 1 239 ? 6.535 -9.18 -2.111 1 97.69 239 GLY B CA 1
ATOM 4365 C C . GLY B 1 239 ? 5.117 -8.711 -2.377 1 97.69 239 GLY B C 1
ATOM 4366 O O . GLY B 1 239 ? 4.867 -7.984 -3.34 1 97.69 239 GLY B O 1
ATOM 4367 N N . MET B 1 240 ? 4.262 -9.133 -1.537 1 98.75 240 MET B N 1
ATOM 4368 C CA . MET B 1 240 ? 2.848 -8.781 -1.646 1 98.75 240 MET B CA 1
ATOM 4369 C C . MET B 1 240 ? 2.184 -8.766 -0.274 1 98.75 240 MET B C 1
ATOM 4371 O O . MET B 1 240 ? 2.428 -9.648 0.55 1 98.75 240 MET B O 1
ATOM 4375 N N . LEU B 1 241 ? 1.496 -7.742 -0.017 1 98.94 241 LEU B N 1
ATOM 4376 C CA . LEU B 1 241 ? 0.695 -7.602 1.194 1 98.94 241 LEU B CA 1
ATOM 4377 C C . LEU B 1 241 ? -0.758 -7.289 0.851 1 98.94 241 LEU B C 1
ATOM 4379 O O . LEU B 1 241 ? -1.042 -6.285 0.192 1 98.94 241 LEU B O 1
ATOM 4383 N N . VAL B 1 242 ? -1.657 -8.148 1.305 1 98.94 242 VAL B N 1
ATOM 4384 C CA . VAL B 1 242 ? -3.07 -7.977 0.98 1 98.94 242 VAL B CA 1
ATOM 4385 C C . VAL B 1 242 ? -3.871 -7.758 2.262 1 98.94 242 VAL B C 1
ATOM 4387 O O . VAL B 1 242 ? -3.797 -8.562 3.193 1 98.94 242 VAL B O 1
ATOM 4390 N N . THR B 1 243 ? -4.602 -6.66 2.336 1 98.88 243 THR B N 1
ATOM 4391 C CA . THR B 1 243 ? -5.516 -6.336 3.424 1 98.88 243 THR B CA 1
ATOM 4392 C C . THR B 1 243 ? -6.969 -6.477 2.975 1 98.88 243 THR B C 1
ATOM 4394 O O . THR B 1 243 ? -7.41 -5.773 2.062 1 98.88 243 THR B O 1
ATOM 4397 N N . THR B 1 244 ? -7.652 -7.379 3.607 1 98.75 244 THR B N 1
ATOM 4398 C CA . THR B 1 244 ? -9.039 -7.656 3.252 1 98.75 244 THR B CA 1
ATOM 4399 C C . THR B 1 244 ? -9.969 -7.367 4.43 1 98.75 244 THR B C 1
ATOM 4401 O O . THR B 1 244 ? -9.742 -7.863 5.535 1 98.75 244 THR B O 1
ATOM 4404 N N . THR B 1 245 ? -10.969 -6.555 4.203 1 98.56 245 THR B N 1
ATOM 4405 C CA . THR B 1 245 ? -11.984 -6.266 5.211 1 98.56 245 THR B CA 1
ATOM 4406 C C . THR B 1 245 ? -13.305 -6.934 4.852 1 98.56 245 THR B C 1
ATOM 4408 O O . THR B 1 245 ? -13.836 -6.738 3.756 1 98.56 245 THR B O 1
ATOM 4411 N N . ILE B 1 246 ? -13.828 -7.695 5.801 1 97.81 246 ILE B N 1
ATOM 4412 C CA . ILE B 1 246 ? -15.078 -8.406 5.559 1 97.81 246 ILE B CA 1
ATOM 4413 C C . ILE B 1 246 ? -16 -8.258 6.766 1 97.81 246 ILE B C 1
ATOM 4415 O O . ILE B 1 246 ? -15.547 -7.945 7.871 1 97.81 246 ILE B O 1
ATOM 4419 N N . SER B 1 247 ? -17.281 -8.414 6.508 1 96.94 247 SER B N 1
ATOM 4420 C CA . SER B 1 247 ? -18.266 -8.57 7.57 1 96.94 247 SER B CA 1
ATOM 4421 C C . SER B 1 247 ? -18.562 -10.039 7.852 1 96.94 247 SER B C 1
ATOM 4423 O O . SER B 1 247 ? -18.734 -10.836 6.926 1 96.94 247 SER B O 1
ATOM 4425 N N . VAL B 1 248 ? -18.547 -10.422 9.094 1 97.44 248 VAL B N 1
ATOM 4426 C CA . VAL B 1 248 ? -18.75 -11.82 9.453 1 97.44 248 VAL B CA 1
ATOM 4427 C C . VAL B 1 248 ? -19.906 -11.938 10.438 1 97.44 248 VAL B C 1
ATOM 4429 O O . VAL B 1 248 ? -20.219 -10.984 11.156 1 97.44 248 VAL B O 1
ATOM 4432 N N . ARG B 1 249 ? -20.5 -13.078 10.492 1 97 249 ARG B N 1
ATOM 4433 C CA . ARG B 1 249 ? -21.594 -13.367 11.414 1 97 249 ARG B CA 1
ATOM 4434 C C . ARG B 1 249 ? -21.078 -13.516 12.844 1 97 249 ARG B C 1
ATOM 4436 O O . ARG B 1 249 ? -21.688 -13.016 13.781 1 97 249 ARG B O 1
ATOM 4443 N N . ASP B 1 250 ? -20.016 -14.227 13 1 96.94 250 ASP B N 1
ATOM 4444 C CA . ASP B 1 250 ? -19.359 -14.477 14.273 1 96.94 250 ASP B CA 1
ATOM 4445 C C . ASP B 1 250 ? -17.844 -14.414 14.125 1 96.94 250 ASP B C 1
ATOM 4447 O O . ASP B 1 250 ? -17.219 -15.375 13.664 1 96.94 250 ASP B O 1
ATOM 4451 N N . GLY B 1 251 ? -17.281 -13.336 14.68 1 96.44 251 GLY B N 1
ATOM 4452 C CA . GLY B 1 251 ? -15.859 -13.109 14.523 1 96.44 251 GLY B CA 1
ATOM 4453 C C . GLY B 1 251 ? -15.008 -14.188 15.164 1 96.44 251 GLY B C 1
ATOM 4454 O O . GLY B 1 251 ? -14.016 -14.633 14.578 1 96.44 251 GLY B O 1
ATOM 4455 N N . ASN B 1 252 ? -15.367 -14.562 16.312 1 96.19 252 ASN B N 1
ATOM 4456 C CA . ASN B 1 252 ? -14.609 -15.594 17.016 1 96.19 252 ASN B CA 1
ATOM 4457 C C . ASN B 1 252 ? -14.664 -16.938 16.297 1 96.19 252 ASN B C 1
ATOM 4459 O O . ASN B 1 252 ? -13.664 -17.641 16.219 1 96.19 252 ASN B O 1
ATOM 4463 N N . ALA B 1 253 ? -15.82 -17.25 15.781 1 97 253 ALA B N 1
ATOM 4464 C CA . ALA B 1 253 ? -15.953 -18.484 15.023 1 97 253 ALA B CA 1
ATOM 4465 C C . ALA B 1 253 ? -15.117 -18.438 13.742 1 97 253 ALA B C 1
ATOM 4467 O O . ALA B 1 253 ? -14.523 -19.453 13.352 1 97 253 ALA B O 1
ATOM 4468 N N . ALA B 1 254 ? -15.109 -17.281 13.141 1 97.5 254 ALA B N 1
ATOM 4469 C CA . ALA B 1 254 ? -14.32 -17.109 11.922 1 97.5 254 ALA B CA 1
ATOM 4470 C C . ALA B 1 254 ? -12.836 -17.344 12.195 1 97.5 254 ALA B C 1
ATOM 4472 O O . ALA B 1 254 ? -12.172 -18.094 11.477 1 97.5 254 ALA B O 1
ATOM 4473 N N . VAL B 1 255 ? -12.344 -16.75 13.234 1 97.12 255 VAL B N 1
ATOM 4474 C CA . VAL B 1 255 ? -10.938 -16.859 13.609 1 97.12 255 VAL B CA 1
ATOM 4475 C C . VAL B 1 255 ? -10.625 -18.312 13.969 1 97.12 255 VAL B C 1
ATOM 4477 O O . VAL B 1 255 ? -9.578 -18.844 13.578 1 97.12 255 VAL B O 1
ATOM 4480 N N . ALA B 1 256 ? -11.477 -18.922 14.688 1 97.38 256 ALA B N 1
ATOM 4481 C CA . ALA B 1 256 ? -11.281 -20.312 15.062 1 97.38 256 ALA B CA 1
ATOM 4482 C C . ALA B 1 256 ? -11.188 -21.203 13.828 1 97.38 256 ALA B C 1
ATOM 4484 O O . ALA B 1 256 ? -10.383 -22.141 13.781 1 97.38 256 ALA B O 1
ATOM 4485 N N . ALA B 1 257 ? -12.016 -20.938 12.852 1 97.75 257 ALA B N 1
ATOM 4486 C CA . ALA B 1 257 ? -11.992 -21.719 11.617 1 97.75 257 ALA B CA 1
ATOM 4487 C C . ALA B 1 257 ? -10.664 -21.562 10.891 1 97.75 257 ALA B C 1
ATOM 4489 O O . ALA B 1 257 ? -10.133 -22.531 10.336 1 97.75 257 ALA B O 1
ATOM 4490 N N . LEU B 1 258 ? -10.219 -20.344 10.867 1 97.75 258 LEU B N 1
ATOM 4491 C CA . LEU B 1 258 ? -8.93 -20.062 10.242 1 97.75 258 LEU B CA 1
ATOM 4492 C C . LEU B 1 258 ? -7.805 -20.828 10.938 1 97.75 258 LEU B C 1
ATOM 4494 O O . LEU B 1 258 ? -6.98 -21.453 10.273 1 97.75 258 LEU B O 1
ATOM 4498 N N . GLU B 1 259 ? -7.777 -20.781 12.219 1 97.88 259 GLU B N 1
ATOM 4499 C CA . GLU B 1 259 ? -6.75 -21.453 13.016 1 97.88 259 GLU B CA 1
ATOM 4500 C C . GLU B 1 259 ? -6.809 -22.969 12.844 1 97.88 259 GLU B C 1
ATOM 4502 O O . GLU B 1 259 ? -5.777 -23.625 12.695 1 97.88 259 GLU B O 1
ATOM 4507 N N . GLU B 1 260 ? -7.945 -23.484 12.875 1 97.56 260 GLU B N 1
ATOM 4508 C CA . GLU B 1 260 ? -8.117 -24.922 12.727 1 97.56 260 GLU B CA 1
ATOM 4509 C C . GLU B 1 260 ? -7.641 -25.391 11.352 1 97.56 260 GLU B C 1
ATOM 4511 O O . GLU B 1 260 ? -6.953 -26.422 11.25 1 97.56 260 GLU B O 1
ATOM 4516 N N . ARG B 1 261 ? -7.977 -24.641 10.352 1 97.5 261 ARG B N 1
ATOM 4517 C CA . ARG B 1 261 ? -7.676 -25.047 8.984 1 97.5 261 ARG B CA 1
ATOM 4518 C C . ARG B 1 261 ? -6.168 -25.078 8.742 1 97.5 261 ARG B C 1
ATOM 4520 O O . ARG B 1 261 ? -5.672 -25.938 8.008 1 97.5 261 ARG B O 1
ATOM 4527 N N . TYR B 1 262 ? -5.43 -24.109 9.336 1 98 262 TYR B N 1
ATOM 4528 C CA . TYR B 1 262 ? -4.055 -23.922 8.883 1 98 262 TYR B CA 1
ATOM 4529 C C . TYR B 1 262 ? -3.064 -24.328 9.969 1 98 262 TYR B C 1
ATOM 4531 O O . TYR B 1 262 ? -1.854 -24.156 9.805 1 98 262 TYR B O 1
ATOM 4539 N N . ARG B 1 263 ? -3.518 -24.891 11.031 1 94.81 263 ARG B N 1
ATOM 4540 C CA . ARG B 1 263 ? -2.693 -25.25 12.18 1 94.81 263 ARG B CA 1
ATOM 4541 C C . ARG B 1 263 ? -1.543 -26.156 11.758 1 94.81 263 ARG B C 1
ATOM 4543 O O . ARG B 1 263 ? -0.431 -26.047 12.273 1 94.81 263 ARG B O 1
ATOM 4550 N N . SER B 1 264 ? -1.663 -27 10.766 1 95.75 264 SER B N 1
ATOM 4551 C CA . SER B 1 264 ? -0.653 -28 10.43 1 95.75 264 SER B CA 1
ATOM 4552 C C . SER B 1 264 ? -0.078 -27.766 9.039 1 95.75 264 SER B C 1
ATOM 4554 O O . SER B 1 264 ? 0.657 -28.594 8.516 1 95.75 264 SER B O 1
ATOM 4556 N N . GLU B 1 265 ? -0.441 -26.688 8.461 1 97.75 265 GLU B N 1
ATOM 4557 C CA . GLU B 1 265 ? 0.048 -26.406 7.113 1 97.75 265 GLU B CA 1
ATOM 4558 C C . GLU B 1 265 ? 1.503 -25.953 7.137 1 97.75 265 GLU B C 1
ATOM 4560 O O . GLU B 1 265 ? 1.84 -24.969 7.809 1 97.75 265 GLU B O 1
ATOM 4565 N N . PRO B 1 266 ? 2.324 -26.594 6.426 1 97.62 266 PRO B N 1
ATOM 4566 C CA . PRO B 1 266 ? 3.758 -26.328 6.555 1 97.62 266 PRO B CA 1
ATOM 4567 C C . PRO B 1 266 ? 4.133 -24.922 6.082 1 97.62 266 PRO B C 1
ATOM 4569 O O . PRO B 1 266 ? 5.121 -24.344 6.551 1 97.62 266 PRO B O 1
ATOM 4572 N N . PHE B 1 267 ? 3.367 -24.297 5.172 1 98.56 267 PHE B N 1
ATOM 4573 C CA . PHE B 1 267 ? 3.807 -23.031 4.586 1 98.56 267 PHE B CA 1
ATOM 4574 C C . PHE B 1 267 ? 2.967 -21.875 5.105 1 98.56 267 PHE B C 1
ATOM 4576 O O . PHE B 1 267 ? 3.189 -20.719 4.73 1 98.56 267 PHE B O 1
ATOM 4583 N N . VAL B 1 268 ? 1.942 -22.125 5.938 1 98.62 268 VAL B N 1
ATOM 4584 C CA . VAL B 1 268 ? 1.073 -21.062 6.43 1 98.62 268 VAL B CA 1
ATOM 4585 C C . VAL B 1 268 ? 1.361 -20.797 7.902 1 98.62 268 VAL B C 1
ATOM 4587 O O . VAL B 1 268 ? 1.29 -21.703 8.727 1 98.62 268 VAL B O 1
ATOM 4590 N N . THR B 1 269 ? 1.757 -19.625 8.234 1 98.38 269 THR B N 1
ATOM 4591 C CA . THR B 1 269 ? 1.927 -19.188 9.617 1 98.38 269 THR B CA 1
ATOM 4592 C C . THR B 1 269 ? 0.871 -18.141 9.984 1 98.38 269 THR B C 1
ATOM 4594 O O . THR B 1 269 ? 0.719 -17.141 9.297 1 98.38 269 THR B O 1
ATOM 4597 N N . LEU B 1 270 ? 0.141 -18.453 10.992 1 98.62 270 LEU B N 1
ATOM 4598 C CA . LEU B 1 270 ? -0.819 -17.5 11.539 1 98.62 270 LEU B CA 1
ATOM 4599 C C . LEU B 1 270 ? -0.167 -16.625 12.602 1 98.62 270 LEU B C 1
ATOM 4601 O O . LEU B 1 270 ? 0.416 -17.141 13.562 1 98.62 270 LEU B O 1
ATOM 4605 N N . THR B 1 271 ? -0.322 -15.273 12.398 1 98.06 271 THR B N 1
ATOM 4606 C CA . THR B 1 271 ? 0.41 -14.359 13.266 1 98.06 271 THR B CA 1
ATOM 4607 C C . THR B 1 271 ? -0.534 -13.68 14.258 1 98.06 271 THR B C 1
ATOM 4609 O O . THR B 1 271 ? -0.104 -12.859 15.078 1 98.06 271 THR B O 1
ATOM 4612 N N . GLY B 1 272 ? -1.778 -13.984 14.195 1 96.62 272 GLY B N 1
ATOM 4613 C CA . GLY B 1 272 ? -2.74 -13.367 15.094 1 96.62 272 GLY B CA 1
ATOM 4614 C C . GLY B 1 272 ? -2.84 -11.859 14.914 1 96.62 272 GLY B C 1
ATOM 4615 O O . GLY B 1 272 ? -3.018 -11.375 13.789 1 96.62 272 GLY B O 1
ATOM 4616 N N . SER B 1 273 ? -2.609 -11.141 16.094 1 95.75 273 SER B N 1
ATOM 4617 C CA . SER B 1 273 ? -2.758 -9.688 16.062 1 95.75 273 SER B CA 1
ATOM 4618 C C . SER B 1 273 ? -1.481 -9.008 15.578 1 95.75 273 SER B C 1
ATOM 4620 O O . SER B 1 273 ? -1.484 -7.82 15.266 1 95.75 273 SER B O 1
ATOM 4622 N N . ALA B 1 274 ? -0.4 -9.758 15.5 1 97 274 ALA B N 1
ATOM 4623 C CA . ALA B 1 274 ? 0.825 -9.211 14.922 1 97 274 ALA B CA 1
ATOM 4624 C C . ALA B 1 274 ? 0.742 -9.18 13.398 1 97 274 ALA B C 1
ATOM 4626 O O . ALA B 1 274 ? 0.708 -10.227 12.742 1 97 274 ALA B O 1
ATOM 4627 N N . MET B 1 275 ? 0.796 -8.016 12.844 1 98.19 275 MET B N 1
ATOM 4628 C CA . MET B 1 275 ? 0.641 -7.891 11.398 1 98.19 275 MET B CA 1
ATOM 4629 C C . MET B 1 275 ? 1.886 -8.391 10.672 1 98.19 275 MET B C 1
ATOM 4631 O O . MET B 1 275 ? 3.01 -8.086 11.078 1 98.19 275 MET B O 1
ATOM 4635 N N . PRO B 1 276 ? 1.671 -9.164 9.648 1 98.19 276 PRO B N 1
ATOM 4636 C CA . PRO B 1 276 ? 2.822 -9.68 8.898 1 98.19 276 PRO B CA 1
ATOM 4637 C C . PRO B 1 276 ? 3.492 -8.602 8.047 1 98.19 276 PRO B C 1
ATOM 4639 O O . PRO B 1 276 ? 2.871 -7.586 7.727 1 98.19 276 PRO B O 1
ATOM 4642 N N . GLU B 1 277 ? 4.766 -8.867 7.703 1 97.38 277 GLU B N 1
ATOM 4643 C CA . GLU B 1 277 ? 5.566 -8.023 6.816 1 97.38 277 GLU B CA 1
ATOM 4644 C C . GLU B 1 277 ? 6.039 -8.805 5.594 1 97.38 277 GLU B C 1
ATOM 4646 O O . GLU B 1 277 ? 6.352 -9.992 5.691 1 97.38 277 GLU B O 1
ATOM 4651 N N . THR B 1 278 ? 6.168 -8.102 4.512 1 98.12 278 THR B N 1
ATOM 4652 C CA . THR B 1 278 ? 6.551 -8.789 3.283 1 98.12 278 THR B CA 1
ATOM 4653 C C . THR B 1 278 ? 7.988 -9.297 3.373 1 98.12 278 THR B C 1
ATOM 4655 O O . THR B 1 278 ? 8.328 -10.328 2.781 1 98.12 278 THR B O 1
ATOM 4658 N N . ARG B 1 279 ? 8.82 -8.648 4.145 1 96.56 279 ARG B N 1
ATOM 4659 C CA . ARG B 1 279 ? 10.234 -9.031 4.207 1 96.56 279 ARG B CA 1
ATOM 4660 C C . ARG B 1 279 ? 10.398 -10.406 4.855 1 96.56 279 ARG B C 1
ATOM 4662 O O . ARG B 1 279 ? 11.391 -11.094 4.609 1 96.56 279 ARG B O 1
ATOM 4669 N N . HIS B 1 280 ? 9.461 -10.844 5.648 1 97.12 280 HIS B N 1
ATOM 4670 C CA . HIS B 1 280 ? 9.578 -12.102 6.375 1 97.12 280 HIS B CA 1
ATOM 4671 C C . HIS B 1 280 ? 9.18 -13.281 5.496 1 97.12 280 HIS B C 1
ATOM 4673 O O . HIS B 1 280 ? 9.297 -14.438 5.914 1 97.12 280 HIS B O 1
ATOM 4679 N N . VAL B 1 281 ? 8.766 -13.008 4.277 1 98.19 281 VAL B N 1
ATOM 4680 C CA . VAL B 1 281 ? 8.336 -14.109 3.418 1 98.19 281 VAL B CA 1
ATOM 4681 C C . VAL B 1 281 ? 9.023 -13.992 2.059 1 98.19 281 VAL B C 1
ATOM 4683 O O . VAL B 1 281 ? 8.875 -14.875 1.209 1 98.19 281 VAL B O 1
ATOM 4686 N N . ARG B 1 282 ? 9.719 -12.906 1.768 1 97.31 282 ARG B N 1
ATOM 4687 C CA . ARG B 1 282 ? 10.344 -12.688 0.466 1 97.31 282 ARG B CA 1
ATOM 4688 C C . ARG B 1 282 ? 11.312 -13.812 0.128 1 97.31 282 ARG B C 1
ATOM 4690 O O . ARG B 1 282 ? 12.148 -14.188 0.954 1 97.31 282 ARG B O 1
ATOM 4697 N N . GLY B 1 283 ? 11.188 -14.328 -1.046 1 97.5 283 GLY B N 1
ATOM 4698 C CA . GLY B 1 283 ? 12.086 -15.383 -1.498 1 97.5 283 GLY B CA 1
ATOM 4699 C C . GLY B 1 283 ? 11.711 -16.75 -0.955 1 97.5 283 GLY B C 1
ATOM 4700 O O . GLY B 1 283 ? 12.539 -17.672 -0.946 1 97.5 283 GLY B O 1
ATOM 4701 N N . THR B 1 284 ? 10.469 -16.859 -0.401 1 98.44 284 THR B N 1
ATOM 4702 C CA . THR B 1 284 ? 10.055 -18.141 0.182 1 98.44 284 THR B CA 1
ATOM 4703 C C . THR B 1 284 ? 8.656 -18.516 -0.289 1 98.44 284 THR B C 1
ATOM 4705 O O . THR B 1 284 ? 7.953 -17.703 -0.892 1 98.44 284 THR B O 1
ATOM 4708 N N . ASN B 1 285 ? 8.312 -19.766 -0.042 1 98.69 285 ASN B N 1
ATOM 4709 C CA . ASN B 1 285 ? 6.965 -20.25 -0.325 1 98.69 285 ASN B CA 1
ATOM 4710 C C . ASN B 1 285 ? 6.031 -20.016 0.859 1 98.69 285 ASN B C 1
ATOM 4712 O O . ASN B 1 285 ? 4.898 -20.516 0.864 1 98.69 285 ASN B O 1
ATOM 4716 N N . HIS B 1 286 ? 6.441 -19.266 1.866 1 98.5 286 HIS B N 1
ATOM 4717 C CA . HIS B 1 286 ? 5.68 -19.078 3.096 1 98.5 286 HIS B CA 1
ATOM 4718 C C . HIS B 1 286 ? 4.609 -18.016 2.928 1 98.5 286 HIS B C 1
ATOM 4720 O O . HIS B 1 286 ? 4.785 -17.062 2.148 1 98.5 286 HIS B O 1
ATOM 4726 N N . VAL B 1 287 ? 3.588 -18.219 3.658 1 98.56 287 VAL B N 1
ATOM 4727 C CA . VAL B 1 287 ? 2.492 -17.281 3.82 1 98.56 287 VAL B CA 1
ATOM 4728 C C . VAL B 1 287 ? 2.348 -16.906 5.293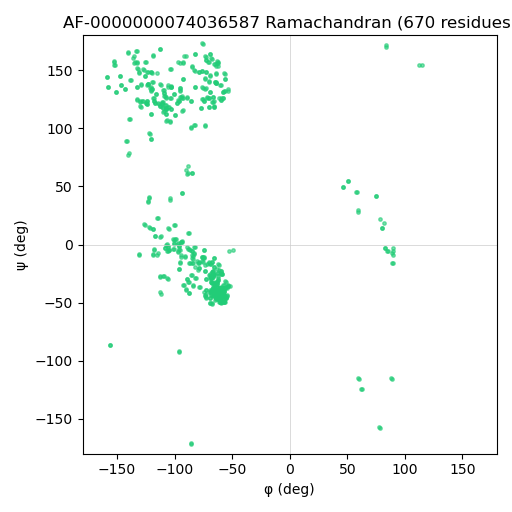 1 98.56 287 VAL B C 1
ATOM 4730 O O . VAL B 1 287 ? 2.447 -17.766 6.172 1 98.56 287 VAL B O 1
ATOM 4733 N N . ARG B 1 288 ? 2.186 -15.688 5.559 1 98.75 288 ARG B N 1
ATOM 4734 C CA . ARG B 1 288 ? 1.855 -15.234 6.902 1 98.75 288 ARG B CA 1
ATOM 4735 C C . ARG B 1 288 ? 0.528 -14.484 6.918 1 98.75 288 ARG B C 1
ATOM 4737 O O . ARG B 1 288 ? 0.285 -13.625 6.062 1 98.75 288 ARG B O 1
ATOM 4744 N N . ILE B 1 289 ? -0.36 -14.828 7.887 1 98.81 289 ILE B N 1
ATOM 4745 C CA . ILE B 1 289 ? -1.697 -14.25 7.957 1 98.81 289 ILE B CA 1
ATOM 4746 C C . ILE B 1 289 ? -1.961 -13.734 9.375 1 98.81 289 ILE B C 1
ATOM 4748 O O . ILE B 1 289 ? -1.853 -14.484 10.344 1 98.81 289 ILE B O 1
ATOM 4752 N N . GLY B 1 290 ? -2.195 -12.453 9.508 1 98.69 290 GLY B N 1
ATOM 4753 C CA . GLY B 1 290 ? -2.68 -11.828 10.727 1 98.69 290 GLY B CA 1
ATOM 4754 C C . GLY B 1 290 ? -4.082 -11.266 10.594 1 98.69 290 GLY B C 1
ATOM 4755 O O . GLY B 1 290 ? -4.648 -11.25 9.492 1 98.69 290 GLY B O 1
ATOM 4756 N N . TRP B 1 291 ? -4.676 -10.898 11.727 1 98.62 291 TRP B N 1
ATOM 4757 C CA . TRP B 1 291 ? -6.027 -10.359 11.641 1 98.62 291 TRP B CA 1
ATOM 4758 C C . TRP B 1 291 ? -6.316 -9.414 12.797 1 98.62 291 TRP B C 1
ATOM 4760 O O . TRP B 1 291 ? -5.586 -9.398 13.797 1 98.62 291 TRP B O 1
ATOM 4770 N N . GLN B 1 292 ? -7.262 -8.555 12.602 1 98.56 292 GLN B N 1
ATOM 4771 C CA . GLN B 1 292 ? -7.867 -7.691 13.609 1 98.56 292 GLN B CA 1
ATOM 4772 C C . GLN B 1 292 ? -9.391 -7.777 13.562 1 98.56 292 GLN B C 1
ATOM 4774 O O . GLN B 1 292 ? -10 -7.582 12.508 1 98.56 292 GLN B O 1
ATOM 4779 N N . LEU B 1 293 ? -9.961 -8.141 14.703 1 97.5 293 LEU B N 1
ATOM 4780 C CA . LEU B 1 293 ? -11.414 -8.25 14.812 1 97.5 293 LEU B CA 1
ATOM 4781 C C . LEU B 1 293 ? -12.008 -6.992 15.438 1 97.5 293 LEU B C 1
ATOM 4783 O O . LEU B 1 293 ? -11.57 -6.566 16.516 1 97.5 293 LEU B O 1
ATOM 4787 N N . GLU B 1 294 ? -12.906 -6.328 14.727 1 96.06 294 GLU B N 1
ATOM 4788 C CA . GLU B 1 294 ? -13.656 -5.16 15.188 1 96.06 294 GLU B CA 1
ATOM 4789 C C . GLU B 1 294 ? -15.156 -5.418 15.148 1 96.06 294 GLU B C 1
ATOM 4791 O O . GLU B 1 294 ? -15.828 -5.09 14.172 1 96.06 294 GLU B O 1
ATOM 4796 N N . GLY B 1 295 ? -15.703 -5.93 16.281 1 92.06 295 GLY B N 1
ATOM 4797 C CA . GLY B 1 295 ? -17.109 -6.32 16.234 1 92.06 295 GLY B CA 1
ATOM 4798 C C . GLY B 1 295 ? -17.391 -7.391 15.195 1 92.06 295 GLY B C 1
ATOM 4799 O O . GLY B 1 295 ? -16.859 -8.492 15.273 1 92.06 295 GLY B O 1
ATOM 4800 N N . ASN B 1 296 ? -18.172 -7.016 14.227 1 92.06 296 ASN B N 1
ATOM 4801 C CA . ASN B 1 296 ? -18.516 -7.961 13.172 1 92.06 296 ASN B CA 1
ATOM 4802 C C . ASN B 1 296 ? -17.656 -7.746 11.93 1 92.06 296 ASN B C 1
ATOM 4804 O O . ASN B 1 296 ? -17.875 -8.383 10.898 1 92.06 296 ASN B O 1
ATOM 4808 N N . SER B 1 297 ? -16.766 -6.871 12.102 1 96.56 297 SER B N 1
ATOM 4809 C CA . SER B 1 297 ? -15.82 -6.656 11.008 1 96.56 297 SER B CA 1
ATOM 4810 C C . SER B 1 297 ? -14.492 -7.359 11.281 1 96.56 297 SER B C 1
ATOM 4812 O O . SER B 1 297 ? -13.977 -7.324 12.398 1 96.56 297 SER B O 1
ATOM 4814 N N . LEU B 1 298 ? -14.086 -8.086 10.305 1 98.25 298 LEU B N 1
ATOM 4815 C CA . LEU B 1 298 ? -12.805 -8.781 10.375 1 98.25 298 LEU B CA 1
ATOM 4816 C C . LEU B 1 298 ? -11.844 -8.281 9.297 1 98.25 298 LEU B C 1
ATOM 4818 O O . LEU B 1 298 ? -12.188 -8.281 8.117 1 98.25 298 LEU B O 1
ATOM 4822 N N . ILE B 1 299 ? -10.672 -7.773 9.766 1 98.75 299 ILE B N 1
ATOM 4823 C CA . ILE B 1 299 ? -9.617 -7.348 8.844 1 98.75 299 ILE B CA 1
ATOM 4824 C C . ILE B 1 299 ? -8.508 -8.398 8.812 1 98.75 299 ILE B C 1
ATOM 4826 O O . ILE B 1 299 ? -7.91 -8.711 9.844 1 98.75 299 ILE B O 1
ATOM 4830 N N . LEU B 1 300 ? -8.328 -8.977 7.648 1 98.81 300 LEU B N 1
ATOM 4831 C CA . LEU B 1 300 ? -7.285 -9.969 7.43 1 98.81 300 LEU B CA 1
ATOM 4832 C C . LEU B 1 300 ? -6.109 -9.359 6.668 1 98.81 300 LEU B C 1
ATOM 4834 O O . LEU B 1 300 ? -6.309 -8.586 5.727 1 98.81 300 LEU B O 1
ATOM 4838 N N . VAL B 1 301 ? -4.883 -9.664 7.102 1 98.88 301 VAL B N 1
ATOM 4839 C CA . VAL B 1 301 ? -3.676 -9.211 6.422 1 98.88 301 VAL B CA 1
ATOM 4840 C C . VAL B 1 301 ? -2.803 -10.406 6.062 1 98.88 301 VAL B C 1
ATOM 4842 O O . VAL B 1 301 ? -2.379 -11.164 6.941 1 98.88 301 VAL B O 1
ATOM 4845 N N . SER B 1 302 ? -2.527 -10.578 4.766 1 98.88 302 SER B N 1
ATOM 4846 C CA . SER B 1 302 ? -1.73 -11.695 4.277 1 98.88 302 SER B CA 1
ATOM 4847 C C . SER B 1 302 ? -0.473 -11.211 3.564 1 98.88 302 SER B C 1
ATOM 4849 O O . SER B 1 302 ? -0.538 -10.312 2.727 1 98.88 302 SER B O 1
ATOM 4851 N N . ALA B 1 303 ? 0.645 -11.82 3.889 1 98.88 303 ALA B N 1
ATOM 4852 C CA . ALA B 1 303 ? 1.908 -11.531 3.213 1 98.88 303 ALA B CA 1
ATOM 4853 C C . ALA B 1 303 ? 2.426 -12.766 2.475 1 98.88 303 ALA B C 1
ATOM 4855 O O . ALA B 1 303 ? 2.479 -13.859 3.039 1 98.88 303 ALA B O 1
ATOM 4856 N N . ILE B 1 304 ? 2.764 -12.57 1.214 1 98.81 304 ILE B N 1
ATOM 4857 C CA . ILE B 1 304 ? 3.43 -13.609 0.436 1 98.81 304 ILE B CA 1
ATOM 4858 C C . ILE B 1 304 ? 4.5 -12.977 -0.456 1 98.81 304 ILE B C 1
ATOM 4860 O O . ILE B 1 304 ? 4.59 -11.75 -0.559 1 98.81 304 ILE B O 1
ATOM 4864 N N . ASP B 1 305 ? 5.359 -13.773 -0.976 1 98.69 305 ASP B N 1
ATOM 4865 C CA . ASP B 1 305 ? 6.16 -13.375 -2.127 1 98.69 305 ASP B CA 1
ATOM 4866 C C . ASP B 1 305 ? 5.422 -13.648 -3.436 1 98.69 305 ASP B C 1
ATOM 4868 O O . ASP B 1 305 ? 5.059 -14.789 -3.719 1 98.69 305 ASP B O 1
ATOM 4872 N N . ASN B 1 306 ? 5.238 -12.594 -4.254 1 98.56 306 ASN B N 1
ATOM 4873 C CA . ASN B 1 306 ? 4.406 -12.695 -5.449 1 98.56 306 ASN B CA 1
ATOM 4874 C C . ASN B 1 306 ? 5.02 -13.633 -6.48 1 98.56 306 ASN B C 1
ATOM 4876 O O . ASN B 1 306 ? 4.305 -14.211 -7.301 1 98.56 306 ASN B O 1
ATOM 4880 N N . LEU B 1 307 ? 6.309 -13.891 -6.48 1 98.44 307 LEU B N 1
ATOM 4881 C CA . LEU B 1 307 ? 6.957 -14.758 -7.457 1 98.44 307 LEU B CA 1
ATOM 4882 C C . LEU B 1 307 ? 7.113 -16.172 -6.906 1 98.44 307 LEU B C 1
ATOM 4884 O O . LEU B 1 307 ? 7.352 -17.109 -7.668 1 98.44 307 LEU B O 1
ATOM 4888 N N . TRP B 1 308 ? 7.062 -16.297 -5.59 1 98.44 308 TRP B N 1
ATOM 4889 C CA . TRP B 1 308 ? 7.227 -17.609 -4.961 1 98.44 308 TRP B CA 1
ATOM 4890 C C . TRP B 1 308 ? 5.871 -18.234 -4.66 1 98.44 308 TRP B C 1
ATOM 4892 O O . TRP B 1 308 ? 5.18 -18.703 -5.57 1 98.44 308 TRP B O 1
ATOM 4902 N N . LYS B 1 309 ? 5.344 -18 -3.467 1 98.81 309 LYS B N 1
ATOM 4903 C CA . LYS B 1 309 ? 4.039 -18.562 -3.141 1 98.81 309 LYS B CA 1
ATOM 4904 C C . LYS B 1 309 ? 2.967 -18.078 -4.109 1 98.81 309 LYS B C 1
ATOM 4906 O O . LYS B 1 309 ? 2.021 -18.797 -4.418 1 98.81 309 LYS B O 1
ATOM 4911 N N . GLY B 1 310 ? 3.176 -16.953 -4.699 1 98.69 310 GLY B N 1
ATOM 4912 C CA . GLY B 1 310 ? 2.195 -16.375 -5.605 1 98.69 310 GLY B CA 1
ATOM 4913 C C . GLY B 1 310 ? 2.301 -16.906 -7.02 1 98.69 310 GLY B C 1
ATOM 4914 O O . GLY B 1 310 ? 1.446 -16.625 -7.863 1 98.69 310 GLY B O 1
ATOM 4915 N N . ALA B 1 311 ? 3.383 -17.688 -7.293 1 98.62 311 ALA B N 1
ATOM 4916 C CA . ALA B 1 311 ? 3.564 -18.172 -8.664 1 98.62 311 ALA B CA 1
ATOM 4917 C C . ALA B 1 311 ? 4.418 -19.438 -8.695 1 98.62 311 ALA B C 1
ATOM 4919 O O . ALA B 1 311 ? 3.893 -20.547 -8.617 1 98.62 311 ALA B O 1
ATOM 4920 N N . ALA B 1 312 ? 5.742 -19.297 -8.734 1 98.81 312 ALA B N 1
ATOM 4921 C CA . ALA B 1 312 ? 6.676 -20.391 -8.992 1 98.81 312 ALA B CA 1
ATOM 4922 C C . ALA B 1 312 ? 6.699 -21.375 -7.828 1 98.81 312 ALA B C 1
ATOM 4924 O O . ALA B 1 312 ? 6.676 -22.594 -8.031 1 98.81 312 ALA B O 1
ATOM 4925 N N . GLY B 1 313 ? 6.781 -20.859 -6.602 1 98.81 313 GLY B N 1
ATOM 4926 C CA . GLY B 1 313 ? 6.809 -21.719 -5.434 1 98.81 313 GLY B CA 1
ATOM 4927 C C . GLY B 1 313 ? 5.574 -22.594 -5.316 1 98.81 313 GLY B C 1
ATOM 4928 O O . GLY B 1 313 ? 5.688 -23.797 -5.062 1 98.81 313 GLY B O 1
ATOM 4929 N N . GLN B 1 314 ? 4.457 -21.984 -5.5 1 98.88 314 GLN B N 1
ATOM 4930 C CA . GLN B 1 314 ? 3.211 -22.75 -5.434 1 98.88 314 GLN B CA 1
ATOM 4931 C C . GLN B 1 314 ? 3.131 -23.766 -6.566 1 98.88 314 GLN B C 1
ATOM 4933 O O . GLN B 1 314 ? 2.598 -24.875 -6.379 1 98.88 314 GLN B O 1
ATOM 4938 N N . ALA B 1 315 ? 3.617 -23.422 -7.738 1 98.94 315 ALA B N 1
ATOM 4939 C CA . ALA B 1 315 ? 3.65 -24.375 -8.852 1 98.94 315 ALA B CA 1
ATOM 4940 C C . ALA B 1 315 ? 4.453 -25.625 -8.484 1 98.94 315 ALA B C 1
ATOM 4942 O O . ALA B 1 315 ? 4.031 -26.75 -8.766 1 98.94 315 ALA B O 1
ATOM 4943 N N . VAL B 1 316 ? 5.578 -25.422 -7.836 1 98.94 316 VAL B N 1
ATOM 4944 C CA . VAL B 1 316 ? 6.418 -26.547 -7.418 1 98.94 316 VAL B CA 1
ATOM 4945 C C . VAL B 1 316 ? 5.723 -27.328 -6.309 1 98.94 316 VAL B C 1
ATOM 4947 O O . VAL B 1 316 ? 5.777 -28.562 -6.277 1 98.94 316 VAL B O 1
ATOM 4950 N N . GLN B 1 317 ? 5.094 -26.594 -5.391 1 98.94 317 GLN B N 1
ATOM 4951 C CA . GLN B 1 317 ? 4.309 -27.266 -4.363 1 98.94 317 GLN B CA 1
ATOM 4952 C C . GLN B 1 317 ? 3.242 -28.156 -4.988 1 98.94 317 GLN B C 1
ATOM 4954 O O . GLN B 1 317 ? 3.062 -29.312 -4.566 1 98.94 317 GLN B O 1
ATOM 4959 N N . ASN B 1 318 ? 2.57 -27.688 -5.957 1 98.94 318 ASN B N 1
ATOM 4960 C CA . ASN B 1 318 ? 1.56 -28.453 -6.676 1 98.94 318 ASN B CA 1
ATOM 4961 C C . ASN B 1 318 ? 2.17 -29.656 -7.387 1 98.94 318 ASN B C 1
ATOM 4963 O O . ASN B 1 318 ? 1.596 -30.75 -7.379 1 98.94 318 ASN B O 1
ATOM 4967 N N . MET B 1 319 ? 3.316 -29.453 -7.988 1 98.88 319 MET B N 1
ATOM 4968 C CA . MET B 1 319 ? 4.047 -30.562 -8.609 1 98.88 319 MET B CA 1
ATOM 4969 C C . MET B 1 319 ? 4.344 -31.656 -7.594 1 98.88 319 MET B C 1
ATOM 4971 O O . MET B 1 319 ? 4.109 -32.844 -7.859 1 98.88 319 MET B O 1
ATOM 4975 N N . ASN B 1 320 ? 4.895 -31.25 -6.418 1 98.88 320 ASN B N 1
ATOM 4976 C CA . ASN B 1 320 ? 5.219 -32.219 -5.371 1 98.88 320 ASN B CA 1
ATOM 4977 C C . ASN B 1 320 ? 4.004 -33.031 -4.98 1 98.88 320 ASN B C 1
ATOM 4979 O O . ASN B 1 320 ? 4.094 -34.281 -4.891 1 98.88 320 ASN B O 1
ATOM 4983 N N . ILE B 1 321 ? 2.914 -32.344 -4.809 1 98.75 321 ILE B N 1
ATOM 4984 C CA . ILE B 1 321 ? 1.688 -33.031 -4.418 1 98.75 321 ILE B CA 1
ATOM 4985 C C . ILE B 1 321 ? 1.275 -34.031 -5.508 1 98.75 321 ILE B C 1
ATOM 4987 O O . ILE B 1 321 ? 0.975 -35.188 -5.223 1 98.75 321 ILE B O 1
ATOM 4991 N N . ARG B 1 322 ? 1.293 -33.625 -6.707 1 98.75 322 ARG B N 1
ATOM 4992 C CA . ARG B 1 322 ? 0.843 -34.438 -7.84 1 98.75 322 ARG B CA 1
ATOM 4993 C C . ARG B 1 322 ? 1.678 -35.688 -7.98 1 98.75 322 ARG B C 1
ATOM 4995 O O . ARG B 1 322 ? 1.159 -36.75 -8.352 1 98.75 322 ARG B O 1
ATOM 5002 N N . PHE B 1 323 ? 2.975 -35.625 -7.734 1 98.5 323 PHE B N 1
ATOM 5003 C CA . PHE B 1 323 ? 3.869 -36.75 -7.969 1 98.5 323 PHE B CA 1
ATOM 5004 C C . PHE B 1 323 ? 4.117 -37.531 -6.68 1 98.5 323 PHE B C 1
ATOM 5006 O O . PHE B 1 323 ? 4.914 -38.469 -6.656 1 98.5 323 PHE B O 1
ATOM 5013 N N . GLY B 1 324 ? 3.475 -37.062 -5.582 1 98.31 324 GLY B N 1
ATOM 5014 C CA . GLY B 1 324 ? 3.545 -37.812 -4.328 1 98.31 324 GLY B CA 1
ATOM 5015 C C . GLY B 1 324 ? 4.828 -37.531 -3.559 1 98.31 324 GLY B C 1
ATOM 5016 O O . GLY B 1 324 ? 5.25 -38.375 -2.75 1 98.31 324 GLY B O 1
ATOM 5017 N N . PHE B 1 325 ? 5.504 -36.438 -3.859 1 98.44 325 PHE B N 1
ATOM 5018 C CA . PHE B 1 325 ? 6.664 -36.031 -3.084 1 98.44 325 PHE B CA 1
ATOM 5019 C C . PHE B 1 325 ? 6.23 -35.281 -1.824 1 98.44 325 PHE B C 1
ATOM 5021 O O . PHE B 1 325 ? 5.059 -34.938 -1.674 1 98.44 325 PHE B O 1
ATOM 5028 N N . ASP B 1 326 ? 7.211 -35.156 -0.87 1 98.12 326 ASP B N 1
ATOM 5029 C CA . ASP B 1 326 ? 6.945 -34.25 0.235 1 98.12 326 ASP B CA 1
ATOM 5030 C C . ASP B 1 326 ? 6.641 -32.844 -0.279 1 98.12 326 ASP B C 1
ATOM 5032 O O . ASP B 1 326 ? 7.336 -32.312 -1.16 1 98.12 326 ASP B O 1
ATOM 5036 N N . GLU B 1 327 ? 5.637 -32.281 0.202 1 97.12 327 GLU B N 1
ATOM 5037 C CA . GLU B 1 327 ? 5.141 -31 -0.299 1 97.12 327 GLU B CA 1
ATOM 5038 C C . GLU B 1 327 ? 6.199 -29.906 -0.172 1 97.12 327 GLU B C 1
ATOM 5040 O O . GLU B 1 327 ? 6.18 -28.922 -0.917 1 97.12 327 GLU B O 1
ATOM 5045 N N . THR B 1 328 ? 7.133 -30.031 0.727 1 98.31 328 THR B N 1
ATOM 5046 C CA . THR B 1 328 ? 8.086 -28.969 1.017 1 98.31 328 THR B CA 1
ATOM 5047 C C . THR B 1 328 ? 9.391 -29.188 0.246 1 98.31 328 THR B C 1
ATOM 5049 O O . THR B 1 328 ? 10.297 -28.359 0.309 1 98.31 328 THR B O 1
ATOM 5052 N N . GLU B 1 329 ? 9.516 -30.297 -0.477 1 98.25 329 GLU B N 1
ATOM 5053 C CA . GLU B 1 329 ? 10.742 -30.594 -1.202 1 98.25 329 GLU B CA 1
ATOM 5054 C C . GLU B 1 329 ? 11.07 -29.484 -2.197 1 98.25 329 GLU B C 1
ATOM 5056 O O . GLU B 1 329 ? 10.234 -29.109 -3.014 1 98.25 329 GLU B O 1
ATOM 5061 N N . GLY B 1 330 ? 12.266 -28.984 -2.07 1 97.81 330 GLY B N 1
ATOM 5062 C CA . GLY B 1 330 ? 12.742 -27.922 -2.953 1 97.81 330 GLY B CA 1
ATOM 5063 C C . GLY B 1 330 ? 12.289 -26.547 -2.531 1 97.81 330 GLY B C 1
ATOM 5064 O O . GLY B 1 330 ? 12.664 -25.547 -3.148 1 97.81 330 GLY B O 1
ATOM 5065 N N . LEU B 1 331 ? 11.484 -26.391 -1.495 1 98.5 331 LEU B N 1
ATOM 5066 C CA . LEU B 1 331 ? 10.875 -25.125 -1.094 1 98.5 331 LEU B CA 1
ATOM 5067 C C . LEU B 1 331 ? 11.258 -24.766 0.342 1 98.5 331 LEU B C 1
ATOM 5069 O O . LEU B 1 331 ? 10.438 -24.234 1.091 1 98.5 331 LEU B O 1
ATOM 5073 N N . GLN B 1 332 ? 12.461 -24.984 0.745 1 96.25 332 GLN B N 1
ATOM 5074 C CA . GLN B 1 332 ? 12.867 -24.859 2.141 1 96.25 332 GLN B CA 1
ATOM 5075 C C . GLN B 1 332 ? 13.562 -23.531 2.393 1 96.25 332 GLN B C 1
ATOM 5077 O O . GLN B 1 332 ? 14.172 -23.328 3.445 1 96.25 332 GLN B O 1
ATOM 5082 N N . GLN B 1 333 ? 13.406 -22.625 1.515 1 94.5 333 GLN B N 1
ATOM 5083 C CA . GLN B 1 333 ? 14.102 -21.344 1.644 1 94.5 333 GLN B CA 1
ATOM 5084 C C . GLN B 1 333 ? 13.547 -20.531 2.809 1 94.5 333 GLN B C 1
ATOM 5086 O O . GLN B 1 333 ? 12.352 -20.609 3.111 1 94.5 333 GLN B O 1
ATOM 5091 N N . GLU B 1 334 ? 14.43 -19.812 3.463 1 94 334 GLU B N 1
ATOM 5092 C CA . GLU B 1 334 ? 14.062 -18.812 4.461 1 94 334 GLU B CA 1
ATOM 5093 C C . GLU B 1 334 ? 14.188 -17.391 3.896 1 94 334 GLU B C 1
ATOM 5095 O O . GLU B 1 334 ? 14.969 -17.156 2.977 1 94 334 GLU B O 1
ATOM 5100 N N . ALA B 1 335 ? 13.367 -16.578 4.449 1 93.06 335 ALA B N 1
ATOM 5101 C CA . ALA B 1 335 ? 13.391 -15.195 3.975 1 93.06 335 ALA B CA 1
ATOM 5102 C C . ALA B 1 335 ? 14.734 -14.531 4.27 1 93.06 335 ALA B C 1
ATOM 5104 O O . ALA B 1 335 ? 15.375 -14.844 5.273 1 93.06 335 ALA B O 1
ATOM 5105 N N . ASP B 1 336 ? 15.086 -13.641 3.361 1 83.69 336 ASP B N 1
ATOM 5106 C CA . ASP B 1 336 ? 16.312 -12.875 3.561 1 83.69 336 ASP B CA 1
ATOM 5107 C C . ASP B 1 336 ? 16.203 -11.953 4.77 1 83.69 336 ASP B C 1
ATOM 5109 O O . ASP B 1 336 ? 15.094 -11.531 5.133 1 83.69 336 ASP B O 1
ATOM 5113 N N . LEU B 1 337 ? 17.359 -11.617 5.328 1 83.06 337 LEU B N 1
ATOM 5114 C CA . LEU B 1 337 ? 17.375 -10.711 6.469 1 83.06 337 LEU B CA 1
ATOM 5115 C C . LEU B 1 337 ? 16.984 -9.297 6.047 1 83.06 337 LEU B C 1
ATOM 5117 O O . LEU B 1 337 ? 17.328 -8.852 4.953 1 83.06 337 LEU B O 1
#

InterPro domains:
  IPR000534 Semialdehyde dehydrogenase, NAD-binding [PF01118] (3-145)
  IPR000534 Semialdehyde dehydrogenase, NAD-binding [SM00859] (2-145)
  IPR000706 N-acetyl-gamma-glutamyl-phosphate reductase, type 1 [MF_00150] (1-332)
  IPR000706 N-acetyl-gamma-glutamyl-phosphate reductase, type 1 [TIGR01850] (1-334)
  IPR023013 N-acetyl-gamma-glutamyl-phosphate reductase, active site [PS01224] (148-164)
  IPR036291 NAD(P)-binding domain superfamily [SSF51735] (2-175)
  IPR050085 N-acetyl-gamma-glutamyl-phosphate reductase [PTHR32338] (2-333)
  IPR058924 N-acetyl-gamma-glutamyl-phosphate reductase, dimerisation domain [PF22698] (153-306)

Sequence (674 aa):
MKATILGATGYTGMVLLRILAQHPRITGITASSRTMAGRPLAEADPGLSRSTLEKGCLDPIVRSPAEALESPGDVLFSALPHGASADTCSPVLGKTLVIDLSADFRFSDPRSFAASYGTPPPQAEFQSRSVYGLSEWNRDLLKNAEIIANPGCYPTATLLPLLPLRDQIRRETPLVVNALSGITGAGKKEKTNLLYAERTENATAYSVGRQHRHTGEIAEQLETEQILFSPHLIPVKQGMLVTTTISVRDGNAAVAALEERYRSEPFVTLTGSAMPETRHVRGTNHVRIGWQLEGNSLILVSAIDNLWKGAAGQAVQNMNIRFGFDETEGLQQEADLMKATILGATGYTGMVLLRILAQHPRITGITASSRTMAGRPLAEADPGLSRSTLEKGCLDPIVRSPAEALESPGDVLFSALPHGASADTCSPVLGKTLVIDLSADFRFSDPRSFAASYGTPPPQAEFQSRSVYGLSEWNRDLLKNAEIIANPGCYPTATLLPLLPLRDQIRRETPLVVNALSGITGAGKKEKTNLLYAERTENATAYSVGRQHRHTGEIAEQLETEQILFSPHLIPVKQGMLVTTTISVRDGNAAVAALEERYRSEPFVTLTGSAMPETRHVRGTNHVRIGWQLEGNSLILVSAIDNLWKGAAGQAVQNMNIRFGFDETEGLQQEADL

Nearest PDB structures (foldseek):
  1vkn-assembly1_D  TM=8.988E-01  e=3.994E-40  Thermotoga maritima
  3dr3-assembly1_A  TM=9.132E-01  e=8.072E-38  Shigella flexneri
  5ein-assembly1_A  TM=9.042E-01  e=2.505E-36  Thermus thermophilus HB27
  5eio-assembly1_A  TM=9.028E-01  e=3.911E-35  Thermus thermophilus HB27
  2ozp-assembly1_A  TM=8.964E-01  e=2.373E-35  Thermus thermophilus HB8